Protein AF-0000000084927341 (afdb_homodimer)

Radius of gyration: 32.65 Å; Cα contacts (8 Å, |Δi|>4): 822; chains: 2; bounding box: 86×112×67 Å

Solvent-accessible surface area (backbone atoms only — not comparable to full-atom values): 26152 Å² total; per-residue (Å²): 131,85,78,76,76,72,79,75,52,75,64,54,52,52,50,52,52,49,52,50,51,50,50,52,53,51,53,53,48,53,53,51,49,53,56,51,51,54,54,48,53,53,50,50,52,49,51,52,51,49,52,48,50,41,52,44,43,50,52,49,42,52,42,43,51,50,51,41,51,52,49,51,51,53,41,50,52,46,61,68,16,70,82,32,70,68,50,39,46,51,52,51,50,52,51,36,54,54,38,30,49,62,36,28,62,38,41,28,28,20,26,8,36,41,36,39,39,33,50,29,83,67,74,67,50,93,90,45,66,61,71,61,35,46,82,48,31,68,56,54,52,49,52,53,32,49,35,23,65,49,54,32,70,46,43,20,54,72,66,4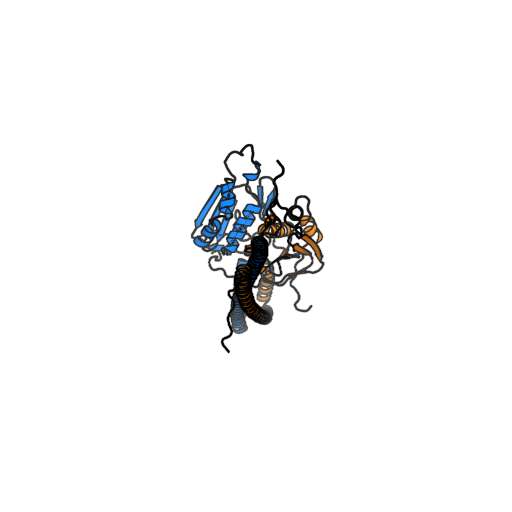0,36,49,33,56,54,48,25,59,37,65,56,85,93,26,37,24,47,73,88,42,78,41,58,76,63,44,40,36,40,33,24,24,58,33,69,53,40,52,49,56,44,63,32,86,84,26,68,49,49,56,41,44,73,43,46,33,40,77,46,78,42,76,38,76,67,43,78,40,49,32,46,80,70,87,89,75,67,89,43,54,37,74,51,69,83,82,118,131,83,77,78,78,74,80,75,53,76,64,54,52,53,51,52,52,48,51,50,51,50,50,51,52,51,52,52,48,52,53,52,50,52,53,51,49,51,52,48,50,53,51,49,52,52,50,50,51,49,50,50,50,41,50,51,42,49,51,48,43,52,51,46,51,50,50,41,51,53,49,51,52,52,41,48,50,52,51,50,56,49,18,70,70,37,73,66,34,37,53,53,50,53,50,37,56,54,38,28,49,62,36,27,61,39,42,27,27,20,25,7,36,40,36,40,38,32,50,29,83,67,75,66,50,94,89,42,67,62,70,61,34,46,82,49,30,70,55,53,53,50,51,53,32,49,35,23,66,48,52,33,69,47,43,19,54,70,69,39,37,50,34,55,52,50,24,60,37,64,55,82,92,25,37,24,47,72,82,41,77,42,57,76,62,43,40,37,39,33,22,23,59,35,66,52,39,52,50,55,45,63,32,87,84,27,68,50,49,57,40,45,75,43,45,31,40,76,47,80,42,76,37,76,68,42,80,39,50,32,47,74,70,81,88,75,69,89,42,54,37,75,52,71,82,81,121

pLDDT: mean 85.3, std 12.09, range [35.81, 98.88]

InterPro domains:
  IPR010273 Protein of unknown function DUF881 [PF05949] (95-241)
  IPR010273 Protein of unknown function DUF881 [PTHR37313] (12-241)

Sequence (494 aa):
MRVKIKKPTGGQISIALLLLVLGILMSMQIKSVRQSNELKNLEKARAIELAEQINQLRKENVSLRQQIYDLEIKLKEYQDSAASISKTTELLKEELDKVKILAGLTDVEGPGIIVTLNDSKIPSQSNVDPNSFLLHDSDILQVINELRAAGAEAIAINDQRVVSTTEVRCAGPTISINNTRYSAPYIIKAIGDPKILKNSLEMRGGIIDLLKEFSIEVKIEEASKIVIPRYTGVLKFNYAKIKSEGSMRVKIKKPTGGQISIALLLLVLGILMSMQIKSVRQSNELKNLEKARAIELAEQINQLRKENVSLRQQIYDLEIKLKEYQDSAASISKTTELLKEELDKVKILAGLTDVEGPGIIVTLNDSKIPSQSNVDPNSFLLHDSDILQVINELRAAGAEAIAINDQRVVSTTEVRCAGPTISINNTRYSAPYIIKAIGDPKILKNSLEMRGGIIDLLKEFSIEVKIEEASKIVIPRYTGVLKFNYAKIKSEGS

Structure (mmCIF, N/CA/C/O backbone):
data_AF-0000000084927341-model_v1
#
loop_
_entity.id
_entity.type
_entity.pdbx_description
1 polymer 'DUF881 domain-containing protein'
#
loop_
_atom_site.group_PDB
_atom_site.id
_atom_site.type_symbol
_atom_site.label_atom_id
_atom_site.label_alt_id
_atom_site.label_comp_id
_atom_site.label_asym_id
_atom_site.label_entity_id
_atom_site.label_seq_id
_atom_site.pdbx_PDB_ins_code
_atom_site.Cartn_x
_atom_site.Cartn_y
_atom_site.Cartn_z
_atom_site.occupancy
_atom_site.B_iso_or_equiv
_atom_site.auth_seq_id
_atom_site.auth_comp_id
_atom_site.auth_asym_id
_atom_site.auth_atom_id
_atom_site.pdbx_PDB_model_num
ATOM 1 N N . MET A 1 1 ? 1.006 70.312 41.125 1 41.56 1 MET A N 1
ATOM 2 C CA . MET A 1 1 ? 0.145 71.062 40.219 1 41.56 1 MET A CA 1
ATOM 3 C C . MET A 1 1 ? -1.219 70.438 40.094 1 41.56 1 MET A C 1
ATOM 5 O O . MET A 1 1 ? -1.312 69.25 39.625 1 41.56 1 MET A O 1
ATOM 9 N N . ARG A 1 2 ? -2.062 70.812 40.875 1 52.62 2 ARG A N 1
ATOM 10 C CA . ARG A 1 2 ? -3.41 70.25 41 1 52.62 2 ARG A CA 1
ATOM 11 C C . ARG A 1 2 ? -4.215 70.562 39.719 1 52.62 2 ARG A C 1
ATOM 13 O O . ARG A 1 2 ? -4.395 71.688 39.312 1 52.62 2 ARG A O 1
ATOM 20 N N . VAL A 1 3 ? -4.023 69.625 38.688 1 57.03 3 VAL A N 1
ATOM 21 C CA . VAL A 1 3 ? -4.816 69.688 37.469 1 57.03 3 VAL A CA 1
ATOM 22 C C . VAL A 1 3 ? -6.297 69.812 37.844 1 57.03 3 VAL A C 1
ATOM 24 O O . VAL A 1 3 ? -6.875 69 38.5 1 57.03 3 VAL A O 1
ATOM 27 N N . LYS A 1 4 ? -6.77 71 37.875 1 55.75 4 LYS A N 1
ATOM 28 C CA . LYS A 1 4 ? -8.18 71.375 38.031 1 55.75 4 LYS A CA 1
ATOM 29 C C . LYS A 1 4 ? -9.023 70.688 36.938 1 55.75 4 LYS A C 1
ATOM 31 O O . LYS A 1 4 ? -8.875 71.062 35.75 1 55.75 4 LYS A O 1
ATOM 36 N N . ILE A 1 5 ? -9.477 69.5 37.062 1 64.44 5 ILE A N 1
ATOM 37 C CA . ILE A 1 5 ? -10.359 68.812 36.156 1 64.44 5 ILE A CA 1
ATOM 38 C C . ILE A 1 5 ? -11.672 69.562 36 1 64.44 5 ILE A C 1
ATOM 40 O O . ILE A 1 5 ? -12.391 69.812 36.969 1 64.44 5 ILE A O 1
ATOM 44 N N . LYS A 1 6 ? -11.625 70.5 35.031 1 68.69 6 LYS A N 1
ATOM 45 C CA . LYS A 1 6 ? -12.836 71.25 34.71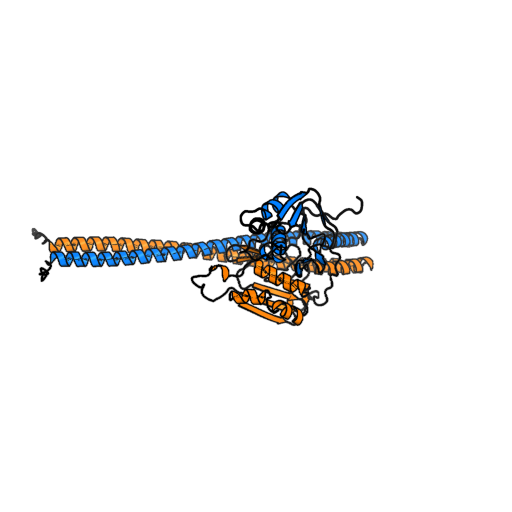9 1 68.69 6 LYS A CA 1
ATOM 46 C C . LYS A 1 6 ? -14.023 70.312 34.531 1 68.69 6 LYS A C 1
ATOM 48 O O . LYS A 1 6 ? -13.883 69.188 34.031 1 68.69 6 LYS A O 1
ATOM 53 N N . LYS A 1 7 ? -15.164 70.562 35.031 1 75.06 7 LYS A N 1
ATOM 54 C CA . LYS A 1 7 ? -16.406 69.812 35 1 75.06 7 LYS A CA 1
ATOM 55 C C . LYS A 1 7 ? -16.906 69.688 33.562 1 75.06 7 LYS A C 1
ATOM 57 O O . LYS A 1 7 ? -16.984 70.625 32.812 1 75.06 7 LYS A O 1
ATOM 62 N N . PRO A 1 8 ? -17.047 68.5 32.969 1 73.56 8 PRO A N 1
ATOM 63 C CA . PRO A 1 8 ? -17.5 68.312 31.578 1 73.56 8 PRO A CA 1
ATOM 64 C C . PRO A 1 8 ? -18.891 68.875 31.328 1 73.56 8 PRO A C 1
ATOM 66 O O . PRO A 1 8 ? -19.734 68.875 32.219 1 73.56 8 PRO A O 1
ATOM 69 N N . THR A 1 9 ? -19 69.75 30.344 1 74.88 9 THR A N 1
ATOM 70 C CA . THR A 1 9 ? -20.297 70.25 29.953 1 74.88 9 THR A CA 1
ATOM 71 C C . THR A 1 9 ? -21.234 69.125 29.531 1 74.88 9 THR A C 1
ATOM 73 O O . THR A 1 9 ? -20.797 68.062 29.234 1 74.88 9 THR A O 1
ATOM 76 N N . GLY A 1 10 ? -22.516 69.25 29.703 1 72.25 10 GLY A N 1
ATOM 77 C CA . GLY A 1 10 ? -23.531 68.25 29.297 1 72.25 10 GLY A CA 1
ATOM 78 C C . GLY A 1 10 ? -23.312 67.75 27.891 1 72.25 10 GLY A C 1
ATOM 79 O O . GLY A 1 10 ? -23.516 66.562 27.641 1 72.25 10 GLY A O 1
ATOM 80 N N . GLY A 1 11 ? -22.781 68.625 27.016 1 74.75 11 GLY A N 1
ATOM 81 C CA . GLY A 1 11 ? -22.469 68.25 25.656 1 74.75 11 GLY A CA 1
ATOM 82 C C . GLY A 1 11 ? -21.281 67.312 25.562 1 74.75 11 GLY A C 1
ATOM 83 O O . GLY A 1 11 ? -21.297 66.375 24.766 1 74.75 11 GLY A O 1
ATOM 84 N N . GLN A 1 12 ? -20.234 67.438 26.312 1 76 12 GLN A N 1
ATOM 85 C CA . GLN A 1 12 ? -19.047 66.625 26.312 1 76 12 GLN A CA 1
ATOM 86 C C . GLN A 1 12 ? -19.344 65.25 26.859 1 76 12 GLN A C 1
ATOM 88 O O . GLN A 1 12 ? -18.844 64.25 26.344 1 76 12 GLN A O 1
ATOM 93 N N . ILE A 1 13 ? -20.25 65.125 27.828 1 78.38 13 ILE A N 1
ATOM 94 C CA . ILE A 1 13 ? -20.641 63.875 28.422 1 78.38 13 ILE A CA 1
ATOM 95 C C . ILE A 1 13 ? -21.453 63.062 27.406 1 78.38 13 ILE A C 1
ATOM 97 O O . ILE A 1 13 ? -21.25 61.844 27.266 1 78.38 13 ILE A O 1
ATOM 101 N N . SER A 1 14 ? -22.203 63.75 26.672 1 76.75 14 SER A N 1
ATOM 102 C CA . SER A 1 14 ? -23.016 63.094 25.656 1 76.75 14 SER A CA 1
ATOM 103 C C . SER A 1 14 ? -22.156 62.531 24.531 1 76.75 14 SER A C 1
ATOM 105 O O . SER A 1 14 ? -22.391 61.406 24.062 1 76.75 14 SER A O 1
ATOM 107 N N . ILE A 1 15 ? -21.109 63.25 24.156 1 76.06 15 ILE A N 1
ATOM 108 C CA . ILE A 1 15 ? -20.219 62.812 23.094 1 76.06 15 ILE A CA 1
ATOM 109 C C . ILE A 1 15 ? -19.391 61.625 23.594 1 76.06 15 ILE A C 1
ATOM 111 O O . ILE A 1 15 ? -19.203 60.656 22.859 1 76.06 15 ILE A O 1
ATOM 115 N N . ALA A 1 16 ? -18.969 61.688 24.844 1 78.12 16 ALA A N 1
ATOM 116 C CA . ALA A 1 16 ? -18.188 60.594 25.438 1 78.12 16 ALA A CA 1
ATOM 117 C C . ALA A 1 16 ? -19 59.312 25.484 1 78.12 16 ALA A C 1
ATOM 119 O O . ALA A 1 16 ? -18.484 58.25 25.172 1 78.12 16 ALA A O 1
ATOM 120 N N . LEU A 1 17 ? -20.234 59.406 25.766 1 79.31 17 LEU A N 1
ATOM 121 C CA . LEU A 1 17 ? -21.125 58.281 25.844 1 79.31 17 LEU A CA 1
ATOM 122 C C . LEU A 1 17 ? -21.375 57.688 24.453 1 79.31 17 LEU A C 1
ATOM 124 O O . LEU A 1 17 ? -21.406 56.469 24.297 1 79.31 17 LEU A O 1
ATOM 128 N N . LEU A 1 18 ? -21.438 58.594 23.547 1 77.62 18 LEU A N 1
ATOM 129 C CA . LEU A 1 18 ? -21.641 58.156 22.172 1 77.62 18 LEU A CA 1
ATOM 130 C C . LEU A 1 18 ? -20.422 57.406 21.641 1 77.62 18 LEU A C 1
ATOM 132 O O . LEU A 1 18 ? -20.562 56.406 20.953 1 77.62 18 LEU A O 1
ATOM 136 N N . LEU A 1 19 ? -19.297 57.938 21.969 1 78.94 19 LEU A N 1
ATOM 137 C CA . LEU A 1 19 ? -18.078 57.312 21.5 1 78.94 19 LEU A CA 1
ATOM 138 C C . LEU A 1 19 ? -17.875 55.938 22.172 1 78.94 19 LEU A C 1
ATOM 140 O O . LEU A 1 19 ? -17.391 55 21.531 1 78.94 19 LEU A O 1
ATOM 144 N N . LEU A 1 20 ? -18.359 55.812 23.359 1 80.62 20 LEU A N 1
ATOM 145 C CA . LEU A 1 20 ? -18.281 54.562 24.094 1 80.62 20 LEU A CA 1
ATOM 146 C C . LEU A 1 20 ? -19.188 53.5 23.469 1 80.62 20 LEU A C 1
ATOM 148 O O . LEU A 1 20 ? -18.781 52.344 23.266 1 80.62 20 LEU A O 1
ATOM 152 N N . VAL A 1 21 ? -20.359 53.969 23.125 1 78.81 21 VAL A N 1
ATOM 153 C CA . VAL A 1 21 ? -21.344 53.094 22.516 1 78.81 21 VAL A CA 1
ATOM 154 C C . VAL A 1 21 ? -20.859 52.656 21.125 1 78.81 21 VAL A C 1
ATOM 156 O O . VAL A 1 21 ? -20.938 51.469 20.766 1 78.81 21 VAL A O 1
ATOM 159 N N . LEU A 1 22 ? -20.281 53.531 20.375 1 77.56 22 LEU A N 1
ATOM 160 C CA . LEU A 1 22 ? -19.75 53.219 19.062 1 77.56 22 LEU A CA 1
ATOM 161 C C . LEU A 1 22 ? -18.578 52.25 19.141 1 77.56 22 LEU A C 1
ATOM 163 O O . LEU A 1 22 ? -18.469 51.344 18.312 1 77.56 22 LEU A O 1
ATOM 167 N N . GLY A 1 23 ? -17.812 52.531 20.188 1 76.88 23 GLY A N 1
ATOM 168 C CA . GLY A 1 23 ? -16.688 51.625 20.391 1 76.88 23 GLY A CA 1
ATOM 169 C C . GLY A 1 23 ? -17.125 50.219 20.719 1 76.88 23 GLY A C 1
ATOM 170 O O . GLY A 1 23 ? -16.562 49.25 20.188 1 76.88 23 GLY A O 1
ATOM 171 N N . ILE A 1 24 ? -18.188 50.094 21.438 1 77.69 24 ILE A N 1
ATOM 172 C CA . ILE A 1 24 ? -18.703 48.781 21.844 1 77.69 24 ILE A CA 1
ATOM 173 C C . ILE A 1 24 ? -19.344 48.094 20.641 1 77.69 24 ILE A C 1
ATOM 175 O O . ILE A 1 24 ? -19.109 46.906 20.422 1 77.69 24 ILE A O 1
ATOM 179 N N . LEU A 1 25 ? -20 48.844 19.891 1 73.5 25 LEU A N 1
ATOM 180 C CA . LEU A 1 25 ? -20.672 48.281 18.703 1 73.5 25 LEU A CA 1
ATOM 181 C C . LEU A 1 25 ? -19.641 47.844 17.672 1 73.5 25 LEU A C 1
ATOM 183 O O . LEU A 1 25 ? -19.797 46.75 17.078 1 73.5 25 LEU A O 1
ATOM 187 N N . MET A 1 26 ? -18.609 48.594 17.531 1 75.81 26 MET A N 1
ATOM 188 C CA . MET A 1 26 ? -17.562 48.219 16.578 1 75.81 26 MET A CA 1
ATOM 189 C C . MET A 1 26 ? -16.828 46.969 17.031 1 75.81 26 MET A C 1
ATOM 191 O O . MET A 1 26 ? -16.484 46.125 16.219 1 75.81 26 MET A O 1
ATOM 195 N N . SER A 1 27 ? -16.641 46.875 18.328 1 74.62 27 SER A N 1
ATOM 196 C CA . SER A 1 27 ? -15.969 45.688 18.891 1 74.62 27 SER A CA 1
ATOM 197 C C . SER A 1 27 ? -16.797 44.438 18.703 1 74.62 27 SER A C 1
ATOM 199 O O . SER A 1 27 ? -16.266 43.375 18.359 1 74.62 27 SER A O 1
ATOM 201 N N . MET A 1 28 ? -18.078 44.594 18.812 1 71.19 28 MET A N 1
ATOM 202 C CA . MET A 1 28 ? -18.984 43.469 18.641 1 71.19 28 MET A CA 1
ATOM 203 C C . MET A 1 28 ? -19.047 43.031 17.172 1 71.19 28 MET A C 1
ATOM 205 O O . MET A 1 28 ? -19.125 41.844 16.875 1 71.19 28 MET A O 1
ATOM 209 N N . GLN A 1 29 ? -18.891 43.969 16.328 1 70.75 29 GLN A N 1
ATOM 210 C CA . GLN A 1 29 ? -18.938 43.688 14.898 1 70.75 29 GLN A CA 1
ATOM 211 C C . GLN A 1 29 ? -17.688 42.906 14.445 1 70.75 29 GLN A C 1
ATOM 213 O O . GLN A 1 29 ? -17.781 41.969 13.656 1 70.75 29 GLN A O 1
ATOM 218 N N . ILE A 1 30 ? -16.625 43.406 14.977 1 70.06 30 ILE A N 1
ATOM 219 C CA . ILE A 1 30 ? -15.367 42.781 14.586 1 70.06 30 ILE A CA 1
ATOM 220 C C . ILE A 1 30 ? -15.352 41.312 15.07 1 70.06 30 ILE A C 1
ATOM 222 O O . ILE A 1 30 ? -14.938 40.438 14.328 1 70.06 30 ILE A O 1
ATOM 226 N N . LYS A 1 31 ? -15.891 41.094 16.234 1 69 31 LYS A N 1
ATOM 227 C CA . LYS A 1 31 ? -15.938 39.75 16.781 1 69 31 LYS A CA 1
ATOM 228 C C . LYS A 1 31 ? -16.859 38.844 15.945 1 69 31 LYS A C 1
ATOM 230 O O . LYS A 1 31 ? -16.547 37.688 15.68 1 69 31 LYS A O 1
ATOM 235 N N . SER A 1 32 ? -17.938 39.406 15.492 1 67.12 32 SER A N 1
ATOM 236 C CA . SER A 1 32 ? -18.922 38.656 14.711 1 67.12 32 SER A CA 1
ATOM 237 C C . SER A 1 32 ? -18.375 38.25 13.344 1 67.12 32 SER A C 1
ATOM 239 O O . SER A 1 32 ? -18.594 37.156 12.883 1 67.12 32 SER A O 1
ATOM 241 N N . VAL A 1 33 ? -17.562 39.156 12.797 1 66.69 33 VAL A N 1
ATOM 242 C CA . VAL A 1 33 ? -17 38.906 11.477 1 66.69 33 VAL A CA 1
ATOM 243 C C . VAL A 1 33 ? -15.914 37.844 11.562 1 66.69 33 VAL A C 1
ATOM 245 O O . VAL A 1 33 ? -15.836 36.938 10.703 1 66.69 33 VAL A O 1
ATOM 248 N N . ARG A 1 34 ? -15.148 37.875 12.555 1 67.69 34 ARG A N 1
ATOM 249 C CA . ARG A 1 34 ? -14.086 36.875 12.75 1 67.69 34 ARG A CA 1
ATOM 250 C C . ARG A 1 34 ? -14.672 35.469 12.961 1 67.69 34 ARG A C 1
ATOM 252 O O . ARG A 1 34 ? -14.172 34.5 12.398 1 67.69 34 ARG A O 1
ATOM 259 N N . GLN A 1 35 ? -15.711 35.344 13.703 1 67.44 35 GLN A N 1
ATOM 260 C CA . GLN A 1 35 ? -16.359 34.062 13.969 1 67.44 35 GLN A CA 1
ATOM 261 C C . GLN A 1 35 ? -17.016 33.531 12.703 1 67.44 35 GLN A C 1
ATOM 263 O O . GLN A 1 35 ? -16.953 32.312 12.445 1 67.44 35 GLN A O 1
ATOM 268 N N . SER A 1 36 ? -17.422 34.438 11.93 1 69.69 36 SER A N 1
ATOM 269 C CA . SER A 1 36 ? -18.078 34.031 10.68 1 69.69 36 SER A CA 1
ATOM 270 C C . SER A 1 36 ? -17.062 33.5 9.68 1 69.69 36 SER A C 1
ATOM 272 O O . SER A 1 36 ? -17.312 32.531 8.984 1 69.69 36 SER A O 1
ATOM 274 N N . ASN A 1 37 ? -15.844 34.094 9.688 1 69.88 37 ASN A N 1
ATOM 275 C CA . ASN A 1 37 ? -14.805 33.656 8.758 1 69.88 37 ASN A CA 1
ATOM 276 C C . ASN A 1 37 ? -14.234 32.281 9.141 1 69.88 37 ASN A C 1
ATOM 278 O O . ASN A 1 37 ? -13.945 31.469 8.273 1 69.88 37 ASN A O 1
ATOM 282 N N . GLU A 1 38 ? -14.109 32.062 10.352 1 69.5 38 GLU A N 1
ATOM 283 C CA . GLU A 1 38 ? -13.625 30.766 10.836 1 69.5 38 GLU A CA 1
ATOM 284 C C . GLU A 1 38 ? -14.602 29.641 10.508 1 69.5 38 GLU A C 1
ATOM 286 O O . GLU A 1 38 ? -14.195 28.562 10.086 1 69.5 38 GLU A O 1
ATOM 291 N N . LEU A 1 39 ? -15.82 29.891 10.711 1 66.12 39 LEU A N 1
ATOM 292 C CA . LEU A 1 39 ? -16.859 28.922 10.422 1 66.12 39 LEU A CA 1
ATOM 293 C C . LEU A 1 39 ? -16.938 28.641 8.922 1 66.12 39 LEU A C 1
ATOM 295 O O . LEU A 1 39 ? -17.109 27.484 8.508 1 66.12 39 LEU A O 1
ATOM 299 N N . LYS A 1 40 ? -16.656 29.625 8.117 1 71.88 40 LYS A N 1
ATOM 300 C CA . LYS A 1 40 ? -16.641 29.484 6.664 1 71.88 40 LYS A CA 1
ATOM 301 C C . LYS A 1 40 ? -15.469 28.625 6.207 1 71.88 40 LYS A C 1
ATOM 303 O O . LYS A 1 40 ? -15.609 27.797 5.312 1 71.88 40 LYS A O 1
ATOM 308 N N . ASN A 1 41 ? -14.32 28.781 6.828 1 70.06 41 ASN A N 1
ATOM 309 C CA . ASN A 1 41 ? -13.125 28.016 6.492 1 70.06 41 ASN A CA 1
ATOM 310 C C . ASN A 1 41 ? -13.289 26.547 6.848 1 70.06 41 ASN A C 1
ATOM 312 O O . ASN A 1 41 ? -12.852 25.672 6.098 1 70.06 41 ASN A O 1
ATOM 316 N N . LEU A 1 42 ? -13.938 26.281 7.867 1 68.88 42 LEU A N 1
ATOM 317 C CA . LEU A 1 42 ? -14.195 24.922 8.297 1 68.88 42 LEU A CA 1
ATOM 318 C C . LEU A 1 42 ? -15.188 24.234 7.363 1 68.88 42 LEU A C 1
ATOM 320 O O . LEU A 1 42 ? -15 23.062 7.008 1 68.88 42 LEU A O 1
ATOM 324 N N . GLU A 1 43 ? -16.141 25.016 6.98 1 71.38 43 GLU A N 1
ATOM 325 C CA . GLU A 1 43 ? -17.156 24.484 6.078 1 71.38 43 GLU A CA 1
ATOM 326 C C . GLU A 1 43 ? -16.562 24.188 4.699 1 71.38 43 GLU A C 1
ATOM 328 O O . GLU A 1 43 ? -16.906 23.188 4.078 1 71.38 43 GLU A O 1
ATOM 333 N N . LYS A 1 44 ? -15.742 25.031 4.258 1 71.75 44 LYS A N 1
ATOM 334 C CA . LYS A 1 44 ? -15.062 24.812 2.988 1 71.75 44 LYS A CA 1
ATOM 335 C C . LYS A 1 44 ? -14.172 23.578 3.049 1 71.75 44 LYS A C 1
ATOM 337 O O . LYS A 1 44 ? -14.148 22.766 2.113 1 71.75 44 LYS A O 1
ATOM 342 N N . ALA A 1 45 ? -13.5 23.391 4.051 1 71.19 45 ALA A N 1
ATOM 343 C CA . ALA A 1 45 ? -12.641 22.234 4.262 1 71.19 45 ALA A CA 1
ATOM 344 C C . ALA A 1 45 ? -13.461 20.938 4.246 1 71.19 45 ALA A C 1
ATOM 346 O O . ALA A 1 45 ? -13.047 19.938 3.65 1 71.19 45 ALA A O 1
ATOM 347 N N . ARG A 1 46 ? -14.617 21.031 4.812 1 74.69 46 ARG A N 1
ATOM 348 C CA . ARG A 1 46 ? -15.492 19.859 4.859 1 74.69 46 ARG A CA 1
ATOM 349 C C . ARG A 1 46 ? -16.031 19.531 3.471 1 74.69 46 ARG A C 1
ATOM 351 O O . ARG A 1 46 ? -16.109 18.359 3.096 1 74.69 46 ARG A O 1
ATOM 358 N N . ALA A 1 47 ? -16.344 20.531 2.729 1 74.44 47 ALA A N 1
ATOM 359 C CA . ALA A 1 47 ? -16.844 20.312 1.369 1 74.44 47 ALA A CA 1
ATOM 360 C C . ALA A 1 47 ? -15.766 19.672 0.491 1 74.44 47 ALA A C 1
ATOM 362 O O . ALA A 1 47 ? -16.062 18.797 -0.316 1 74.44 47 ALA A O 1
ATOM 363 N N . ILE A 1 48 ? -14.602 20.094 0.695 1 72 48 ILE A N 1
ATOM 364 C CA . ILE A 1 48 ? -13.477 19.562 -0.067 1 72 48 ILE A CA 1
ATOM 365 C C . ILE A 1 48 ? -13.258 18.094 0.304 1 72 48 ILE A C 1
ATOM 367 O O . ILE A 1 48 ? -13.039 17.25 -0.571 1 72 48 ILE A O 1
ATOM 371 N N . GLU A 1 49 ? -13.398 17.812 1.436 1 75.06 49 GLU A N 1
ATOM 372 C CA . GLU A 1 49 ? -13.227 16.438 1.914 1 75.06 49 GLU A CA 1
ATOM 373 C C . GLU A 1 49 ? -14.305 15.523 1.35 1 75.06 49 GLU A C 1
ATOM 375 O O . GLU A 1 49 ? -14.016 14.406 0.912 1 75.06 49 GLU A O 1
ATOM 380 N N . LEU A 1 50 ? -15.508 16.047 1.365 1 77.44 50 LEU A N 1
ATOM 381 C CA . LEU A 1 50 ? -16.625 15.25 0.864 1 77.44 50 LEU A CA 1
ATOM 382 C C . LEU A 1 50 ? -16.5 15.031 -0.64 1 77.44 50 LEU A C 1
ATOM 384 O O . LEU A 1 50 ? -16.734 13.922 -1.131 1 77.44 50 LEU A O 1
ATOM 388 N N . ALA A 1 51 ? -16.062 16.031 -1.302 1 78.25 51 ALA A N 1
ATOM 389 C CA . ALA A 1 51 ? -15.844 15.914 -2.74 1 78.25 51 ALA A CA 1
ATOM 390 C C . ALA A 1 51 ? -14.758 14.891 -3.043 1 78.25 51 ALA A C 1
ATOM 392 O O . ALA A 1 51 ? -14.875 14.102 -3.988 1 78.25 51 ALA A O 1
ATOM 393 N N . GLU A 1 52 ? -13.82 14.859 -2.279 1 78.38 52 GLU A N 1
ATOM 394 C CA . GLU A 1 52 ? -12.734 13.891 -2.441 1 78.38 52 GLU A CA 1
ATOM 395 C C . GLU A 1 52 ? -13.219 12.469 -2.176 1 78.38 52 GLU A C 1
ATOM 397 O O . GLU A 1 52 ? -12.828 11.539 -2.879 1 78.38 52 GLU A O 1
ATOM 402 N N . GLN A 1 53 ? -14.008 12.367 -1.215 1 79.75 53 GLN A N 1
ATOM 403 C CA . GLN A 1 53 ? -14.578 11.055 -0.918 1 79.75 53 GLN A CA 1
ATOM 404 C C . GLN A 1 53 ? -15.438 10.547 -2.078 1 79.75 53 GLN A C 1
ATOM 406 O O . GLN A 1 53 ? -15.375 9.367 -2.432 1 79.75 53 GLN A O 1
ATOM 411 N N . ILE A 1 54 ? -16.141 11.43 -2.643 1 82.44 54 ILE A N 1
ATOM 412 C CA . ILE A 1 54 ? -16.984 11.086 -3.783 1 82.44 54 ILE A CA 1
ATOM 413 C C . ILE A 1 54 ? -16.109 10.609 -4.941 1 82.44 54 ILE A C 1
ATOM 415 O O . ILE A 1 54 ? -16.375 9.578 -5.555 1 82.44 54 ILE A O 1
ATOM 419 N N . ASN A 1 55 ? -15.07 11.312 -5.148 1 81.69 55 ASN A N 1
ATOM 420 C CA . ASN A 1 55 ? -14.172 10.953 -6.242 1 81.69 55 ASN A CA 1
ATOM 421 C C . ASN A 1 55 ? -13.508 9.602 -6 1 81.69 55 ASN A C 1
ATOM 423 O O . ASN A 1 55 ? -13.375 8.789 -6.922 1 81.69 55 ASN A O 1
ATOM 427 N N . GLN A 1 56 ? -13.227 9.359 -4.852 1 79.88 56 GLN A N 1
ATOM 428 C CA . GLN A 1 56 ? -12.625 8.078 -4.484 1 79.88 56 GLN A CA 1
ATOM 429 C C . GLN A 1 56 ? -13.609 6.93 -4.699 1 79.88 56 GLN A C 1
ATOM 431 O O . GLN A 1 56 ? -13.242 5.883 -5.242 1 79.88 56 GLN A O 1
ATOM 436 N N . LEU A 1 57 ? -14.781 7.199 -4.309 1 80.62 57 LEU A N 1
ATOM 437 C CA . LEU A 1 57 ? -15.805 6.164 -4.445 1 80.62 57 LEU A CA 1
ATOM 438 C C . LEU A 1 57 ? -16.125 5.914 -5.914 1 80.62 57 LEU A C 1
ATOM 440 O O . LEU A 1 57 ? -16.391 4.777 -6.312 1 80.62 57 LEU A O 1
ATOM 444 N N . ARG A 1 58 ? -16.047 6.871 -6.664 1 81.81 58 ARG A N 1
ATOM 445 C CA . ARG A 1 58 ? -16.266 6.719 -8.102 1 81.81 58 ARG A CA 1
ATOM 446 C C . ARG A 1 58 ? -15.148 5.898 -8.742 1 81.81 58 ARG A C 1
ATOM 448 O O . ARG A 1 58 ? -15.414 5.012 -9.555 1 81.81 58 ARG A O 1
ATOM 455 N N . LYS A 1 59 ? -13.984 6.191 -8.383 1 80.12 59 LYS A N 1
ATOM 456 C CA . LYS A 1 59 ? -12.844 5.422 -8.883 1 80.12 59 LYS A CA 1
ATOM 457 C C . LYS A 1 59 ? -12.953 3.955 -8.477 1 80.12 59 LYS A C 1
ATOM 459 O O . LYS A 1 59 ? -12.68 3.062 -9.281 1 80.12 59 LYS A O 1
ATOM 464 N N . GLU A 1 60 ? -13.375 3.793 -7.297 1 81.19 60 GLU A N 1
ATOM 465 C CA . GLU A 1 60 ? -13.586 2.432 -6.816 1 81.19 60 GLU A CA 1
ATOM 466 C C . GLU A 1 60 ? -14.664 1.721 -7.621 1 81.19 60 GLU A C 1
ATOM 468 O O . GLU A 1 60 ? -14.5 0.564 -8.016 1 81.19 60 GLU A O 1
ATOM 473 N N . ASN A 1 61 ? -15.641 2.48 -7.867 1 81.38 61 ASN A N 1
ATOM 474 C CA . ASN A 1 61 ? -16.75 1.925 -8.648 1 81.38 61 ASN A CA 1
ATOM 475 C C . ASN A 1 61 ? -16.281 1.517 -10.047 1 81.38 61 ASN A C 1
ATOM 477 O O . ASN A 1 61 ? -16.656 0.45 -10.539 1 81.38 61 ASN A O 1
ATOM 481 N N . VAL A 1 62 ? -15.562 2.27 -10.609 1 81.62 62 VAL A N 1
ATOM 482 C CA . VAL A 1 62 ? -15.047 1.982 -11.945 1 81.62 62 VAL A CA 1
ATOM 483 C C . VAL A 1 62 ? -14.172 0.73 -11.906 1 81.62 62 VAL A C 1
ATOM 485 O O . VAL A 1 62 ? -14.289 -0.142 -12.766 1 81.62 62 VAL A O 1
ATOM 488 N N . SER A 1 63 ? -13.352 0.642 -10.93 1 81.75 63 SER A N 1
ATOM 489 C CA . SER A 1 63 ? -12.477 -0.513 -10.766 1 81.75 63 SER A CA 1
ATOM 490 C C . SER A 1 63 ? -13.281 -1.793 -10.562 1 81.75 63 SER A C 1
ATOM 492 O O . SER A 1 63 ? -12.969 -2.826 -11.156 1 81.75 63 SER A O 1
ATOM 494 N N . LEU A 1 64 ? -14.281 -1.646 -9.773 1 79.88 64 LEU A N 1
ATOM 495 C CA . LEU A 1 64 ? -15.109 -2.811 -9.484 1 79.88 64 LEU A CA 1
ATOM 496 C C . LEU A 1 64 ? -15.867 -3.262 -10.727 1 79.88 64 LEU A C 1
ATOM 498 O O . LEU A 1 64 ? -15.992 -4.461 -10.984 1 79.88 64 LEU A O 1
ATOM 502 N N . ARG A 1 65 ? -16.297 -2.336 -11.508 1 81.25 65 ARG A N 1
ATOM 503 C CA . ARG A 1 65 ? -16.984 -2.666 -12.75 1 81.25 65 ARG A CA 1
ATOM 504 C C . ARG A 1 65 ? -16.031 -3.35 -13.734 1 81.25 65 ARG A C 1
ATOM 506 O O . ARG A 1 65 ? -16.422 -4.293 -14.422 1 81.25 65 ARG A O 1
ATOM 513 N N . GLN A 1 66 ? -14.867 -2.912 -13.75 1 80.75 66 GLN A N 1
ATOM 514 C CA . GLN A 1 66 ? -13.859 -3.557 -14.594 1 80.75 66 GLN A CA 1
ATOM 515 C C . GLN A 1 66 ? -13.602 -4.988 -14.133 1 80.75 66 GLN A C 1
ATOM 517 O O . GLN A 1 66 ? -13.453 -5.891 -14.961 1 80.75 66 GLN A O 1
ATOM 522 N N . GLN A 1 67 ? -13.523 -5.16 -12.906 1 82.44 67 GLN A N 1
ATOM 523 C CA . GLN A 1 67 ? -13.344 -6.504 -12.367 1 82.44 67 GLN A CA 1
ATOM 524 C C . GLN A 1 67 ? -14.5 -7.414 -12.758 1 82.44 67 GLN A C 1
ATOM 526 O O . GLN A 1 67 ? -14.297 -8.578 -13.117 1 82.44 67 GLN A O 1
ATOM 531 N N . ILE A 1 68 ? -15.688 -6.832 -12.672 1 77.25 68 ILE A N 1
ATOM 532 C CA . ILE A 1 68 ? -16.875 -7.59 -13.055 1 77.25 68 ILE A CA 1
ATOM 533 C C . ILE A 1 68 ? -16.781 -7.98 -14.523 1 77.25 68 ILE A C 1
ATOM 535 O O . ILE A 1 68 ? -17 -9.141 -14.883 1 77.25 68 ILE A O 1
ATOM 539 N N . TYR A 1 69 ? -16.406 -7.102 -15.289 1 80.44 69 TYR A N 1
ATOM 540 C CA . TYR A 1 69 ? -16.266 -7.352 -16.719 1 80.44 69 TYR A CA 1
ATOM 541 C C . TYR A 1 69 ? -15.234 -8.438 -16.984 1 80.44 69 TYR A C 1
ATOM 543 O O . TYR A 1 69 ? -15.484 -9.367 -17.75 1 80.44 69 TYR A O 1
ATOM 551 N N . ASP A 1 70 ? -14.156 -8.406 -16.359 1 82.06 70 ASP A N 1
ATOM 552 C CA . ASP A 1 70 ? -13.078 -9.383 -16.531 1 82.06 70 ASP A CA 1
ATOM 553 C C . ASP A 1 70 ? -13.523 -10.773 -16.078 1 82.06 70 ASP A C 1
ATOM 555 O O . ASP A 1 70 ? -13.203 -11.773 -16.719 1 82.06 70 ASP A O 1
ATOM 559 N N . LEU A 1 71 ? -14.227 -10.75 -14.977 1 80.31 71 LEU A N 1
ATOM 560 C CA . LEU A 1 71 ? -14.711 -12.016 -14.445 1 80.31 71 LEU A CA 1
ATOM 561 C C . LEU A 1 71 ? -15.75 -12.633 -15.383 1 80.31 71 LEU A C 1
ATOM 563 O O . LEU A 1 71 ? -15.773 -13.852 -15.57 1 80.31 71 LEU A O 1
ATOM 567 N N . GLU A 1 72 ? -16.609 -11.789 -15.992 1 77.75 72 GLU A N 1
ATOM 568 C CA . GLU A 1 72 ? -17.594 -12.273 -16.938 1 77.75 72 GLU A CA 1
ATOM 569 C C . GLU A 1 72 ? -16.938 -12.875 -18.172 1 77.75 72 GLU A C 1
ATOM 571 O O . GLU A 1 72 ? -17.375 -13.914 -18.688 1 77.75 72 GLU A O 1
ATOM 576 N N . ILE A 1 73 ? -15.914 -12.32 -18.609 1 79 73 ILE A N 1
ATOM 577 C CA . ILE A 1 73 ? -15.172 -12.828 -19.766 1 79 73 ILE A CA 1
ATOM 578 C C . ILE A 1 73 ? -14.555 -14.18 -19.406 1 79 73 ILE A C 1
ATOM 580 O O . ILE A 1 73 ? -14.633 -15.133 -20.188 1 79 73 ILE A O 1
ATOM 584 N N . LYS A 1 74 ? -13.922 -14.203 -18.266 1 81.44 74 LYS A N 1
ATOM 585 C CA . LYS A 1 74 ? -13.305 -15.445 -17.812 1 81.44 74 LYS A CA 1
ATOM 586 C C . LYS A 1 74 ? -14.344 -16.562 -17.688 1 81.44 74 LYS A C 1
ATOM 588 O O . LYS A 1 74 ? -14.102 -17.688 -18.094 1 81.44 74 LYS A O 1
ATOM 593 N N . LEU A 1 75 ? -15.547 -16.203 -17.156 1 75.88 75 LEU A N 1
ATOM 594 C CA . LEU A 1 75 ? -16.625 -17.172 -17 1 75.88 75 LEU A CA 1
ATOM 595 C C . LEU A 1 75 ? -17.078 -17.688 -18.359 1 75.88 75 LEU A C 1
ATOM 597 O O . LEU A 1 75 ? -17.281 -18.891 -18.531 1 75.88 75 LEU A O 1
ATOM 601 N N . LYS A 1 76 ? -17.219 -16.844 -19.281 1 74.69 76 LYS A N 1
ATOM 602 C CA . LYS A 1 76 ? -17.625 -17.234 -20.625 1 74.69 76 LYS A CA 1
ATOM 603 C C . LYS A 1 76 ? -16.578 -18.156 -21.266 1 74.69 76 LYS A C 1
ATOM 605 O O . LYS A 1 76 ? -16.938 -19.125 -21.922 1 74.69 76 LYS A O 1
ATOM 610 N N . GLU A 1 77 ? -15.305 -17.891 -21.047 1 79.19 77 GLU A N 1
ATOM 611 C CA . GLU A 1 77 ? -14.234 -18.734 -21.578 1 79.19 77 GLU A CA 1
ATOM 612 C C . GLU A 1 77 ? -14.289 -20.141 -20.984 1 79.19 77 GLU A C 1
ATOM 614 O O . GLU A 1 77 ? -14.117 -21.125 -21.703 1 79.19 77 GLU A O 1
ATOM 619 N N . TYR A 1 78 ? -14.57 -20.203 -19.719 1 75.5 78 TYR A N 1
ATOM 620 C CA . TYR A 1 78 ? -14.68 -21.5 -19.078 1 75.5 78 TYR A CA 1
ATOM 621 C C . TYR A 1 78 ? -15.93 -22.25 -19.547 1 75.5 78 TYR A C 1
ATOM 623 O O . TYR A 1 78 ? -15.898 -23.469 -19.734 1 75.5 78 TYR A O 1
ATOM 631 N N . GLN A 1 79 ? -17.016 -21.562 -19.766 1 70.19 79 GLN A N 1
ATOM 632 C CA . GLN A 1 79 ? -18.25 -22.141 -20.281 1 70.19 79 GLN A CA 1
ATOM 633 C C . GLN A 1 79 ? -18.047 -22.719 -21.688 1 70.19 79 GLN A C 1
ATOM 635 O O . GLN A 1 79 ? -18.5 -23.828 -21.984 1 70.19 79 GLN A O 1
ATOM 640 N N . ASP A 1 80 ? -17.328 -21.953 -22.391 1 71.94 80 ASP A N 1
ATOM 641 C CA . ASP A 1 80 ? -17.078 -22.375 -23.766 1 71.94 80 ASP A CA 1
ATOM 642 C C . ASP A 1 80 ? -16.109 -23.562 -23.812 1 71.94 80 ASP A C 1
ATOM 644 O O . ASP A 1 80 ? -16.172 -24.375 -24.734 1 71.94 80 ASP A O 1
ATOM 648 N N . SER A 1 81 ? -15.188 -23.625 -22.844 1 69.38 81 SER A N 1
ATOM 649 C CA . SER A 1 81 ? -14.156 -24.656 -22.828 1 69.38 81 SER A CA 1
ATOM 650 C C . SER A 1 81 ? -14.656 -25.922 -22.109 1 69.38 81 SER A C 1
ATOM 652 O O . SER A 1 81 ? -13.992 -26.953 -22.141 1 69.38 81 SER A O 1
ATOM 654 N N . ALA A 1 82 ? -15.711 -25.781 -21.344 1 61.56 82 ALA A N 1
ATOM 655 C CA . ALA A 1 82 ? -16.219 -26.906 -20.562 1 61.56 82 ALA A CA 1
ATOM 656 C C . ALA A 1 82 ? -16.391 -28.141 -21.438 1 61.56 82 ALA A C 1
ATOM 658 O O . ALA A 1 82 ? -16.312 -29.281 -20.938 1 61.56 82 ALA A O 1
ATOM 659 N N . ALA A 1 83 ? -16.453 -27.906 -22.672 1 60.16 83 ALA A N 1
ATOM 660 C CA . ALA A 1 83 ? -16.641 -29.062 -23.547 1 60.16 83 ALA A CA 1
ATOM 661 C C . ALA A 1 83 ? -15.297 -29.625 -24.016 1 60.16 83 ALA A C 1
ATOM 663 O O . ALA A 1 83 ? -15.234 -30.719 -24.578 1 60.16 83 ALA A O 1
ATOM 664 N N . SER A 1 84 ? -14.219 -28.953 -23.75 1 69.5 84 SER A N 1
ATOM 665 C CA . SER A 1 84 ? -12.891 -29.359 -24.203 1 69.5 84 SER A CA 1
ATOM 666 C C . SER A 1 84 ? -11.867 -29.281 -23.062 1 69.5 84 SER A C 1
ATOM 668 O O . SER A 1 84 ? -11.547 -28.203 -22.594 1 69.5 84 SER A O 1
ATOM 670 N N . ILE A 1 85 ? -11.5 -30.453 -22.625 1 66.31 85 ILE A N 1
ATOM 671 C CA . ILE A 1 85 ? -10.508 -30.578 -21.562 1 66.31 85 ILE A CA 1
ATOM 672 C C . ILE A 1 85 ? -9.273 -29.75 -21.906 1 66.31 85 ILE A C 1
ATOM 674 O O . ILE A 1 85 ? -8.719 -29.062 -21.047 1 66.31 85 ILE A O 1
ATOM 678 N N . SER A 1 86 ? -8.914 -29.828 -23.125 1 75.94 86 SER A N 1
ATOM 679 C CA . SER A 1 86 ? -7.707 -29.125 -23.562 1 75.94 86 SER A CA 1
ATOM 680 C C . SER A 1 86 ? -7.859 -27.609 -23.422 1 75.94 86 SER A C 1
ATOM 682 O O . SER A 1 86 ? -6.945 -26.938 -22.953 1 75.94 86 SER A O 1
ATOM 684 N N . LYS A 1 87 ? -8.984 -27.109 -23.703 1 78.56 87 LYS A N 1
ATOM 685 C CA . LYS A 1 87 ? -9.203 -25.672 -23.641 1 78.56 87 LYS A CA 1
ATOM 686 C C . LYS A 1 87 ? -9.281 -25.172 -22.203 1 78.56 87 LYS A C 1
ATOM 688 O O . LYS A 1 87 ? -8.766 -24.109 -21.875 1 78.56 87 LYS A O 1
ATOM 693 N N . THR A 1 88 ? -9.852 -26.047 -21.375 1 78.69 88 THR A N 1
ATOM 694 C CA . THR A 1 88 ? -9.945 -25.688 -19.969 1 78.69 88 THR A CA 1
ATOM 695 C C . THR A 1 88 ? -8.562 -25.656 -19.328 1 78.69 88 THR A C 1
ATOM 697 O O . THR A 1 88 ? -8.266 -24.75 -18.547 1 78.69 88 THR A O 1
ATOM 700 N N . THR A 1 89 ? -7.758 -26.594 -19.672 1 82 89 THR A N 1
ATOM 701 C CA . THR A 1 89 ? -6.391 -26.656 -19.156 1 82 89 THR A CA 1
ATOM 702 C C . THR A 1 89 ? -5.598 -25.438 -19.609 1 82 89 THR A C 1
ATOM 704 O O . THR A 1 89 ? -4.848 -24.844 -18.828 1 82 89 THR A O 1
ATOM 707 N N . GLU A 1 90 ? -5.797 -25.078 -20.781 1 83.56 90 GLU A N 1
ATOM 708 C CA . GLU A 1 90 ? -5.109 -23.906 -21.328 1 83.56 90 GLU A CA 1
ATOM 709 C C . GLU A 1 90 ? -5.523 -22.641 -20.594 1 83.56 90 GLU A C 1
ATOM 711 O O . GLU A 1 90 ? -4.684 -21.797 -20.297 1 83.56 90 GLU A O 1
ATOM 716 N N . LEU A 1 91 ? -6.797 -22.5 -20.328 1 84.5 91 LEU A N 1
ATOM 717 C CA . LEU A 1 91 ? -7.305 -21.328 -19.641 1 84.5 91 LEU A CA 1
ATOM 718 C C . LEU A 1 91 ? -6.746 -21.25 -18.219 1 84.5 91 LEU A C 1
ATOM 720 O O . LEU A 1 91 ? -6.352 -20.188 -17.766 1 84.5 91 LEU A O 1
ATOM 724 N N . LEU A 1 92 ? -6.668 -22.406 -17.578 1 84 92 LEU A N 1
ATOM 725 C CA . LEU A 1 92 ? -6.125 -22.453 -16.219 1 84 92 LEU A CA 1
ATOM 726 C C . LEU A 1 92 ? -4.645 -22.078 -16.219 1 84 92 LEU A C 1
ATOM 728 O O . LEU A 1 92 ? -4.176 -21.391 -15.32 1 84 92 LEU A O 1
ATOM 732 N N . LYS A 1 93 ? -3.914 -22.547 -17.172 1 83.38 93 LYS A N 1
ATOM 733 C CA . LYS A 1 93 ? -2.488 -22.25 -17.297 1 83.38 93 LYS A CA 1
ATOM 734 C C . LYS A 1 93 ? -2.254 -20.75 -17.516 1 83.38 93 LYS A C 1
ATOM 736 O O . LYS A 1 93 ? -1.355 -20.156 -16.906 1 83.38 93 LYS A O 1
ATOM 741 N N . GLU A 1 94 ? -3.043 -20.156 -18.344 1 85.88 94 GLU A N 1
ATOM 742 C CA . GLU A 1 94 ? -2.934 -18.734 -18.609 1 85.88 94 GLU A CA 1
ATOM 743 C C . GLU A 1 94 ? -3.213 -17.906 -17.359 1 85.88 94 GLU A C 1
ATOM 745 O O . GLU A 1 94 ? -2.518 -16.938 -17.078 1 85.88 94 GLU A O 1
ATOM 750 N N . GLU A 1 95 ? -4.215 -18.297 -16.672 1 86.62 95 GLU A N 1
ATOM 751 C CA . GLU A 1 95 ? -4.539 -17.609 -15.422 1 86.62 95 GLU A CA 1
ATOM 752 C C . GLU A 1 95 ? -3.414 -17.766 -14.406 1 86.62 95 GLU A C 1
ATOM 754 O O . GLU A 1 95 ? -3.043 -16.797 -13.734 1 86.62 95 GLU A O 1
ATOM 759 N N . LEU A 1 96 ? -2.896 -18.969 -14.312 1 85.62 96 LEU A N 1
ATOM 760 C CA . LEU A 1 96 ? -1.793 -19.234 -13.398 1 85.62 96 LEU A CA 1
ATOM 761 C C . LEU A 1 96 ? -0.586 -18.359 -13.734 1 85.62 96 LEU A C 1
ATOM 763 O O . LEU A 1 96 ? 0.031 -17.781 -12.844 1 85.62 96 LEU A O 1
ATOM 767 N N . ASP A 1 97 ? -0.286 -18.234 -14.992 1 84.38 97 ASP A N 1
ATOM 768 C CA . ASP A 1 97 ? 0.849 -17.422 -15.422 1 84.38 97 ASP A CA 1
ATOM 769 C C . ASP A 1 97 ? 0.659 -15.953 -15.031 1 84.38 97 ASP A C 1
ATOM 771 O O . ASP A 1 97 ? 1.598 -15.305 -14.57 1 84.38 97 ASP A O 1
ATOM 775 N N . LYS A 1 98 ? -0.542 -15.484 -15.156 1 87.31 98 LYS A N 1
ATOM 776 C CA . LYS A 1 98 ? -0.838 -14.102 -14.805 1 87.31 98 LYS A CA 1
ATOM 777 C C . LYS A 1 98 ? -0.694 -13.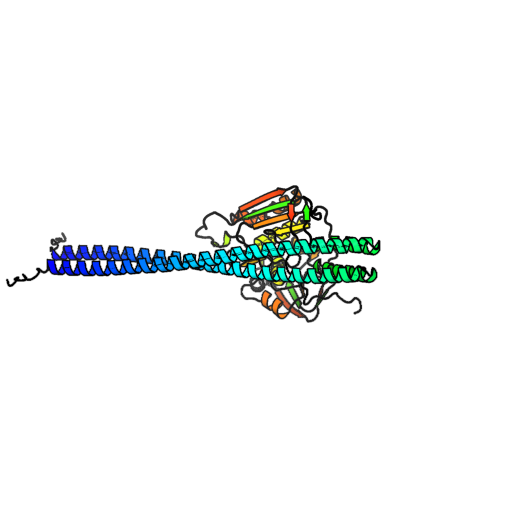867 -13.305 1 87.31 98 LYS A C 1
ATOM 779 O O . LYS A 1 98 ? -0.101 -12.875 -12.875 1 87.31 98 LYS A O 1
ATOM 784 N N . VAL A 1 99 ? -1.213 -14.82 -12.555 1 89.44 99 VAL A N 1
ATOM 785 C CA . VAL A 1 99 ? -1.185 -14.664 -11.102 1 89.44 99 VAL A CA 1
ATOM 786 C C . VAL A 1 99 ? 0.248 -14.812 -10.594 1 89.44 99 VAL A C 1
ATOM 788 O O . VAL A 1 99 ? 0.648 -14.148 -9.641 1 89.44 99 VAL A O 1
ATOM 791 N N . LYS A 1 100 ? 1.104 -15.602 -11.242 1 88.44 100 LYS A N 1
ATOM 792 C CA . LYS A 1 100 ? 2.508 -15.766 -10.875 1 88.44 100 LYS A CA 1
ATOM 793 C C . LYS A 1 100 ? 3.277 -14.461 -11.055 1 88.44 100 LYS A C 1
ATOM 795 O O . LYS A 1 100 ? 4.168 -14.141 -10.266 1 88.44 100 LYS A O 1
ATOM 800 N N . ILE A 1 101 ? 2.924 -13.719 -12.047 1 90 101 ILE A N 1
ATOM 801 C CA . ILE A 1 101 ? 3.545 -12.414 -12.25 1 90 101 ILE A CA 1
ATOM 802 C C . ILE A 1 101 ? 3.188 -11.492 -11.086 1 90 101 ILE A C 1
ATOM 804 O O . ILE A 1 101 ? 4.062 -10.82 -10.523 1 90 101 ILE A O 1
ATOM 808 N N . LEU A 1 102 ? 1.906 -11.578 -10.703 1 91.75 102 LEU A N 1
ATOM 809 C CA . LEU A 1 102 ? 1.424 -10.719 -9.625 1 91.75 102 LEU A CA 1
ATOM 810 C C . LEU A 1 102 ? 2.102 -11.07 -8.305 1 91.75 102 LEU A C 1
ATOM 812 O O . LEU A 1 102 ? 2.393 -10.188 -7.492 1 91.75 102 LEU A O 1
ATOM 816 N N . ALA A 1 103 ? 2.375 -12.344 -8.125 1 91.81 103 ALA A N 1
ATOM 817 C CA . ALA A 1 103 ? 2.982 -12.828 -6.887 1 91.81 103 ALA A CA 1
ATOM 818 C C . ALA A 1 103 ? 4.5 -12.648 -6.914 1 91.81 103 ALA A C 1
ATOM 820 O O . ALA A 1 103 ? 5.18 -12.898 -5.918 1 91.81 103 ALA A O 1
ATOM 821 N N . GLY A 1 104 ? 5.031 -12.188 -8.062 1 93.94 104 GLY A N 1
ATOM 822 C CA . GLY A 1 104 ? 6.469 -11.992 -8.203 1 93.94 104 GLY A CA 1
ATOM 823 C C . GLY A 1 104 ? 7.227 -13.297 -8.406 1 93.94 104 GLY A C 1
ATOM 824 O O . GLY A 1 104 ? 8.406 -13.391 -8.062 1 93.94 104 GLY A O 1
ATOM 825 N N . LEU A 1 105 ? 6.586 -14.336 -8.992 1 91.62 105 LEU A N 1
ATOM 826 C CA . LEU A 1 105 ? 7.184 -15.664 -9.102 1 91.62 105 LEU A CA 1
ATOM 827 C C . LEU A 1 105 ? 7.652 -15.93 -10.523 1 91.62 105 LEU A C 1
ATOM 829 O O . LEU A 1 105 ? 7.934 -17.078 -10.883 1 91.62 105 LEU A O 1
ATOM 833 N N . THR A 1 106 ? 7.68 -14.906 -11.344 1 91.44 106 THR A N 1
ATOM 834 C CA . THR A 1 106 ? 8.109 -15.008 -12.727 1 91.44 106 THR A CA 1
ATOM 835 C C . THR A 1 106 ? 9.109 -13.914 -13.07 1 91.44 106 THR A C 1
ATOM 837 O O . THR A 1 106 ? 8.945 -12.758 -12.648 1 91.44 106 THR A O 1
ATOM 840 N N . ASP A 1 107 ? 10.156 -14.297 -13.773 1 93.56 107 ASP A N 1
ATOM 841 C CA . ASP A 1 107 ? 11.031 -13.273 -14.336 1 93.56 107 ASP A CA 1
ATOM 842 C C . ASP A 1 107 ? 10.266 -12.367 -15.297 1 93.56 107 ASP A C 1
ATOM 844 O O . ASP A 1 107 ? 9.516 -12.852 -16.156 1 93.56 107 ASP A O 1
ATOM 848 N N . VAL A 1 108 ? 10.422 -11.086 -15.102 1 96.06 108 VAL A N 1
ATOM 849 C CA . VAL A 1 108 ? 9.68 -10.172 -15.969 1 96.06 108 VAL A CA 1
ATOM 850 C C . VAL A 1 108 ? 10.641 -9.156 -16.594 1 96.06 108 VAL A C 1
ATOM 852 O O . VAL A 1 108 ? 11.75 -8.961 -16.094 1 96.06 108 VAL A O 1
ATOM 855 N N . GLU A 1 109 ? 10.242 -8.641 -17.656 1 97.56 109 GLU A N 1
ATOM 856 C CA . GLU A 1 109 ? 11.008 -7.594 -18.344 1 97.56 109 GLU A CA 1
ATOM 857 C C . GLU A 1 109 ? 10.086 -6.512 -18.891 1 97.56 109 GLU A C 1
ATOM 859 O O . GLU A 1 109 ? 8.891 -6.742 -19.078 1 97.56 109 GLU A O 1
ATOM 864 N N . GLY A 1 110 ? 10.625 -5.332 -19.062 1 98 110 GLY A N 1
ATOM 865 C CA . GLY A 1 110 ? 9.875 -4.199 -19.594 1 98 110 GLY A CA 1
ATOM 866 C C . GLY A 1 110 ? 10.602 -2.877 -19.422 1 98 110 GLY A C 1
ATOM 867 O O . GLY A 1 110 ? 11.719 -2.838 -18.906 1 98 110 GLY A O 1
ATOM 868 N N . PRO A 1 111 ? 10.039 -1.853 -19.953 1 98.62 111 PRO A N 1
ATOM 869 C CA . PRO A 1 111 ? 10.625 -0.528 -19.734 1 98.62 111 PRO A CA 1
ATOM 870 C C . PRO A 1 111 ? 10.547 -0.073 -18.281 1 98.62 111 PRO A C 1
ATOM 872 O O . PRO A 1 111 ? 9.695 -0.549 -17.531 1 98.62 111 PRO A O 1
ATOM 875 N N . GLY A 1 112 ? 11.406 0.752 -17.906 1 98.75 112 GLY A N 1
ATOM 876 C CA . GLY A 1 112 ? 11.383 1.263 -16.547 1 98.75 112 GLY A CA 1
ATOM 877 C C . GLY A 1 112 ? 12.594 2.113 -16.203 1 98.75 112 GLY A C 1
ATOM 878 O O . GLY A 1 112 ? 13.086 2.857 -17.047 1 98.75 112 GLY A O 1
ATOM 879 N N . ILE A 1 113 ? 12.922 2.062 -14.922 1 98.88 113 ILE A N 1
ATOM 880 C CA . ILE A 1 113 ? 14.062 2.865 -14.5 1 98.88 113 ILE A CA 1
ATOM 881 C C . ILE A 1 113 ? 14.961 2.047 -13.57 1 98.88 113 ILE A C 1
ATOM 883 O O . ILE A 1 113 ? 14.523 1.039 -13.016 1 98.88 113 ILE A O 1
ATOM 887 N N . ILE A 1 114 ? 16.156 2.449 -13.523 1 98.88 114 ILE A N 1
ATOM 888 C CA . ILE A 1 114 ? 17.156 1.941 -12.586 1 98.88 114 ILE A CA 1
ATOM 889 C C . ILE A 1 114 ? 17.625 3.072 -11.672 1 98.88 114 ILE A C 1
ATOM 891 O O . ILE A 1 114 ? 18.109 4.105 -12.156 1 98.88 114 ILE A O 1
ATOM 895 N N . VAL A 1 115 ? 17.453 2.916 -10.422 1 98.88 115 VAL A N 1
ATOM 896 C CA . VAL A 1 115 ? 17.875 3.883 -9.414 1 98.88 115 VAL A CA 1
ATOM 897 C C . VAL A 1 115 ? 19.062 3.332 -8.641 1 98.88 115 VAL A C 1
ATOM 899 O O . VAL A 1 115 ? 18.984 2.256 -8.047 1 98.88 115 VAL A O 1
ATOM 902 N N . THR A 1 116 ? 20.125 4.008 -8.688 1 98.81 116 THR A N 1
ATOM 903 C CA . THR A 1 116 ? 21.312 3.646 -7.91 1 98.81 116 THR A CA 1
ATOM 904 C C . THR A 1 116 ? 21.484 4.594 -6.727 1 98.81 116 THR A C 1
ATOM 906 O O . THR A 1 116 ? 21.578 5.809 -6.91 1 98.81 116 THR A O 1
ATOM 909 N N . LEU A 1 117 ? 21.484 4.051 -5.559 1 98.12 117 LEU A N 1
ATOM 910 C CA . LEU A 1 117 ? 21.656 4.812 -4.332 1 98.12 117 LEU A CA 1
ATOM 911 C C . LEU A 1 117 ? 22.969 4.441 -3.646 1 98.12 117 LEU A C 1
ATOM 913 O O . LEU A 1 117 ? 23.25 3.258 -3.445 1 98.12 117 LEU A O 1
ATOM 917 N N . ASN A 1 118 ? 23.719 5.414 -3.277 1 96.56 118 ASN A N 1
ATOM 918 C CA . ASN A 1 118 ? 24.984 5.195 -2.568 1 96.56 118 ASN A CA 1
ATOM 919 C C . ASN A 1 118 ? 25.141 6.164 -1.401 1 96.56 118 ASN A C 1
ATOM 921 O O . ASN A 1 118 ? 24.578 7.258 -1.413 1 96.56 118 ASN A O 1
ATOM 925 N N . ASP A 1 119 ? 25.938 5.691 -0.416 1 93.88 119 ASP A N 1
ATOM 926 C CA . ASP A 1 119 ? 26.219 6.551 0.728 1 93.88 119 ASP A CA 1
ATOM 927 C C . ASP A 1 119 ? 26.938 7.828 0.292 1 93.88 119 ASP A C 1
ATOM 929 O O . ASP A 1 119 ? 27.531 7.875 -0.791 1 93.88 119 ASP A O 1
ATOM 933 N N . SER A 1 120 ? 26.781 8.766 1.205 1 92.38 120 SER A N 1
ATOM 934 C CA . SER A 1 120 ? 27.5 10.016 0.952 1 92.38 120 SER A CA 1
ATOM 935 C C . SER A 1 120 ? 29.016 9.797 0.98 1 92.38 120 SER A C 1
ATOM 937 O O . SER A 1 120 ? 29.516 9.055 1.822 1 92.38 120 SER A O 1
ATOM 939 N N . LYS A 1 121 ? 29.641 10.453 0.072 1 87.38 121 LYS A N 1
ATOM 940 C CA . LYS A 1 121 ? 31.109 10.406 0.053 1 87.38 121 LYS A CA 1
ATOM 941 C C . LYS A 1 121 ? 31.703 11.602 0.785 1 87.38 121 LYS A C 1
ATOM 943 O O . LYS A 1 121 ? 32.938 11.688 0.949 1 87.38 121 LYS A O 1
ATOM 948 N N . ILE A 1 122 ? 30.828 12.469 1.155 1 81.62 122 ILE A N 1
ATOM 949 C CA . ILE A 1 122 ? 31.312 13.672 1.838 1 81.62 122 ILE A CA 1
ATOM 950 C C . ILE A 1 122 ? 31.625 13.344 3.295 1 81.62 122 ILE A C 1
ATOM 952 O O . ILE A 1 122 ? 30.844 12.664 3.971 1 81.62 122 ILE A O 1
ATOM 956 N N . PRO A 1 123 ? 32.812 13.734 3.627 1 72.25 123 PRO A N 1
ATOM 957 C CA . PRO A 1 123 ? 33.188 13.477 5.02 1 72.25 123 PRO A CA 1
ATOM 958 C C . PRO A 1 123 ? 32.219 14.062 6.02 1 72.25 123 PRO A C 1
ATOM 960 O O . PRO A 1 123 ? 31.625 15.125 5.766 1 72.25 123 PRO A O 1
ATOM 963 N N . SER A 1 124 ? 31.859 13.188 6.953 1 69.19 124 SER A N 1
ATOM 964 C CA . SER A 1 124 ? 30.938 13.594 8.008 1 69.19 124 SER A CA 1
ATOM 965 C C . SER A 1 124 ? 31.344 14.93 8.609 1 69.19 124 SER A C 1
ATOM 967 O O . SER A 1 124 ? 32.531 15.211 8.773 1 69.19 124 SER A O 1
ATOM 969 N N . GLN A 1 125 ? 30.406 15.82 8.547 1 71.19 125 GLN A N 1
ATOM 970 C CA . GLN A 1 125 ? 30.641 17.094 9.227 1 71.19 125 GLN A CA 1
ATOM 971 C C . GLN A 1 125 ? 30.594 16.922 10.742 1 71.19 125 GLN A C 1
ATOM 973 O O . GLN A 1 125 ? 29.844 16.094 11.258 1 71.19 125 GLN A O 1
ATOM 978 N N . SER A 1 126 ? 31.5 17.547 11.398 1 69.5 126 SER A N 1
ATOM 979 C CA . SER A 1 126 ? 31.719 17.391 12.836 1 69.5 126 SER A CA 1
ATOM 980 C C . SER A 1 126 ? 30.406 17.516 13.602 1 69.5 126 SER A C 1
ATOM 982 O O . SER A 1 126 ? 30.234 16.891 14.648 1 69.5 126 SER A O 1
ATOM 984 N N . ASN A 1 127 ? 29.406 18.266 13.094 1 78.06 127 ASN A N 1
ATOM 985 C CA . ASN A 1 127 ? 28.25 18.547 13.922 1 78.06 127 ASN A CA 1
ATOM 986 C C . ASN A 1 127 ? 27.031 17.734 13.469 1 78.06 127 ASN A C 1
ATOM 988 O O . ASN A 1 127 ? 25.906 17.984 13.898 1 78.06 127 ASN A O 1
ATOM 992 N N . VAL A 1 128 ? 27.375 16.797 12.625 1 74.94 128 VAL A N 1
ATOM 993 C CA . VAL A 1 128 ? 26.234 16 12.156 1 74.94 128 VAL A CA 1
ATOM 994 C C . VAL A 1 128 ? 26.5 14.516 12.438 1 74.94 128 VAL A C 1
ATOM 996 O O . VAL A 1 128 ? 27.641 14.055 12.359 1 74.94 128 VAL A O 1
ATOM 999 N N . ASP A 1 129 ? 25.516 13.875 12.945 1 80.19 129 ASP A N 1
ATOM 1000 C CA . ASP A 1 129 ? 25.609 12.438 13.172 1 80.19 129 ASP A CA 1
ATOM 1001 C C . ASP A 1 129 ? 26.094 11.711 11.914 1 80.19 129 ASP A C 1
ATOM 1003 O O . ASP A 1 129 ? 25.453 11.797 10.867 1 80.19 129 ASP A O 1
ATOM 1007 N N . PRO A 1 130 ? 27.312 11.109 12.055 1 79.25 130 PRO A N 1
ATOM 1008 C CA . PRO A 1 130 ? 27.859 10.422 10.883 1 79.25 130 PRO A CA 1
ATOM 1009 C C . PRO A 1 130 ? 26.859 9.445 10.258 1 79.25 130 PRO A C 1
ATOM 1011 O O . PRO A 1 130 ? 26.938 9.156 9.062 1 79.25 130 PRO A O 1
ATOM 1014 N N . ASN A 1 131 ? 25.922 8.953 11.016 1 81.56 131 ASN A N 1
ATOM 1015 C CA . ASN A 1 131 ? 24.922 7.996 10.539 1 81.56 131 ASN A CA 1
ATOM 1016 C C . ASN A 1 131 ? 23.922 8.648 9.586 1 81.56 131 ASN A C 1
ATOM 1018 O O . ASN A 1 131 ? 23.219 7.953 8.859 1 81.56 131 ASN A O 1
ATOM 1022 N N . SER A 1 132 ? 23.969 9.945 9.547 1 79.88 132 SER A N 1
ATOM 1023 C CA . SER A 1 132 ? 23.031 10.672 8.688 1 79.88 132 SER A CA 1
ATOM 1024 C C . SER A 1 132 ? 23.469 10.617 7.227 1 79.88 132 SER A C 1
ATOM 1026 O O . SER A 1 132 ? 22.672 10.898 6.324 1 79.88 132 SER A O 1
ATOM 1028 N N . PHE A 1 133 ? 24.703 10.203 7.016 1 82.56 133 PHE A N 1
ATOM 1029 C CA . PHE A 1 133 ? 25.25 10.211 5.668 1 82.56 133 PHE A CA 1
ATOM 1030 C C . PHE A 1 133 ? 25.203 8.812 5.059 1 82.56 133 PHE A C 1
ATOM 1032 O O . PHE A 1 133 ? 25.766 8.586 3.982 1 82.56 133 PHE A O 1
ATOM 1039 N N . LEU A 1 134 ? 24.531 7.914 5.777 1 90.06 134 LEU A N 1
ATOM 1040 C CA . LEU A 1 134 ? 24.359 6.539 5.328 1 90.06 134 LEU A CA 1
ATOM 1041 C C . LEU A 1 134 ? 22.906 6.289 4.914 1 90.06 134 LEU A C 1
ATOM 1043 O O . LEU A 1 134 ? 21.984 6.887 5.473 1 90.06 134 LEU A O 1
ATOM 1047 N N . LEU A 1 135 ? 22.75 5.484 3.91 1 94 135 LEU A N 1
ATOM 1048 C CA . LEU A 1 135 ? 21.422 5.012 3.533 1 94 135 LEU A CA 1
ATOM 1049 C C . LEU A 1 135 ? 20.828 4.133 4.629 1 94 135 LEU A C 1
ATOM 1051 O O . LEU A 1 135 ? 21.531 3.307 5.219 1 94 135 LEU A O 1
ATOM 1055 N N . HIS A 1 136 ? 19.609 4.316 4.887 1 94.06 136 HIS A N 1
ATOM 1056 C CA . HIS A 1 136 ? 18.891 3.502 5.859 1 94.06 136 HIS A CA 1
ATOM 1057 C C . HIS A 1 136 ? 17.734 2.762 5.207 1 94.06 136 HIS A C 1
ATOM 1059 O O . HIS A 1 136 ? 17.312 3.109 4.102 1 94.06 136 HIS A O 1
ATOM 1065 N N . ASP A 1 137 ? 17.188 1.758 5.938 1 96.25 137 ASP A N 1
ATOM 1066 C CA . ASP A 1 137 ? 16.062 0.966 5.457 1 96.25 137 ASP A CA 1
ATOM 1067 C C . ASP A 1 137 ? 14.867 1.858 5.121 1 96.25 137 ASP A C 1
ATOM 1069 O O . ASP A 1 137 ? 14.242 1.691 4.074 1 96.25 137 ASP A O 1
ATOM 1073 N N . SER A 1 138 ? 14.617 2.855 5.953 1 94.81 138 SER A N 1
ATOM 1074 C CA . SER A 1 138 ? 13.477 3.74 5.75 1 94.81 138 SER A CA 1
ATOM 1075 C C . SER A 1 138 ? 13.578 4.484 4.426 1 94.81 138 SER A C 1
ATOM 1077 O O . SER A 1 138 ? 12.562 4.77 3.787 1 94.81 138 SER A O 1
ATOM 1079 N N . ASP A 1 139 ? 14.805 4.828 4.016 1 96.19 139 ASP A N 1
ATOM 1080 C CA . ASP A 1 139 ? 15.016 5.504 2.74 1 96.19 139 ASP A CA 1
ATOM 1081 C C . ASP A 1 139 ? 14.602 4.613 1.57 1 96.19 139 ASP A C 1
ATOM 1083 O O . ASP A 1 139 ? 13.875 5.055 0.676 1 96.19 139 ASP A O 1
ATOM 1087 N N . ILE A 1 140 ? 15.039 3.395 1.651 1 97.75 140 ILE A N 1
ATOM 1088 C CA . ILE A 1 140 ? 14.742 2.434 0.594 1 97.75 140 ILE A CA 1
ATOM 1089 C C . ILE A 1 140 ? 13.242 2.166 0.55 1 97.75 140 ILE A C 1
ATOM 1091 O O . ILE A 1 140 ? 12.641 2.129 -0.528 1 97.75 140 ILE A O 1
ATOM 1095 N N . LEU A 1 141 ? 12.633 2.025 1.752 1 98 141 LEU A N 1
ATOM 1096 C CA . LEU A 1 141 ? 11.195 1.789 1.834 1 98 141 LEU A CA 1
ATOM 1097 C C . LEU A 1 141 ? 10.422 2.934 1.191 1 98 141 LEU A C 1
ATOM 1099 O O . LEU A 1 141 ? 9.438 2.703 0.481 1 98 141 LEU A O 1
ATOM 1103 N N . GLN A 1 142 ? 10.883 4.129 1.401 1 97.31 142 GLN A N 1
ATOM 1104 C CA . GLN A 1 142 ? 10.188 5.289 0.848 1 97.31 142 GLN A CA 1
ATOM 1105 C C . GLN A 1 142 ? 10.352 5.355 -0.668 1 97.31 142 GLN A C 1
ATOM 1107 O O . GLN A 1 142 ? 9.43 5.742 -1.382 1 97.31 142 GLN A O 1
ATOM 1112 N N . VAL A 1 143 ? 11.531 5.023 -1.149 1 98.5 143 VAL A N 1
ATOM 1113 C CA . VAL A 1 143 ? 11.766 5.012 -2.59 1 98.5 143 VAL A CA 1
ATOM 1114 C C . VAL A 1 143 ? 10.844 3.988 -3.252 1 98.5 143 VAL A C 1
ATOM 1116 O O . VAL A 1 143 ? 10.18 4.293 -4.246 1 98.5 143 VAL A O 1
ATOM 1119 N N . ILE A 1 144 ? 10.766 2.771 -2.676 1 98.56 144 ILE A N 1
ATOM 1120 C CA . ILE A 1 144 ? 9.906 1.712 -3.199 1 98.56 144 ILE A CA 1
ATOM 1121 C C . ILE A 1 144 ? 8.453 2.164 -3.172 1 98.56 144 ILE A C 1
ATOM 1123 O O . ILE A 1 144 ? 7.707 1.941 -4.129 1 98.56 144 ILE A O 1
ATOM 1127 N N . ASN A 1 145 ? 8.07 2.777 -2.082 1 98.31 145 ASN A N 1
ATOM 1128 C CA . ASN A 1 145 ? 6.703 3.264 -1.938 1 98.31 145 ASN A CA 1
ATOM 1129 C C . ASN A 1 145 ? 6.359 4.293 -3.008 1 98.31 145 ASN A C 1
ATOM 1131 O O . ASN A 1 145 ? 5.266 4.262 -3.578 1 98.31 145 ASN A O 1
ATOM 1135 N N . GLU A 1 146 ? 7.277 5.223 -3.275 1 97.75 146 GLU A N 1
ATOM 1136 C CA . GLU A 1 146 ? 7.066 6.23 -4.309 1 97.75 146 GLU A CA 1
ATOM 1137 C C . GLU A 1 146 ? 6.934 5.59 -5.688 1 97.75 146 GLU A C 1
ATOM 1139 O O . GLU A 1 146 ? 6.094 6 -6.492 1 97.75 146 GLU A O 1
ATOM 1144 N N . LEU A 1 147 ? 7.738 4.594 -5.945 1 98.56 147 LEU A N 1
ATOM 1145 C CA . LEU A 1 147 ? 7.676 3.887 -7.223 1 98.56 147 LEU A CA 1
ATOM 1146 C C . LEU A 1 147 ? 6.34 3.168 -7.383 1 98.56 147 LEU A C 1
ATOM 1148 O O . LEU A 1 147 ? 5.738 3.207 -8.461 1 98.56 147 LEU A O 1
ATOM 1152 N N . ARG A 1 148 ? 5.891 2.568 -6.32 1 97.25 148 ARG A N 1
ATOM 1153 C CA . ARG A 1 148 ? 4.578 1.931 -6.352 1 97.25 148 ARG A CA 1
ATOM 1154 C C . ARG A 1 148 ? 3.482 2.947 -6.645 1 97.25 148 ARG A C 1
ATOM 1156 O O . ARG A 1 148 ? 2.619 2.711 -7.492 1 97.25 148 ARG A O 1
ATOM 1163 N N . ALA A 1 149 ? 3.566 4.031 -5.949 1 94.75 149 ALA A N 1
ATOM 1164 C CA . ALA A 1 149 ? 2.578 5.09 -6.133 1 94.75 149 ALA A CA 1
ATOM 1165 C C . ALA A 1 149 ? 2.58 5.598 -7.574 1 94.75 149 ALA A C 1
ATOM 1167 O O . ALA A 1 149 ? 1.537 5.992 -8.102 1 94.75 149 ALA A O 1
ATOM 1168 N N . ALA A 1 150 ? 3.734 5.527 -8.188 1 96.06 150 ALA A N 1
ATOM 1169 C CA . ALA A 1 150 ? 3.891 6.035 -9.547 1 96.06 150 ALA A CA 1
ATOM 1170 C C . ALA A 1 150 ? 3.484 4.98 -10.578 1 96.06 150 ALA A C 1
ATOM 1172 O O . ALA A 1 150 ? 3.494 5.246 -11.781 1 96.06 150 ALA A O 1
ATOM 1173 N N . GLY A 1 151 ? 3.168 3.807 -10.141 1 94.94 151 GLY A N 1
ATOM 1174 C CA . GLY A 1 151 ? 2.625 2.816 -11.055 1 94.94 151 GLY A CA 1
ATOM 1175 C C . GLY A 1 151 ? 3.607 1.712 -11.391 1 94.94 151 GLY A C 1
ATOM 1176 O O . GLY A 1 151 ? 3.43 0.994 -12.375 1 94.94 151 GLY A O 1
ATOM 1177 N N . ALA A 1 152 ? 4.703 1.597 -10.602 1 97.62 152 ALA A N 1
ATOM 1178 C CA . ALA A 1 152 ? 5.617 0.484 -10.844 1 97.62 152 ALA A CA 1
ATOM 1179 C C . ALA A 1 152 ? 4.902 -0.856 -10.703 1 97.62 152 ALA A C 1
ATOM 1181 O O . ALA A 1 152 ? 4.148 -1.07 -9.758 1 97.62 152 ALA A O 1
ATOM 1182 N N . GLU A 1 153 ? 5.184 -1.726 -11.648 1 96.62 153 GLU A N 1
ATOM 1183 C CA . GLU A 1 153 ? 4.488 -3.008 -11.703 1 96.62 153 GLU A CA 1
ATOM 1184 C C . GLU A 1 153 ? 5.332 -4.121 -11.094 1 96.62 153 GLU A C 1
ATOM 1186 O O . GLU A 1 153 ? 4.797 -5.141 -10.648 1 96.62 153 GLU A O 1
ATOM 1191 N N . ALA A 1 154 ? 6.574 -3.971 -11.164 1 97.5 154 ALA A N 1
ATOM 1192 C CA . ALA A 1 154 ? 7.551 -4.887 -10.578 1 97.5 154 ALA A CA 1
ATOM 1193 C C . ALA A 1 154 ? 8.797 -4.141 -10.117 1 97.5 154 ALA A C 1
ATOM 1195 O O . ALA A 1 154 ? 9.266 -3.227 -10.789 1 97.5 154 ALA A O 1
ATOM 1196 N N . ILE A 1 155 ? 9.289 -4.496 -8.992 1 98.62 155 ILE A N 1
ATOM 1197 C CA . ILE A 1 155 ? 10.453 -3.836 -8.414 1 98.62 155 ILE A CA 1
ATOM 1198 C C . ILE A 1 155 ? 11.422 -4.883 -7.871 1 98.62 155 ILE A C 1
ATOM 1200 O O . ILE A 1 155 ? 11 -5.922 -7.359 1 98.62 155 ILE A O 1
ATOM 1204 N N . ALA A 1 156 ? 12.672 -4.605 -8.016 1 98.62 156 ALA A N 1
ATOM 1205 C CA . ALA A 1 156 ? 13.727 -5.387 -7.367 1 98.62 156 ALA A CA 1
ATOM 1206 C C . ALA A 1 156 ? 14.766 -4.473 -6.727 1 98.62 156 ALA A C 1
ATOM 1208 O O . ALA A 1 156 ? 15.047 -3.385 -7.234 1 98.62 156 ALA A O 1
ATOM 1209 N N . ILE A 1 157 ? 15.219 -4.848 -5.609 1 98.69 157 ILE A N 1
ATOM 1210 C CA . ILE A 1 157 ? 16.344 -4.195 -4.945 1 98.69 157 ILE A CA 1
ATOM 1211 C C . ILE A 1 157 ? 17.547 -5.133 -4.934 1 98.69 157 ILE A C 1
ATOM 1213 O O . ILE A 1 157 ? 17.516 -6.195 -4.301 1 98.69 157 ILE A O 1
ATOM 1217 N N . ASN A 1 158 ? 18.656 -4.773 -5.672 1 97.56 158 ASN A N 1
ATOM 1218 C CA . ASN A 1 158 ? 19.812 -5.641 -5.832 1 97.56 158 ASN A CA 1
ATOM 1219 C C . ASN A 1 158 ? 19.406 -7.047 -6.27 1 97.56 158 ASN A C 1
ATOM 1221 O O . ASN A 1 158 ? 19.828 -8.039 -5.672 1 97.56 158 ASN A O 1
ATOM 1225 N N . ASP A 1 159 ? 18.438 -7.133 -7.172 1 94.31 159 ASP A N 1
ATOM 1226 C CA . ASP A 1 159 ? 17.969 -8.32 -7.871 1 94.31 159 ASP A CA 1
ATOM 1227 C C . ASP A 1 159 ? 17.094 -9.188 -6.961 1 94.31 159 ASP A C 1
ATOM 1229 O O . ASP A 1 159 ? 16.75 -10.312 -7.312 1 94.31 159 ASP A O 1
ATOM 1233 N N . GLN A 1 160 ? 16.875 -8.633 -5.75 1 96.44 160 GLN A N 1
ATOM 1234 C CA . GLN A 1 160 ? 15.844 -9.242 -4.922 1 96.44 160 GLN A CA 1
ATOM 1235 C C . GLN A 1 160 ? 14.461 -8.734 -5.309 1 96.44 160 GLN A C 1
ATOM 1237 O O . GLN A 1 160 ? 14.172 -7.543 -5.188 1 96.44 160 GLN A O 1
ATOM 1242 N N . ARG A 1 161 ? 13.656 -9.656 -5.762 1 98 161 ARG A N 1
ATOM 1243 C CA . ARG A 1 161 ? 12.297 -9.273 -6.137 1 98 161 ARG A CA 1
ATOM 1244 C C . ARG A 1 161 ? 11.508 -8.781 -4.926 1 98 161 ARG A C 1
ATOM 1246 O O . ARG A 1 161 ? 11.578 -9.375 -3.85 1 98 161 ARG A O 1
ATOM 1253 N N . VAL A 1 162 ? 10.875 -7.613 -5.043 1 97.75 162 VAL A N 1
ATOM 1254 C CA . VAL A 1 162 ? 10 -7.109 -3.99 1 97.75 162 VAL A CA 1
ATOM 1255 C C . VAL A 1 162 ? 8.617 -7.734 -4.125 1 97.75 162 VAL A C 1
ATOM 1257 O O . VAL A 1 162 ? 7.938 -7.543 -5.141 1 97.75 162 VAL A O 1
ATOM 1260 N N . VAL A 1 163 ? 8.211 -8.5 -3.18 1 95.81 163 VAL A N 1
ATOM 1261 C CA . VAL A 1 163 ? 6.887 -9.117 -3.133 1 95.81 163 VAL A CA 1
ATOM 1262 C C . VAL A 1 163 ? 6.137 -8.625 -1.895 1 95.81 163 VAL A C 1
ATOM 1264 O O . VAL A 1 163 ? 6.613 -7.742 -1.182 1 95.81 163 VAL A O 1
ATOM 1267 N N . SER A 1 164 ? 4.977 -9.117 -1.637 1 94.81 164 SER A N 1
ATOM 1268 C CA . SER A 1 164 ? 4.105 -8.602 -0.584 1 94.81 164 SER A CA 1
ATOM 1269 C C . SER A 1 164 ? 4.738 -8.781 0.792 1 94.81 164 SER A C 1
ATOM 1271 O O . SER A 1 164 ? 4.434 -8.031 1.723 1 94.81 164 SER A O 1
ATOM 1273 N N . THR A 1 165 ? 5.711 -9.734 0.943 1 94.56 165 THR A N 1
ATOM 1274 C CA . THR A 1 165 ? 6.277 -10.047 2.252 1 94.56 165 THR A CA 1
ATOM 1275 C C . THR A 1 165 ? 7.715 -9.547 2.35 1 94.56 165 THR A C 1
ATOM 1277 O O . THR A 1 165 ? 8.414 -9.82 3.328 1 94.56 165 THR A O 1
ATOM 1280 N N . THR A 1 166 ? 8.148 -8.812 1.337 1 96.56 166 THR A N 1
ATOM 1281 C CA . THR A 1 166 ? 9.516 -8.305 1.35 1 96.56 166 THR A CA 1
ATOM 1282 C C . THR A 1 166 ? 9.719 -7.312 2.492 1 96.56 166 THR A C 1
ATOM 1284 O O . THR A 1 166 ? 8.875 -6.441 2.717 1 96.56 166 THR A O 1
ATOM 1287 N N . GLU A 1 167 ? 10.75 -7.516 3.221 1 96.88 167 GLU A N 1
ATOM 1288 C CA . GLU A 1 167 ? 11.172 -6.598 4.273 1 96.88 167 GLU A CA 1
ATOM 1289 C C . GLU A 1 167 ? 12.539 -5.988 3.965 1 96.88 167 GLU A C 1
ATOM 1291 O O . GLU A 1 167 ? 13.367 -6.617 3.307 1 96.88 167 GLU A O 1
ATOM 1296 N N . VAL A 1 168 ? 12.727 -4.785 4.363 1 97.69 168 VAL A N 1
ATOM 1297 C CA . VAL A 1 168 ? 13.977 -4.039 4.273 1 97.69 168 VAL A CA 1
ATOM 1298 C C . VAL A 1 168 ? 14.383 -3.541 5.66 1 97.69 168 VAL A C 1
ATOM 1300 O O . VAL A 1 168 ? 13.656 -2.76 6.281 1 97.69 168 VAL A O 1
ATOM 1303 N N . ARG A 1 169 ? 15.562 -3.975 6.137 1 95.88 169 ARG A N 1
ATOM 1304 C CA . ARG A 1 169 ? 15.922 -3.633 7.508 1 95.88 169 ARG A CA 1
ATOM 1305 C C . ARG A 1 169 ? 17.406 -3.291 7.609 1 95.88 169 ARG A C 1
ATOM 1307 O O . ARG A 1 169 ? 18.25 -3.93 6.965 1 95.88 169 ARG A O 1
ATOM 1314 N N . CYS A 1 170 ? 17.672 -2.367 8.438 1 93.25 170 CYS A N 1
ATOM 1315 C CA . CYS A 1 170 ? 19.078 -2.084 8.719 1 93.25 170 CYS A CA 1
ATOM 1316 C C . CYS A 1 170 ? 19.703 -3.205 9.539 1 93.25 170 CYS A C 1
ATOM 1318 O O . CYS A 1 170 ? 19.062 -3.758 10.438 1 93.25 170 CYS A O 1
ATOM 1320 N N . ALA A 1 171 ? 20.844 -3.625 9.188 1 88.81 171 ALA A N 1
ATOM 1321 C CA . ALA A 1 171 ? 21.703 -4.559 9.914 1 88.81 171 ALA A CA 1
ATOM 1322 C C . ALA A 1 171 ? 23.109 -4.012 10.047 1 88.81 171 ALA A C 1
ATOM 1324 O O . ALA A 1 171 ? 24.016 -4.402 9.289 1 88.81 171 ALA A O 1
ATOM 1325 N N . GLY A 1 172 ? 23.312 -3.156 11.078 1 84.38 172 GLY A N 1
ATOM 1326 C CA . GLY A 1 172 ? 24.562 -2.42 11.141 1 84.38 172 GLY A CA 1
ATOM 1327 C C . GLY A 1 172 ? 24.75 -1.45 9.992 1 84.38 172 GLY A C 1
ATOM 1328 O O . GLY A 1 172 ? 23.875 -0.634 9.719 1 84.38 172 GLY A O 1
ATOM 1329 N N . PRO A 1 173 ? 25.906 -1.571 9.344 1 84.19 173 PRO A N 1
ATOM 1330 C CA . PRO A 1 173 ? 26.156 -0.67 8.219 1 84.19 173 PRO A CA 1
ATOM 1331 C C . PRO A 1 173 ? 25.531 -1.17 6.914 1 84.19 173 PRO A C 1
ATOM 1333 O O . PRO A 1 173 ? 25.672 -0.529 5.871 1 84.19 173 PRO A O 1
ATOM 1336 N N . THR A 1 174 ? 24.844 -2.314 6.992 1 93.38 174 THR A N 1
ATOM 1337 C CA . THR A 1 174 ? 24.25 -2.92 5.805 1 93.38 174 THR A CA 1
ATOM 1338 C C . THR A 1 174 ? 22.734 -2.93 5.902 1 93.38 174 THR A C 1
ATOM 1340 O O . THR A 1 174 ? 22.172 -2.602 6.953 1 93.38 174 THR A O 1
ATOM 1343 N N . ILE A 1 175 ? 22.156 -3.113 4.816 1 96.44 175 ILE A N 1
ATOM 1344 C CA . ILE A 1 175 ? 20.703 -3.266 4.77 1 96.44 175 ILE A CA 1
ATOM 1345 C C . ILE A 1 175 ? 20.344 -4.664 4.273 1 96.44 175 ILE A C 1
ATOM 1347 O O . ILE A 1 175 ? 20.906 -5.145 3.287 1 96.44 175 ILE A O 1
ATOM 1351 N N . SER A 1 176 ? 19.5 -5.297 5.012 1 96.69 176 SER A N 1
ATOM 1352 C CA . SER A 1 176 ? 19 -6.609 4.633 1 96.69 176 SER A CA 1
ATOM 1353 C C . SER A 1 176 ? 17.719 -6.492 3.799 1 96.69 176 SER A C 1
ATOM 1355 O O . SER A 1 176 ? 16.828 -5.711 4.125 1 96.69 176 SER A O 1
ATOM 1357 N N . ILE A 1 177 ? 17.672 -7.203 2.666 1 96.62 177 ILE A N 1
ATOM 1358 C CA . ILE A 1 177 ? 16.5 -7.316 1.789 1 96.62 177 ILE A CA 1
ATOM 1359 C C . ILE A 1 177 ? 16.125 -8.781 1.626 1 96.62 177 ILE A C 1
ATOM 1361 O O . ILE A 1 177 ? 16.906 -9.578 1.091 1 96.62 177 ILE A O 1
ATOM 1365 N N . ASN A 1 178 ? 14.914 -9.156 1.996 1 94.25 178 ASN A N 1
ATOM 1366 C CA . ASN A 1 178 ? 14.516 -10.555 1.973 1 94.25 178 ASN A CA 1
ATOM 1367 C C . ASN A 1 178 ? 15.531 -11.445 2.676 1 94.25 178 ASN A C 1
ATOM 1369 O O . ASN A 1 178 ? 15.945 -12.477 2.139 1 94.25 178 ASN A O 1
ATOM 1373 N N . ASN A 1 179 ? 16.062 -10.922 3.754 1 89.38 179 ASN A N 1
ATOM 1374 C CA . ASN A 1 179 ? 16.969 -11.648 4.633 1 89.38 179 ASN A CA 1
ATOM 1375 C C . ASN A 1 179 ? 18.344 -11.828 3.996 1 89.38 179 ASN A C 1
ATOM 1377 O O . ASN A 1 179 ? 19.109 -12.703 4.398 1 89.38 179 ASN A O 1
ATOM 1381 N N . THR A 1 180 ? 18.656 -11.062 2.947 1 93 180 THR A N 1
ATOM 1382 C CA . THR A 1 180 ? 19.984 -11.016 2.338 1 93 180 THR A CA 1
ATOM 1383 C C . THR A 1 180 ? 20.625 -9.656 2.561 1 93 180 THR A C 1
ATOM 1385 O O . THR A 1 180 ? 20.047 -8.625 2.232 1 93 180 THR A O 1
ATOM 1388 N N . ARG A 1 181 ? 21.828 -9.641 3.039 1 94.88 181 ARG A N 1
ATOM 1389 C CA . ARG A 1 181 ? 22.5 -8.406 3.428 1 94.88 181 ARG A CA 1
ATOM 1390 C C . ARG A 1 181 ? 23.266 -7.805 2.256 1 94.88 181 ARG A C 1
ATOM 1392 O O . ARG A 1 181 ? 23.938 -8.531 1.513 1 94.88 181 ARG A O 1
ATOM 1399 N N . TYR A 1 182 ? 23.125 -6.574 2.033 1 95.75 182 TYR A N 1
ATOM 1400 C CA . TYR A 1 182 ? 23.844 -5.836 0.996 1 95.75 182 TYR A CA 1
ATOM 1401 C C . TYR A 1 182 ? 24.516 -4.594 1.574 1 95.75 182 TYR A C 1
ATOM 1403 O O . TYR A 1 182 ? 24.047 -4.039 2.572 1 95.75 182 TYR A O 1
ATOM 1411 N N . SER A 1 183 ? 25.578 -4.234 1.027 1 95.56 183 SER A N 1
ATOM 1412 C CA . SER A 1 183 ? 26.172 -2.918 1.247 1 95.56 183 SER A CA 1
ATOM 1413 C C . SER A 1 183 ? 25.938 -1.999 0.053 1 95.56 183 SER A C 1
ATOM 1415 O O . SER A 1 183 ? 25.641 -2.467 -1.049 1 95.56 183 SER A O 1
ATOM 1417 N N . ALA A 1 184 ? 25.969 -0.704 0.323 1 94.44 184 ALA A N 1
ATOM 1418 C CA . ALA A 1 184 ? 25.812 0.248 -0.772 1 94.44 184 ALA A CA 1
ATOM 1419 C C . ALA A 1 184 ? 26.844 0.009 -1.867 1 94.44 184 ALA A C 1
ATOM 1421 O O . ALA A 1 184 ? 27.969 -0.409 -1.586 1 94.44 184 ALA A O 1
ATOM 1422 N N . PRO A 1 185 ? 26.547 0.151 -3.121 1 97.56 185 PRO A N 1
ATOM 1423 C CA . PRO A 1 185 ? 25.344 0.826 -3.609 1 97.56 185 PRO A CA 1
ATOM 1424 C C . PRO A 1 185 ? 24.141 -0.107 -3.693 1 97.56 185 PRO A C 1
ATOM 1426 O O . PRO A 1 185 ? 24.297 -1.318 -3.859 1 97.56 185 PRO A O 1
ATOM 1429 N N . TYR A 1 186 ? 23.016 0.43 -3.539 1 98.25 186 TYR A N 1
ATOM 1430 C CA . TYR A 1 186 ? 21.75 -0.279 -3.738 1 98.25 186 TYR A CA 1
ATOM 1431 C C . TYR A 1 186 ? 21.141 0.056 -5.094 1 98.25 186 TYR A C 1
ATOM 1433 O O . TYR A 1 186 ? 20.984 1.229 -5.438 1 98.25 186 TYR A O 1
ATOM 1441 N N . ILE A 1 187 ? 20.859 -0.979 -5.82 1 98.75 187 ILE A N 1
ATOM 1442 C CA . ILE A 1 187 ? 20.297 -0.819 -7.16 1 98.75 187 ILE A CA 1
ATOM 1443 C C . ILE A 1 187 ? 18.828 -1.225 -7.16 1 98.75 187 ILE A C 1
ATOM 1445 O O . ILE A 1 187 ? 18.5 -2.389 -6.914 1 98.75 187 ILE A O 1
ATOM 1449 N N . ILE A 1 188 ? 17.969 -0.276 -7.441 1 98.88 188 ILE A N 1
ATOM 1450 C CA . ILE A 1 188 ? 16.531 -0.506 -7.5 1 98.88 188 ILE A CA 1
ATOM 1451 C C . ILE A 1 188 ? 16.047 -0.455 -8.953 1 98.88 188 ILE A C 1
ATOM 1453 O O . ILE A 1 188 ? 16.219 0.559 -9.633 1 98.88 188 ILE A O 1
ATOM 1457 N N . LYS A 1 189 ? 15.555 -1.565 -9.406 1 98.88 189 LYS A N 1
ATOM 1458 C CA . LYS A 1 189 ? 14.945 -1.645 -10.727 1 98.88 189 LYS A CA 1
ATOM 1459 C C . LYS A 1 189 ? 13.422 -1.636 -10.633 1 98.88 189 LYS A C 1
ATOM 1461 O O . LYS A 1 189 ? 12.844 -2.316 -9.781 1 98.88 189 LYS A O 1
ATOM 1466 N N . ALA A 1 190 ? 12.797 -0.851 -11.445 1 98.88 190 ALA A N 1
ATOM 1467 C CA . ALA A 1 190 ? 11.336 -0.768 -11.453 1 98.88 190 ALA A CA 1
ATOM 1468 C C . ALA A 1 190 ? 10.797 -0.75 -12.883 1 98.88 190 ALA A C 1
ATOM 1470 O O . ALA A 1 190 ? 11.242 0.051 -13.711 1 98.88 190 ALA A O 1
ATOM 1471 N N . ILE A 1 191 ? 9.898 -1.638 -13.141 1 98.62 191 ILE A N 1
ATOM 1472 C CA . ILE A 1 191 ? 9.25 -1.683 -14.445 1 98.62 191 ILE A CA 1
ATOM 1473 C C . ILE A 1 191 ? 7.977 -0.837 -14.414 1 98.62 191 ILE A C 1
ATOM 1475 O O . ILE A 1 191 ? 7.184 -0.933 -13.477 1 98.62 191 ILE A O 1
ATOM 1479 N N . GLY A 1 192 ? 7.754 0.004 -15.359 1 98.19 192 GLY A N 1
ATOM 1480 C CA . GLY A 1 192 ? 6.652 0.934 -15.555 1 98.19 192 GLY A CA 1
ATOM 1481 C C . GLY A 1 192 ? 6.941 1.994 -16.594 1 98.19 192 GLY A C 1
ATOM 1482 O O . GLY A 1 192 ? 7.855 1.837 -17.406 1 98.19 192 GLY A O 1
ATOM 1483 N N . ASP A 1 193 ? 6.164 2.992 -16.656 1 97.81 193 ASP A N 1
ATOM 1484 C CA . ASP A 1 193 ? 6.465 4.125 -17.516 1 97.81 193 ASP A CA 1
ATOM 1485 C C . ASP A 1 193 ? 7.699 4.879 -17.031 1 97.81 193 ASP A C 1
ATOM 1487 O O . ASP A 1 193 ? 7.66 5.52 -15.969 1 97.81 193 ASP A O 1
ATOM 1491 N N . PRO A 1 194 ? 8.734 4.809 -17.828 1 98.56 194 PRO A N 1
ATOM 1492 C CA . PRO A 1 194 ? 9.992 5.359 -17.328 1 98.56 194 PRO A CA 1
ATOM 1493 C C . PRO A 1 194 ? 9.891 6.836 -16.953 1 98.56 194 PRO A C 1
ATOM 1495 O O . PRO A 1 194 ? 10.414 7.258 -15.922 1 98.56 194 PRO A O 1
ATOM 1498 N N . LYS A 1 195 ? 9.234 7.578 -17.734 1 98.31 195 LYS A N 1
ATOM 1499 C CA . LYS A 1 195 ? 9.125 9.016 -17.5 1 98.31 195 LYS A CA 1
ATOM 1500 C C . LYS A 1 195 ? 8.32 9.297 -16.234 1 98.31 195 LYS A C 1
ATOM 1502 O O . LYS A 1 195 ? 8.695 10.156 -15.43 1 98.31 195 LYS A O 1
ATOM 1507 N N . ILE A 1 196 ? 7.242 8.586 -16.047 1 97.94 196 ILE A N 1
ATOM 1508 C CA . ILE A 1 196 ? 6.383 8.773 -14.875 1 97.94 196 ILE A CA 1
ATOM 1509 C C . ILE A 1 196 ? 7.137 8.375 -13.609 1 97.94 196 ILE A C 1
ATOM 1511 O O . ILE A 1 196 ? 7.117 9.102 -12.617 1 97.94 196 ILE A O 1
ATOM 1515 N N . LEU A 1 197 ? 7.816 7.262 -13.648 1 98.56 197 LEU A N 1
ATOM 1516 C CA . LEU A 1 197 ? 8.578 6.773 -12.5 1 98.56 197 LEU A CA 1
ATOM 1517 C C . LEU A 1 197 ? 9.68 7.758 -12.125 1 98.56 197 LEU A C 1
ATOM 1519 O O . LEU A 1 197 ? 9.82 8.109 -10.953 1 98.56 197 LEU A O 1
ATOM 1523 N N . LYS A 1 198 ? 10.398 8.211 -13.117 1 98.56 198 LYS A N 1
ATOM 1524 C CA . LYS A 1 198 ? 11.5 9.133 -12.875 1 98.56 198 LYS A CA 1
ATOM 1525 C C . LYS A 1 198 ? 10.992 10.461 -12.32 1 98.56 198 LYS A C 1
ATOM 1527 O O . LYS A 1 198 ? 11.523 10.977 -11.336 1 98.56 198 LYS A O 1
ATOM 1532 N N . ASN A 1 199 ? 9.977 11.016 -12.922 1 97.69 199 ASN A N 1
ATOM 1533 C CA . ASN A 1 199 ? 9.422 12.289 -12.477 1 97.69 199 ASN A CA 1
ATOM 1534 C C . ASN A 1 199 ? 8.891 12.203 -11.047 1 97.69 199 ASN A C 1
ATOM 1536 O O . ASN A 1 199 ? 9.016 13.148 -10.273 1 97.69 199 ASN A O 1
ATOM 1540 N N . SER A 1 200 ? 8.258 11.062 -10.75 1 97.19 200 SER A N 1
ATOM 1541 C CA . SER A 1 200 ? 7.723 10.875 -9.406 1 97.19 200 SER A CA 1
ATOM 1542 C C . SER A 1 200 ? 8.828 10.922 -8.359 1 97.19 200 SER A C 1
ATOM 1544 O O . SER A 1 200 ? 8.656 11.531 -7.297 1 97.19 200 SER A O 1
ATOM 1546 N N . LEU A 1 201 ? 9.938 10.344 -8.648 1 98 201 LEU A N 1
ATOM 1547 C CA . LEU A 1 201 ? 11.055 10.32 -7.719 1 98 201 LEU A CA 1
ATOM 1548 C C . LEU A 1 201 ? 11.703 11.703 -7.617 1 98 201 LEU A C 1
ATOM 1550 O O . LEU A 1 201 ? 12.211 12.078 -6.559 1 98 201 LEU A O 1
ATOM 1554 N N . GLU A 1 202 ? 11.602 12.438 -8.688 1 96.94 202 GLU A N 1
ATOM 1555 C CA . GLU A 1 202 ? 12.328 13.703 -8.75 1 96.94 202 GLU A CA 1
ATOM 1556 C C . GLU A 1 202 ? 11.414 14.883 -8.43 1 96.94 202 GLU A C 1
ATOM 1558 O O . GLU A 1 202 ? 11.789 16.031 -8.625 1 96.94 202 GLU A O 1
ATOM 1563 N N . MET A 1 203 ? 10.305 14.562 -7.992 1 94.94 203 MET A N 1
ATOM 1564 C CA . MET A 1 203 ? 9.398 15.648 -7.613 1 94.94 203 MET A CA 1
ATOM 1565 C C . MET A 1 203 ? 10.023 16.531 -6.535 1 94.94 203 MET A C 1
ATOM 1567 O O . MET A 1 203 ? 10.711 16.031 -5.641 1 94.94 203 MET A O 1
ATOM 1571 N N . ARG A 1 204 ? 9.68 17.766 -6.551 1 93.62 204 ARG A N 1
ATOM 1572 C CA . ARG A 1 204 ? 10.195 18.703 -5.559 1 93.62 204 ARG A CA 1
ATOM 1573 C C . ARG A 1 204 ? 9.703 18.344 -4.16 1 93.62 204 ARG A C 1
ATOM 1575 O O . ARG A 1 204 ? 8.523 18.062 -3.967 1 93.62 204 ARG A O 1
ATOM 1582 N N . GLY A 1 205 ? 10.602 18.281 -3.264 1 92.12 205 GLY A N 1
ATOM 1583 C CA . GLY A 1 205 ? 10.273 17.984 -1.884 1 92.12 205 GLY A CA 1
ATOM 1584 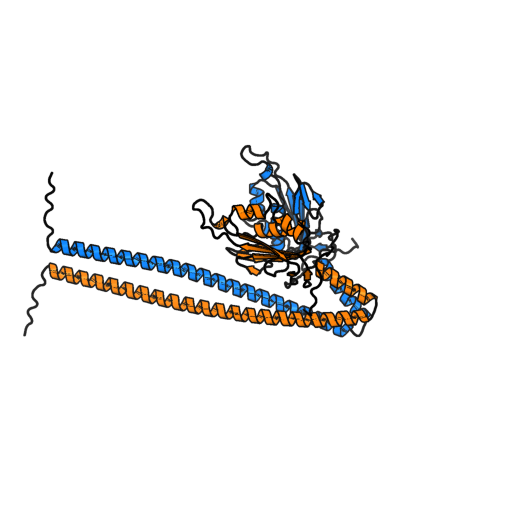C C . GLY A 1 205 ? 10.062 16.5 -1.639 1 92.12 205 GLY A C 1
ATOM 1585 O O . GLY A 1 205 ? 9.688 16.094 -0.536 1 92.12 205 GLY A O 1
ATOM 1586 N N . GLY A 1 206 ? 10.297 15.734 -2.666 1 93.75 206 GLY A N 1
ATOM 1587 C CA . GLY A 1 206 ? 10.117 14.297 -2.545 1 93.75 206 GLY A CA 1
ATOM 1588 C C . GLY A 1 206 ? 11.32 13.586 -1.963 1 93.75 206 GLY A C 1
ATOM 1589 O O . GLY A 1 206 ? 12.234 14.234 -1.435 1 93.75 206 GLY A O 1
ATOM 1590 N N . ILE A 1 207 ? 11.312 12.328 -1.986 1 95.25 207 ILE A N 1
ATOM 1591 C CA . ILE A 1 207 ? 12.273 11.469 -1.296 1 95.25 207 ILE A CA 1
ATOM 1592 C C . ILE A 1 207 ? 13.672 11.727 -1.842 1 95.25 207 ILE A C 1
ATOM 1594 O O . ILE A 1 207 ? 14.648 11.742 -1.084 1 95.25 207 ILE A O 1
ATOM 1598 N N . ILE A 1 208 ? 13.828 11.953 -3.15 1 97.19 208 ILE A N 1
ATOM 1599 C CA . ILE A 1 208 ? 15.156 12.148 -3.725 1 97.19 208 ILE A CA 1
ATOM 1600 C C . ILE A 1 208 ? 15.742 13.469 -3.23 1 97.19 208 ILE A C 1
ATOM 1602 O O . ILE A 1 208 ? 16.938 13.547 -2.924 1 97.19 208 ILE A O 1
ATOM 1606 N N . ASP A 1 209 ? 14.938 14.5 -3.164 1 96.06 209 ASP A N 1
ATOM 1607 C CA . ASP A 1 209 ? 15.383 15.773 -2.598 1 96.06 209 ASP A CA 1
ATOM 1608 C C . ASP A 1 209 ? 15.875 15.586 -1.164 1 96.06 209 ASP A C 1
ATOM 1610 O O . ASP A 1 209 ? 16.906 16.156 -0.778 1 96.06 209 ASP A O 1
ATOM 1614 N N . LEU A 1 210 ? 15.133 14.836 -0.413 1 92.94 210 LEU A N 1
ATOM 1615 C CA . LEU A 1 210 ? 15.5 14.578 0.973 1 92.94 210 LEU A CA 1
ATOM 1616 C C . LEU A 1 210 ? 16.844 13.852 1.051 1 92.94 210 LEU A C 1
ATOM 1618 O O . LEU A 1 210 ? 17.688 14.195 1.873 1 92.94 210 LEU A O 1
ATOM 1622 N N . LEU A 1 211 ? 17.031 12.859 0.226 1 95.5 211 LEU A N 1
ATOM 1623 C CA . LEU A 1 211 ? 18.281 12.102 0.205 1 95.5 211 LEU A CA 1
ATOM 1624 C C . LEU A 1 211 ? 19.453 13 -0.183 1 95.5 211 LEU A C 1
ATOM 1626 O O . LEU A 1 211 ? 20.531 12.891 0.391 1 95.5 211 LEU A O 1
ATOM 1630 N N . LYS A 1 212 ? 19.219 13.867 -1.096 1 94.12 212 LYS A N 1
ATOM 1631 C CA . LYS A 1 212 ? 20.266 14.75 -1.581 1 94.12 212 LYS A CA 1
ATOM 1632 C C . LYS A 1 212 ? 20.672 15.766 -0.515 1 94.12 212 LYS A C 1
ATOM 1634 O O . LYS A 1 212 ? 21.812 16.234 -0.492 1 94.12 212 LYS A O 1
ATOM 1639 N N . GLU A 1 213 ? 19.75 16.125 0.32 1 90 213 GLU A N 1
ATOM 1640 C CA . GLU A 1 213 ? 20.062 17.016 1.433 1 90 213 GLU A CA 1
ATOM 1641 C C . GLU A 1 213 ? 21.141 16.422 2.328 1 90 213 GLU A C 1
ATOM 1643 O O . GLU A 1 213 ? 21.922 17.156 2.939 1 90 213 GLU A O 1
ATOM 1648 N N . PHE A 1 214 ? 21.234 15.164 2.373 1 89.44 214 PHE A N 1
ATOM 1649 C CA . PHE A 1 214 ? 22.219 14.492 3.201 1 89.44 214 PHE A CA 1
ATOM 1650 C C . PHE A 1 214 ? 23.391 14 2.352 1 89.44 214 PHE A C 1
ATOM 1652 O O . PHE A 1 214 ? 24.156 13.141 2.787 1 89.44 214 PHE A O 1
ATOM 1659 N N . SER A 1 215 ? 23.422 14.414 1.129 1 92.06 215 SER A N 1
ATOM 1660 C CA . SER A 1 215 ? 24.5 14.141 0.18 1 92.06 215 SER A CA 1
ATOM 1661 C C . SER A 1 215 ? 24.562 12.664 -0.183 1 92.06 215 SER A C 1
ATOM 1663 O O . SER A 1 215 ? 25.625 12.133 -0.485 1 92.06 215 SER A O 1
ATOM 1665 N N . ILE A 1 216 ? 23.422 12.023 -0.003 1 94.62 216 ILE A N 1
ATOM 1666 C CA . ILE A 1 216 ? 23.312 10.672 -0.537 1 94.62 216 ILE A CA 1
ATOM 1667 C C . ILE A 1 216 ? 23.391 10.711 -2.061 1 94.62 216 ILE A C 1
ATOM 1669 O O . ILE A 1 216 ? 22.781 11.578 -2.695 1 94.62 216 ILE A O 1
ATOM 1673 N N . GLU A 1 217 ? 24.188 9.812 -2.641 1 96.38 217 GLU A N 1
ATOM 1674 C CA . GLU A 1 217 ? 24.328 9.781 -4.094 1 96.38 217 GLU A CA 1
ATOM 1675 C C . GLU A 1 217 ? 23.156 9.062 -4.746 1 96.38 217 GLU A C 1
ATOM 1677 O O . GLU A 1 217 ? 22.828 7.938 -4.371 1 96.38 217 GLU A O 1
ATOM 1682 N N . VAL A 1 218 ? 22.547 9.727 -5.727 1 98 218 VAL A N 1
ATOM 1683 C CA . VAL A 1 218 ? 21.391 9.172 -6.434 1 98 218 VAL A CA 1
ATOM 1684 C C . VAL A 1 218 ? 21.625 9.266 -7.941 1 98 218 VAL A C 1
ATOM 1686 O O . VAL A 1 218 ? 21.953 10.336 -8.453 1 98 218 VAL A O 1
ATOM 1689 N N . LYS A 1 219 ? 21.547 8.156 -8.586 1 98.5 219 LYS A N 1
ATOM 1690 C CA . LYS A 1 219 ? 21.547 8.094 -10.047 1 98.5 219 LYS A CA 1
ATOM 1691 C C . LYS A 1 219 ? 20.281 7.41 -10.562 1 98.5 219 LYS A C 1
ATOM 1693 O O . LYS A 1 219 ? 19.953 6.309 -10.133 1 98.5 219 LYS A O 1
ATOM 1698 N N . ILE A 1 220 ? 19.547 8.062 -11.453 1 98.75 220 ILE A N 1
ATOM 1699 C CA . ILE A 1 220 ? 18.328 7.5 -12.039 1 98.75 220 ILE A CA 1
ATOM 1700 C C . ILE A 1 220 ? 18.469 7.422 -13.555 1 98.75 220 ILE A C 1
ATOM 1702 O O . ILE A 1 220 ? 18.734 8.438 -14.219 1 98.75 220 ILE A O 1
ATOM 1706 N N . GLU A 1 221 ? 18.297 6.262 -14.07 1 98.69 221 GLU A N 1
ATOM 1707 C CA . GLU A 1 221 ? 18.406 6.039 -15.516 1 98.69 221 GLU A CA 1
ATOM 1708 C C . GLU A 1 221 ? 17.141 5.387 -16.062 1 98.69 221 GLU A C 1
ATOM 1710 O O . GLU A 1 221 ? 16.594 4.465 -15.453 1 98.69 221 GLU A O 1
ATOM 1715 N N . GLU A 1 222 ? 16.703 5.949 -17.172 1 98.69 222 GLU A N 1
ATOM 1716 C CA . GLU A 1 222 ? 15.617 5.293 -17.891 1 98.69 222 GLU A CA 1
ATOM 1717 C C . GLU A 1 222 ? 16.141 4.16 -18.766 1 98.69 222 GLU A C 1
ATOM 1719 O O . GLU A 1 222 ? 17.25 4.246 -19.312 1 98.69 222 GLU A O 1
ATOM 1724 N N . ALA A 1 223 ? 15.406 3.113 -18.828 1 98.25 223 ALA A N 1
ATOM 1725 C CA . ALA A 1 223 ? 15.781 1.978 -19.672 1 98.25 223 ALA A CA 1
ATOM 1726 C C . ALA A 1 223 ? 14.562 1.434 -20.422 1 98.25 223 ALA A C 1
ATOM 1728 O O . ALA A 1 223 ? 13.469 1.356 -19.859 1 98.25 223 ALA A O 1
ATOM 1729 N N . SER A 1 224 ? 14.734 1.076 -21.656 1 97.69 224 SER A N 1
ATOM 1730 C CA . SER A 1 224 ? 13.648 0.527 -22.469 1 97.69 224 SER A CA 1
ATOM 1731 C C . SER A 1 224 ? 13.359 -0.922 -22.094 1 97.69 224 SER A C 1
ATOM 1733 O O . SER A 1 224 ? 12.273 -1.432 -22.359 1 97.69 224 SER A O 1
ATOM 1735 N N . LYS A 1 225 ? 14.406 -1.513 -21.562 1 97.69 225 LYS A N 1
ATOM 1736 C CA . LYS A 1 225 ? 14.227 -2.9 -21.141 1 97.69 225 LYS A CA 1
ATOM 1737 C C . LYS A 1 225 ? 15.023 -3.197 -19.875 1 97.69 225 LYS A C 1
ATOM 1739 O O . LYS A 1 225 ? 16.25 -3.078 -19.859 1 97.69 225 LYS A O 1
ATOM 1744 N N . ILE A 1 226 ? 14.289 -3.564 -18.859 1 97.69 226 ILE A N 1
ATOM 1745 C CA . ILE A 1 226 ? 14.852 -4.023 -17.594 1 97.69 226 ILE A CA 1
ATOM 1746 C C . ILE A 1 226 ? 14.352 -5.434 -17.297 1 97.69 226 ILE A C 1
ATOM 1748 O O . ILE A 1 226 ? 13.211 -5.773 -17.594 1 97.69 226 ILE A O 1
ATOM 1752 N N . VAL A 1 227 ? 15.273 -6.211 -16.766 1 97.25 227 VAL A N 1
ATOM 1753 C CA . VAL A 1 227 ? 14.906 -7.555 -16.344 1 97.25 227 VAL A CA 1
ATOM 1754 C C . VAL A 1 227 ? 14.852 -7.613 -14.812 1 97.25 227 VAL A C 1
ATOM 1756 O O . VAL A 1 227 ? 15.781 -7.176 -14.133 1 97.25 227 VAL A O 1
ATOM 1759 N N . ILE A 1 228 ? 13.75 -8.055 -14.297 1 97.62 228 ILE A N 1
ATOM 1760 C CA . ILE A 1 228 ? 13.578 -8.258 -12.859 1 97.62 228 ILE A CA 1
ATOM 1761 C C . ILE A 1 228 ? 13.336 -9.734 -12.57 1 97.62 228 ILE A C 1
ATOM 1763 O O . ILE A 1 228 ? 12.352 -10.312 -13.039 1 97.62 228 ILE A O 1
ATOM 1767 N N . PRO A 1 229 ? 14.258 -10.305 -11.852 1 94.62 229 PRO A N 1
ATOM 1768 C CA . PRO A 1 229 ? 14.109 -11.727 -11.547 1 94.62 229 PRO A CA 1
ATOM 1769 C C . PRO A 1 229 ? 12.914 -12.023 -10.648 1 94.62 229 PRO A C 1
ATOM 1771 O O . PRO A 1 229 ? 12.453 -11.133 -9.93 1 94.62 229 PRO A O 1
ATOM 1774 N N . ARG A 1 230 ? 12.453 -13.258 -10.703 1 93.38 230 ARG A N 1
ATOM 1775 C CA . ARG A 1 230 ? 11.383 -13.719 -9.82 1 93.38 230 ARG A CA 1
ATOM 1776 C C . ARG A 1 230 ? 11.867 -13.82 -8.375 1 93.38 230 ARG A C 1
ATOM 1778 O O . ARG A 1 230 ? 13.07 -13.828 -8.117 1 93.38 230 ARG A O 1
ATOM 1785 N N . TYR A 1 231 ? 10.969 -13.805 -7.488 1 95.44 231 TYR A N 1
ATOM 1786 C CA . TYR A 1 231 ? 11.281 -14.078 -6.09 1 95.44 231 TYR A CA 1
ATOM 1787 C C . TYR A 1 231 ? 11.719 -15.531 -5.906 1 95.44 231 TYR A C 1
ATOM 1789 O O . TYR A 1 231 ? 11.062 -16.453 -6.402 1 95.44 231 TYR A O 1
ATOM 1797 N N . THR A 1 232 ? 12.766 -15.695 -5.246 1 85.25 232 THR A N 1
ATOM 1798 C CA . THR A 1 232 ? 13.297 -17.047 -5.125 1 85.25 232 THR A CA 1
ATOM 1799 C C . THR A 1 232 ? 13.25 -17.516 -3.676 1 85.25 232 THR A C 1
ATOM 1801 O O . THR A 1 232 ? 13.664 -18.641 -3.369 1 85.25 232 THR A O 1
ATOM 1804 N N . GLY A 1 233 ? 12.797 -16.688 -2.787 1 81.31 233 GLY A N 1
ATOM 1805 C CA . GLY A 1 233 ? 12.695 -17.094 -1.397 1 81.31 233 GLY A CA 1
ATOM 1806 C C . GLY A 1 233 ? 11.547 -18.062 -1.146 1 81.31 233 GLY A C 1
ATOM 1807 O O . GLY A 1 233 ? 10.836 -18.438 -2.076 1 81.31 233 GLY A O 1
ATOM 1808 N N . VAL A 1 234 ? 11.461 -18.516 0.066 1 73.19 234 VAL A N 1
ATOM 1809 C CA . VAL A 1 234 ? 10.406 -19.453 0.455 1 73.19 234 VAL A CA 1
ATOM 1810 C C . VAL A 1 234 ? 9.141 -18.672 0.808 1 73.19 234 VAL A C 1
ATOM 1812 O O . VAL A 1 234 ? 9.172 -17.766 1.632 1 73.19 234 VAL A O 1
ATOM 1815 N N . LEU A 1 235 ? 8.125 -18.812 -0.06 1 74.56 235 LEU A N 1
ATOM 1816 C CA . LEU A 1 235 ? 6.816 -18.266 0.271 1 74.56 235 LEU A CA 1
ATOM 1817 C C . LEU A 1 235 ? 5.922 -19.312 0.916 1 74.56 235 LEU A C 1
ATOM 1819 O O . LEU A 1 235 ? 5.305 -20.125 0.218 1 74.56 235 LEU A O 1
ATOM 1823 N N . LYS A 1 236 ? 6.051 -19.469 2.268 1 71.62 236 LYS A N 1
ATOM 1824 C CA . LYS A 1 236 ? 5.25 -20.438 2.998 1 71.62 236 LYS A CA 1
ATOM 1825 C C . LYS A 1 236 ? 4.215 -19.75 3.881 1 71.62 236 LYS A C 1
ATOM 1827 O O . LYS A 1 236 ? 4.52 -18.766 4.543 1 71.62 236 LYS A O 1
ATOM 1832 N N . PHE A 1 237 ? 3.037 -20.219 3.752 1 82.44 237 PHE A N 1
ATOM 1833 C CA . PHE A 1 237 ? 1.95 -19.781 4.621 1 82.44 237 PHE A CA 1
ATOM 1834 C C . PHE A 1 237 ? 1.685 -20.797 5.715 1 82.44 237 PHE A C 1
ATOM 1836 O O . PHE A 1 237 ? 1.039 -21.828 5.469 1 82.44 237 PHE A O 1
ATOM 1843 N N . ASN A 1 238 ? 2.211 -20.562 6.852 1 86.69 238 ASN A N 1
ATOM 1844 C CA . ASN A 1 238 ? 2.021 -21.469 7.98 1 86.69 238 ASN A CA 1
ATOM 1845 C C . ASN A 1 238 ? 0.764 -21.125 8.773 1 86.69 238 ASN A C 1
ATOM 1847 O O . ASN A 1 238 ? 0.168 -21.984 9.414 1 86.69 238 ASN A O 1
ATOM 1851 N N . TYR A 1 239 ? 0.329 -19.938 8.633 1 92.94 239 TYR A N 1
ATOM 1852 C CA . TYR A 1 239 ? -0.735 -19.453 9.5 1 92.94 239 TYR A CA 1
ATOM 1853 C C . TYR A 1 239 ? -1.961 -19.047 8.688 1 92.94 239 TYR A C 1
ATOM 1855 O O . TYR A 1 239 ? -3.096 -19.312 9.094 1 92.94 239 TYR A O 1
ATOM 1863 N N . ALA A 1 240 ? -1.761 -18.438 7.582 1 92.62 240 ALA A N 1
ATOM 1864 C CA . ALA A 1 240 ? -2.865 -17.984 6.742 1 92.62 240 ALA A CA 1
ATOM 1865 C C . ALA A 1 240 ? -3.516 -19.156 6.008 1 92.62 240 ALA A C 1
ATOM 1867 O O . ALA A 1 240 ? -2.824 -19.969 5.398 1 92.62 240 ALA A O 1
ATOM 1868 N N . LYS A 1 241 ? -4.773 -19.25 6.055 1 90.44 241 LYS A N 1
ATOM 1869 C CA . LYS A 1 241 ? -5.578 -20.234 5.324 1 90.44 241 LYS A CA 1
ATOM 1870 C C . LYS A 1 241 ? -6.684 -19.547 4.527 1 90.44 241 LYS A C 1
ATOM 1872 O O . LYS A 1 241 ? -7.133 -18.453 4.891 1 90.44 241 LYS A O 1
ATOM 1877 N N . ILE A 1 242 ? -7.051 -20.203 3.453 1 88.31 242 ILE A N 1
ATOM 1878 C CA . ILE A 1 242 ? -8.164 -19.672 2.674 1 88.31 242 ILE A CA 1
ATOM 1879 C C . ILE A 1 242 ? -9.414 -19.594 3.551 1 88.31 242 ILE A C 1
ATOM 1881 O O . ILE A 1 242 ? -9.727 -20.547 4.277 1 88.31 242 ILE A O 1
ATOM 1885 N N . LYS A 1 243 ? -9.945 -18.375 3.58 1 87.25 243 LYS A N 1
ATOM 1886 C CA . LYS A 1 243 ? -11.18 -18.234 4.348 1 87.25 243 LYS A CA 1
ATOM 1887 C C . LYS A 1 243 ? -12.289 -19.094 3.766 1 87.25 243 LYS A C 1
ATOM 1889 O O . LYS A 1 243 ? -12.57 -19.031 2.566 1 87.25 243 LYS A O 1
ATOM 1894 N N . SER A 1 244 ? -12.805 -20.047 4.605 1 72 244 SER A N 1
ATOM 1895 C CA . SER A 1 244 ? -13.906 -20.906 4.164 1 72 244 SER A CA 1
ATOM 1896 C C . SER A 1 244 ? -15.195 -20.109 4.02 1 72 244 SER A C 1
ATOM 1898 O O . SER A 1 244 ? -15.43 -19.141 4.758 1 72 244 SER A O 1
ATOM 1900 N N . GLU A 1 245 ? -15.836 -19.906 2.891 1 62.22 245 GLU A N 1
ATOM 1901 C CA . GLU A 1 245 ? -17.094 -19.234 2.631 1 62.22 245 GLU A CA 1
ATOM 1902 C C . GLU A 1 245 ? -18.125 -19.547 3.717 1 62.22 245 GLU A C 1
ATOM 1904 O O . GLU A 1 245 ? -19.031 -18.75 3.967 1 62.22 245 GLU A O 1
ATOM 1909 N N . GLY A 1 246 ? -18.234 -20.688 4.387 1 43.38 246 GLY A N 1
ATOM 1910 C CA . GLY A 1 246 ? -19.375 -21.078 5.191 1 43.38 246 GLY A CA 1
ATOM 1911 C C . GLY A 1 246 ? -19.484 -20.312 6.5 1 43.38 246 GLY A C 1
ATOM 1912 O O . GLY A 1 246 ? -20.484 -20.422 7.211 1 43.38 246 GLY A O 1
ATOM 1913 N N . SER A 1 247 ? -18.406 -19.844 7.18 1 35.94 247 SER A N 1
ATOM 1914 C CA . SER A 1 247 ? -18.812 -19.375 8.5 1 35.94 247 SER A CA 1
ATOM 1915 C C . SER A 1 247 ? -19.375 -17.953 8.422 1 35.94 247 SER A C 1
ATOM 1917 O O . SER A 1 247 ? -18.953 -17.156 7.598 1 35.94 247 SER A O 1
ATOM 1919 N N . MET B 1 1 ? -53.312 75.688 12.844 1 40.34 1 MET B N 1
ATOM 1920 C CA . MET B 1 1 ? -52.5 75.688 14.07 1 40.34 1 MET B CA 1
ATOM 1921 C C . MET B 1 1 ? -51.031 75.5 13.766 1 40.34 1 MET B C 1
ATOM 1923 O O . MET B 1 1 ? -50.656 74.438 13.242 1 40.34 1 MET B O 1
ATOM 1927 N N . ARG B 1 2 ? -50.438 76.562 13.5 1 50.34 2 ARG B N 1
ATOM 1928 C CA . ARG B 1 2 ? -49.031 76.625 13.141 1 50.34 2 ARG B CA 1
ATOM 1929 C C . ARG B 1 2 ? -48.156 76.062 14.266 1 50.34 2 ARG B C 1
ATOM 1931 O O . ARG B 1 2 ? -48.188 76.625 15.383 1 50.34 2 ARG B O 1
ATOM 1938 N N . VAL B 1 3 ? -47.969 74.75 14.281 1 54.78 3 VAL B N 1
ATOM 1939 C CA . VAL B 1 3 ? -47.062 74.125 15.227 1 54.78 3 VAL B CA 1
ATOM 1940 C C . VAL B 1 3 ? -45.719 74.875 15.203 1 54.78 3 VAL B C 1
ATOM 1942 O O . VAL B 1 3 ? -45.062 74.938 14.156 1 54.78 3 VAL B O 1
ATOM 1945 N N . LYS B 1 4 ? -45.469 75.75 15.992 1 55.53 4 LYS B N 1
ATOM 1946 C CA . LYS B 1 4 ? -44.219 76.438 16.234 1 55.53 4 LYS B CA 1
ATOM 1947 C C . LYS B 1 4 ? -43.125 75.438 16.594 1 55.53 4 LYS B C 1
ATOM 1949 O O . LYS B 1 4 ? -43.188 74.75 17.625 1 55.53 4 LYS B O 1
ATOM 1954 N N . ILE B 1 5 ? -42.375 74.875 15.68 1 62.03 5 ILE B N 1
ATOM 1955 C CA . ILE B 1 5 ? -41.219 74 15.867 1 62.03 5 ILE B CA 1
ATOM 1956 C C . ILE B 1 5 ? -40.125 74.688 16.609 1 62.03 5 ILE B C 1
ATOM 1958 O O . ILE B 1 5 ? -39.594 75.75 16.141 1 62.03 5 ILE B O 1
ATOM 1962 N N . LYS B 1 6 ? -40.188 74.688 17.922 1 67.06 6 LYS B N 1
ATOM 1963 C CA . LYS B 1 6 ? -39.094 75.25 18.75 1 67.06 6 LYS B CA 1
ATOM 1964 C C . LYS B 1 6 ? -37.75 74.75 18.25 1 67.06 6 LYS B C 1
ATOM 1966 O O . LYS B 1 6 ? -37.594 73.625 17.766 1 67.06 6 LYS B O 1
ATOM 1971 N N . LYS B 1 7 ? -36.719 75.562 18.156 1 73.81 7 LYS B N 1
ATOM 1972 C CA . LYS B 1 7 ? -35.375 75.312 17.688 1 73.81 7 LYS B CA 1
ATOM 1973 C C . LYS B 1 7 ? -34.656 74.25 18.562 1 73.81 7 LYS B C 1
ATOM 1975 O O . LYS B 1 7 ? -34.688 74.375 19.797 1 73.81 7 LYS B O 1
ATOM 1980 N N . PRO B 1 8 ? -34.281 73.125 18.094 1 70.44 8 PRO B N 1
ATOM 1981 C CA . PRO B 1 8 ? -33.656 72.062 18.922 1 70.44 8 PRO B CA 1
ATOM 1982 C C . PRO B 1 8 ? -32.375 72.562 19.625 1 70.44 8 PRO B C 1
ATOM 1984 O O . PRO B 1 8 ? -31.656 73.375 19.078 1 70.44 8 PRO B O 1
ATOM 1987 N N . THR B 1 9 ? -32.281 72.438 20.891 1 74 9 THR B N 1
ATOM 1988 C CA . THR B 1 9 ? -31.078 72.812 21.625 1 74 9 THR B CA 1
ATOM 1989 C C . THR B 1 9 ? -29.891 71.938 21.141 1 74 9 THR B C 1
ATOM 1991 O O . THR B 1 9 ? -30.062 70.938 20.484 1 74 9 THR B O 1
ATOM 1994 N N . GLY B 1 10 ? -28.672 72.375 21.156 1 70.12 10 GLY B N 1
ATOM 1995 C CA . GLY B 1 10 ? -27.453 71.688 20.797 1 70.12 10 GLY B CA 1
ATOM 1996 C C . GLY B 1 10 ? -27.391 70.25 21.281 1 70.12 10 GLY B C 1
ATOM 1997 O O . GLY B 1 1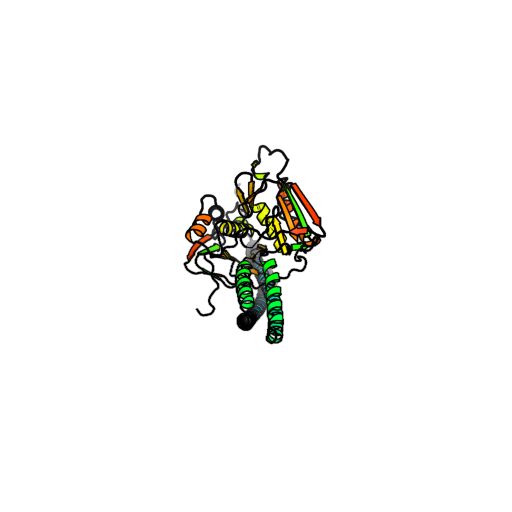0 ? -26.938 69.375 20.562 1 70.12 10 GLY B O 1
ATOM 1998 N N . GLY B 1 11 ? -28 70.062 22.484 1 74.19 11 GLY B N 1
ATOM 1999 C CA . GLY B 1 11 ? -28.062 68.75 23.078 1 74.19 11 GLY B CA 1
ATOM 2000 C C . GLY B 1 11 ? -29.016 67.812 22.359 1 74.19 11 GLY B C 1
ATOM 2001 O O . GLY B 1 11 ? -28.719 66.625 22.172 1 74.19 11 GLY B O 1
ATOM 2002 N N . GLN B 1 12 ? -30.141 68.312 21.891 1 77.38 12 GLN B N 1
ATOM 2003 C CA . GLN B 1 12 ? -31.156 67.5 21.172 1 77.38 12 GLN B CA 1
ATOM 2004 C C . GLN B 1 12 ? -30.656 67.125 19.797 1 77.38 12 GLN B C 1
ATOM 2006 O O . GLN B 1 12 ? -30.891 66 19.359 1 77.38 12 GLN B O 1
ATOM 2011 N N . ILE B 1 13 ? -29.859 67.875 19.156 1 78.06 13 ILE B N 1
ATOM 2012 C CA . ILE B 1 13 ? -29.297 67.625 17.844 1 78.06 13 ILE B CA 1
ATOM 2013 C C . ILE B 1 13 ? -28.234 66.5 17.969 1 78.06 13 ILE B C 1
ATOM 2015 O O . ILE B 1 13 ? -28.172 65.625 17.141 1 78.06 13 ILE B O 1
ATOM 2019 N N . SER B 1 14 ? -27.547 66.625 19.016 1 76.25 14 SER B N 1
ATOM 2020 C CA . SER B 1 14 ? -26.5 65.625 19.25 1 76.25 14 SER B CA 1
ATOM 2021 C C . SER B 1 14 ? -27.109 64.25 19.5 1 76.25 14 SER B C 1
ATOM 2023 O O . SER B 1 14 ? -26.609 63.219 18.984 1 76.25 14 SER B O 1
ATOM 2025 N N . ILE B 1 15 ? -28.25 64.188 20.234 1 76.12 15 ILE B N 1
ATOM 2026 C CA . ILE B 1 15 ? -28.906 62.938 20.531 1 76.12 15 ILE B CA 1
ATOM 2027 C C . ILE B 1 15 ? -29.531 62.375 19.266 1 76.12 15 ILE B C 1
ATOM 2029 O O . ILE B 1 15 ? -29.453 61.156 19.016 1 76.12 15 ILE B O 1
ATOM 2033 N N . ALA B 1 16 ? -30.078 63.25 18.453 1 79 16 ALA B N 1
ATOM 2034 C CA . ALA B 1 16 ? -30.688 62.812 17.203 1 79 16 ALA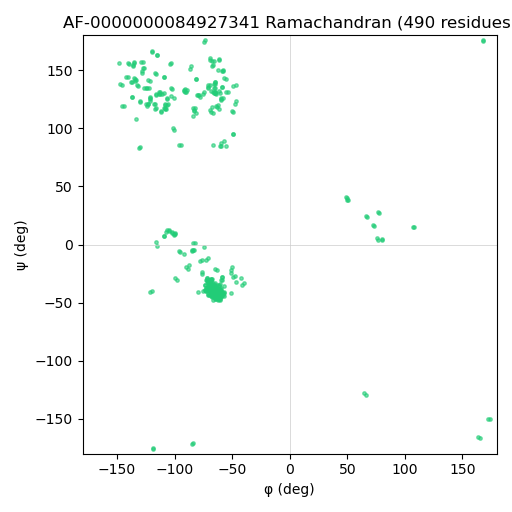 B CA 1
ATOM 2035 C C . ALA B 1 16 ? -29.656 62.219 16.266 1 79 16 ALA B C 1
ATOM 2037 O O . ALA B 1 16 ? -29.906 61.188 15.641 1 79 16 ALA B O 1
ATOM 2038 N N . LEU B 1 17 ? -28.516 62.719 16.219 1 78.5 17 LEU B N 1
ATOM 2039 C CA . LEU B 1 17 ? -27.438 62.219 15.367 1 78.5 17 LEU B CA 1
ATOM 2040 C C . LEU B 1 17 ? -26.922 60.875 15.875 1 78.5 17 LEU B C 1
ATOM 2042 O O . LEU B 1 17 ? -26.641 59.969 15.078 1 78.5 17 LEU B O 1
ATOM 2046 N N . LEU B 1 18 ? -26.922 60.812 17.172 1 77.06 18 LEU B N 1
ATOM 2047 C CA . LEU B 1 18 ? -26.469 59.562 17.781 1 77.06 18 LEU B CA 1
ATOM 2048 C C . LEU B 1 18 ? -27.453 58.438 17.5 1 77.06 18 LEU B C 1
ATOM 2050 O O . LEU B 1 18 ? -27.031 57.312 17.188 1 77.06 18 LEU B O 1
ATOM 2054 N N . LEU B 1 19 ? -28.703 58.781 17.562 1 80.19 19 LEU B N 1
ATOM 2055 C CA . LEU B 1 19 ? -29.719 57.781 17.328 1 80.19 19 LEU B CA 1
ATOM 2056 C C . LEU B 1 19 ? -29.719 57.344 15.859 1 80.19 19 LEU B C 1
ATOM 2058 O O . LEU B 1 19 ? -29.938 56.188 15.547 1 80.19 19 LEU B O 1
ATOM 2062 N N . LEU B 1 20 ? -29.359 58.219 15.008 1 80.75 20 LEU B N 1
ATOM 2063 C CA . LEU B 1 20 ? -29.281 57.938 13.578 1 80.75 20 LEU B CA 1
ATOM 2064 C C . LEU B 1 20 ? -28.109 57 13.281 1 80.75 20 LEU B C 1
ATOM 2066 O O . LEU B 1 20 ? -28.266 56.031 12.531 1 80.75 20 LEU B O 1
ATOM 2070 N N . VAL B 1 21 ? -27.016 57.312 13.922 1 78.5 21 VAL B N 1
ATOM 2071 C CA . VAL B 1 21 ? -25.828 56.5 13.734 1 78.5 21 VAL B CA 1
ATOM 2072 C C . VAL B 1 21 ? -26.062 55.094 14.305 1 78.5 21 VAL B C 1
ATOM 2074 O O . VAL B 1 21 ? -25.719 54.094 13.672 1 78.5 21 VAL B O 1
ATOM 2077 N N . LEU B 1 22 ? -26.719 55 15.445 1 78.56 22 LEU B N 1
ATOM 2078 C CA . LEU B 1 22 ? -27.016 53.719 16.062 1 78.56 22 LEU B CA 1
ATOM 2079 C C . LEU B 1 22 ? -27.984 52.906 15.195 1 78.56 22 LEU B C 1
ATOM 2081 O O . LEU B 1 22 ? -27.844 51.688 15.062 1 78.56 22 LEU B O 1
ATOM 2085 N N . GLY B 1 23 ? -28.906 53.719 14.664 1 78.12 23 GLY B N 1
ATOM 2086 C CA . GLY B 1 23 ? -29.844 53.062 13.781 1 78.12 23 GLY B CA 1
ATOM 2087 C C . GLY B 1 23 ? -29.203 52.5 12.531 1 78.12 23 GLY B C 1
ATOM 2088 O O . GLY B 1 23 ? -29.516 51.375 12.125 1 78.12 23 GLY B O 1
ATOM 2089 N N . ILE B 1 24 ? -28.234 53.125 12 1 77.19 24 ILE B N 1
ATOM 2090 C CA . ILE B 1 24 ? -27.531 52.719 10.797 1 77.19 24 ILE B CA 1
ATOM 2091 C C . ILE B 1 24 ? -26.641 51.5 11.117 1 77.19 24 ILE B C 1
ATOM 2093 O O . ILE B 1 24 ? -26.625 50.531 10.375 1 77.19 24 ILE B O 1
ATOM 2097 N N . LEU B 1 25 ? -26.047 51.562 12.258 1 73.19 25 LEU B N 1
ATOM 2098 C CA . LEU B 1 25 ? -25.172 50.469 12.68 1 73.19 25 LEU B CA 1
ATOM 2099 C C . LEU B 1 25 ? -25.953 49.219 12.953 1 73.19 25 LEU B C 1
ATOM 2101 O O . LEU B 1 25 ? -25.547 48.125 12.57 1 73.19 25 LEU B O 1
ATOM 2105 N N . MET B 1 26 ? -27.094 49.406 13.539 1 77.94 26 MET B N 1
ATOM 2106 C CA . MET B 1 26 ? -27.938 48.25 13.836 1 77.94 26 MET B CA 1
ATOM 2107 C C . MET B 1 26 ? -28.5 47.625 12.555 1 77.94 26 MET B C 1
ATOM 2109 O O . MET B 1 26 ? -28.578 46.406 12.438 1 77.94 26 MET B O 1
ATOM 2113 N N . SER B 1 27 ? -28.797 48.469 11.633 1 76.06 27 SER B N 1
ATOM 2114 C CA . SER B 1 27 ? -29.312 48 10.359 1 76.06 27 SER B CA 1
ATOM 2115 C C . SER B 1 27 ? -28.234 47.219 9.586 1 76.06 27 SER B C 1
ATOM 2117 O O . SER B 1 27 ? -28.531 46.188 8.992 1 76.06 27 SER B O 1
ATOM 2119 N N . MET B 1 28 ? -27.062 47.625 9.68 1 71.12 28 MET B N 1
ATOM 2120 C CA . MET B 1 28 ? -25.938 46.969 9.008 1 71.12 28 MET B CA 1
ATOM 2121 C C . MET B 1 28 ? -25.625 45.625 9.664 1 71.12 28 MET B C 1
ATOM 2123 O O . MET B 1 28 ? -25.297 44.656 8.984 1 71.12 28 MET B O 1
ATOM 2127 N N . GLN B 1 29 ? -25.828 45.594 10.914 1 72 29 GLN B N 1
ATOM 2128 C CA . GLN B 1 29 ? -25.562 44.344 11.656 1 72 29 GLN B CA 1
ATOM 2129 C C . GLN B 1 29 ? -26.594 43.281 11.312 1 72 29 GLN B C 1
ATOM 2131 O O . GLN B 1 29 ? -26.25 42.125 11.133 1 72 29 GLN B O 1
ATOM 2136 N N . ILE B 1 30 ? -27.828 43.812 11.258 1 73.12 30 ILE B N 1
ATOM 2137 C CA . ILE B 1 30 ? -28.906 42.875 10.961 1 73.12 30 ILE B CA 1
ATOM 2138 C C . ILE B 1 30 ? -28.719 42.281 9.555 1 73.12 30 ILE B C 1
ATOM 2140 O O . ILE B 1 30 ? -28.875 41.094 9.344 1 73.12 30 ILE B O 1
ATOM 2144 N N . LYS B 1 31 ? -28.281 43.125 8.617 1 69.94 31 LYS B N 1
ATOM 2145 C CA . LYS B 1 31 ? -28.047 42.656 7.25 1 69.94 31 LYS B CA 1
ATOM 2146 C C . LYS B 1 31 ? -26.875 41.688 7.188 1 69.94 31 LYS B C 1
ATOM 2148 O O . LYS B 1 31 ? -26.953 40.656 6.484 1 69.94 31 LYS B O 1
ATOM 2153 N N . SER B 1 32 ? -25.891 41.906 7.949 1 68.94 32 SER B N 1
ATOM 2154 C CA . SER B 1 32 ? -24.703 41.031 7.977 1 68.94 32 SER B CA 1
ATOM 2155 C C . SER B 1 32 ? -25.031 39.656 8.562 1 68.94 32 SER B C 1
ATOM 2157 O O . SER B 1 32 ? -24.578 38.656 8.039 1 68.94 32 SER B O 1
ATOM 2159 N N . VAL B 1 33 ? -25.938 39.688 9.516 1 69.31 33 VAL B N 1
ATOM 2160 C CA . VAL B 1 33 ? -26.312 38.438 10.172 1 69.31 33 VAL B CA 1
ATOM 2161 C C . VAL B 1 33 ? -27.203 37.625 9.242 1 69.31 33 VAL B C 1
ATOM 2163 O O . VAL B 1 33 ? -27.047 36.406 9.141 1 69.31 33 VAL B O 1
ATOM 2166 N N . ARG B 1 34 ? -28.094 38.281 8.562 1 70.06 34 ARG B N 1
ATOM 2167 C CA . ARG B 1 34 ? -28.984 37.594 7.633 1 70.06 34 ARG B CA 1
ATOM 2168 C C . ARG B 1 34 ? -28.203 36.969 6.48 1 70.06 34 ARG B C 1
ATOM 2170 O O . ARG B 1 34 ? -28.469 35.812 6.078 1 70.06 34 ARG B O 1
ATOM 2177 N N . GLN B 1 35 ? -27.219 37.625 5.938 1 68.31 35 GLN B N 1
ATOM 2178 C CA . GLN B 1 35 ? -26.375 37.125 4.848 1 68.31 35 GLN B CA 1
ATOM 2179 C C . GLN B 1 35 ? -25.531 35.938 5.309 1 68.31 35 GLN B C 1
ATOM 2181 O O . GLN B 1 35 ? -25.359 34.969 4.574 1 68.31 35 GLN B O 1
ATOM 2186 N N . SER B 1 36 ? -25.141 36.031 6.527 1 72.19 36 SER B N 1
ATOM 2187 C CA . SER B 1 36 ? -24.328 34.938 7.098 1 72.19 36 SER B CA 1
ATOM 2188 C C . SER B 1 36 ? -25.156 33.688 7.301 1 72.19 36 SER B C 1
ATOM 2190 O O . SER B 1 36 ? -24.672 32.594 7.039 1 72.19 36 SER B O 1
ATOM 2192 N N . ASN B 1 37 ? -26.438 33.969 7.66 1 73.62 37 ASN B N 1
ATOM 2193 C CA . ASN B 1 37 ? -27.312 32.812 7.887 1 73.62 37 ASN B CA 1
ATOM 2194 C C . ASN B 1 37 ? -27.688 32.125 6.574 1 73.62 37 ASN B C 1
ATOM 2196 O O . ASN B 1 37 ? -27.766 30.891 6.516 1 73.62 37 ASN B O 1
ATOM 2200 N N . GLU B 1 38 ? -27.906 32.906 5.543 1 72.19 38 GLU B N 1
ATOM 2201 C CA . GLU B 1 38 ? -28.219 32.344 4.23 1 72.19 38 GLU B CA 1
ATOM 2202 C C . GLU B 1 38 ? -27.047 31.531 3.686 1 72.19 38 GLU B C 1
ATOM 2204 O O . GLU B 1 38 ? -27.219 30.438 3.139 1 72.19 38 GLU B O 1
ATOM 2209 N N . LEU B 1 39 ? -25.938 32 3.748 1 69.94 39 LEU B N 1
ATOM 2210 C CA . LEU B 1 39 ? -24.734 31.312 3.301 1 69.94 39 LEU B CA 1
ATOM 2211 C C . LEU B 1 39 ? -24.516 30.031 4.09 1 69.94 39 LEU B C 1
ATOM 2213 O O . LEU B 1 39 ? -24.141 29 3.518 1 69.94 39 LEU B O 1
ATOM 2217 N N . LYS B 1 40 ? -24.844 30.062 5.316 1 75.62 40 LYS B N 1
ATOM 2218 C CA . LYS B 1 40 ? -24.75 28.875 6.164 1 75.62 40 LYS B CA 1
ATOM 2219 C C . LYS B 1 40 ? -25.75 27.812 5.742 1 75.62 40 LYS B C 1
ATOM 2221 O O . LYS B 1 40 ? -25.438 26.625 5.727 1 75.62 40 LYS B O 1
ATOM 2226 N N . ASN B 1 41 ? -26.906 28.312 5.41 1 74.12 41 ASN B N 1
ATOM 2227 C CA . ASN B 1 41 ? -27.938 27.375 4.977 1 74.12 41 ASN B CA 1
ATOM 2228 C C . ASN B 1 41 ? -27.578 26.719 3.652 1 74.12 41 ASN B C 1
ATOM 2230 O O . ASN B 1 41 ? -27.828 25.516 3.463 1 74.12 41 ASN B O 1
ATOM 2234 N N . LEU B 1 42 ? -27.047 27.391 2.719 1 72.88 42 LEU B N 1
ATOM 2235 C CA . LEU B 1 42 ? -26.609 26.859 1.433 1 72.88 42 LEU B CA 1
ATOM 2236 C C . LEU B 1 42 ? -25.469 25.875 1.615 1 72.88 42 LEU B C 1
ATOM 2238 O O . LEU B 1 42 ? -25.453 24.812 0.984 1 72.88 42 LEU B O 1
ATOM 2242 N N . GLU B 1 43 ? -24.641 26.172 2.449 1 75.38 43 GLU B N 1
ATOM 2243 C CA . GLU B 1 43 ? -23.5 25.297 2.742 1 75.38 43 GLU B CA 1
ATOM 2244 C C . GLU B 1 43 ? -23.969 24 3.396 1 75.38 43 GLU B C 1
ATOM 2246 O O . GLU B 1 43 ? -23.438 22.922 3.096 1 75.38 43 GLU B O 1
ATOM 2251 N N . LYS B 1 44 ? -24.969 24.172 4.219 1 77.06 44 LYS B N 1
ATOM 2252 C CA . LYS B 1 44 ? -25.547 23 4.84 1 77.06 44 LYS B CA 1
ATOM 2253 C C . LYS B 1 44 ? -26.25 22.125 3.807 1 77.06 44 LYS B C 1
ATOM 2255 O O . LYS B 1 44 ? -26.125 20.891 3.832 1 77.06 44 LYS B O 1
ATOM 2260 N N . ALA B 1 45 ? -26.938 22.75 2.98 1 77.06 45 ALA B N 1
ATOM 2261 C CA . ALA B 1 45 ? -27.625 22.016 1.919 1 77.06 45 ALA B CA 1
ATOM 2262 C C . ALA B 1 45 ? -26.641 21.281 1.027 1 77.06 45 ALA B C 1
ATOM 2264 O O . ALA B 1 45 ? -26.859 20.125 0.658 1 77.06 45 ALA B O 1
ATOM 2265 N N . ARG B 1 46 ? -25.578 21.859 0.667 1 79.31 46 ARG B N 1
ATOM 2266 C CA . ARG B 1 46 ? -24.547 21.25 -0.153 1 79.31 46 ARG B CA 1
ATOM 2267 C C . ARG B 1 46 ? -23.891 20.078 0.57 1 79.31 46 ARG B C 1
ATOM 2269 O O . ARG B 1 46 ? -23.641 19.031 -0.034 1 79.31 46 ARG B O 1
ATOM 2276 N N . ALA B 1 47 ? -23.719 20.219 1.779 1 79.06 47 ALA B N 1
ATOM 2277 C CA . ALA B 1 47 ? -23.141 19.141 2.576 1 79.06 47 ALA B CA 1
ATOM 2278 C C . ALA B 1 47 ? -24.062 17.938 2.623 1 79.06 47 ALA B C 1
ATOM 2280 O O . ALA B 1 47 ? -23.609 16.797 2.553 1 79.06 47 ALA B O 1
ATOM 2281 N N . ILE B 1 48 ? -25.328 18.266 2.697 1 78.62 48 ILE B N 1
ATOM 2282 C CA . ILE B 1 48 ? -26.312 17.188 2.732 1 78.62 48 ILE B CA 1
ATOM 2283 C C . ILE B 1 48 ? -26.344 16.469 1.385 1 78.62 48 ILE B C 1
ATOM 2285 O O . ILE B 1 48 ? -26.406 15.242 1.33 1 78.62 48 ILE B O 1
ATOM 2289 N N . GLU B 1 49 ? -26.297 17.141 0.361 1 82.75 49 GLU B N 1
ATOM 2290 C CA . GLU B 1 49 ? -26.297 16.562 -0.977 1 82.75 49 GLU B CA 1
ATOM 2291 C C . GLU B 1 49 ? -25.047 15.695 -1.193 1 82.75 49 GLU B C 1
ATOM 2293 O O . GLU B 1 49 ? -25.141 14.586 -1.736 1 82.75 49 GLU B O 1
ATOM 2298 N N . LEU B 1 50 ? -23.969 16.172 -0.79 1 83.56 50 LEU B N 1
ATOM 2299 C CA . LEU B 1 50 ? -22.719 15.422 -0.933 1 83.56 50 LEU B CA 1
ATOM 2300 C C . LEU B 1 50 ? -22.734 14.156 -0.089 1 83.56 50 LEU B C 1
ATOM 2302 O O . LEU B 1 50 ? -22.312 13.094 -0.545 1 83.56 50 LEU B O 1
ATOM 2306 N N . ALA B 1 51 ? -23.312 14.289 1.016 1 81.44 51 ALA B N 1
ATOM 2307 C CA . ALA B 1 51 ? -23.453 13.125 1.886 1 81.44 51 ALA B CA 1
ATOM 2308 C C . ALA B 1 51 ? -24.359 12.07 1.254 1 81.44 51 ALA B C 1
ATOM 2310 O O . ALA B 1 51 ? -24.094 10.875 1.357 1 81.44 51 ALA B O 1
ATOM 2311 N N . GLU B 1 52 ? -25.359 12.531 0.628 1 86.38 52 GLU B N 1
ATOM 2312 C CA . GLU B 1 52 ? -26.266 11.617 -0.065 1 86.38 52 GLU B CA 1
ATOM 2313 C C . GLU B 1 52 ? -25.562 10.922 -1.229 1 86.38 52 GLU B C 1
ATOM 2315 O O . GLU B 1 52 ? -25.75 9.727 -1.455 1 86.38 52 GLU B O 1
ATOM 2320 N N . GLN B 1 53 ? -24.859 11.625 -1.957 1 86.81 53 GLN B N 1
ATOM 2321 C CA . GLN B 1 53 ? -24.109 11.055 -3.061 1 86.81 53 GLN B CA 1
ATOM 2322 C C . GLN B 1 53 ? -23.109 10 -2.561 1 86.81 53 GLN B C 1
ATOM 2324 O O . GLN B 1 53 ? -22.969 8.938 -3.166 1 86.81 53 GLN B O 1
ATOM 2329 N N . ILE B 1 54 ? -22.453 10.266 -1.499 1 85.31 54 ILE B N 1
ATOM 2330 C CA . ILE B 1 54 ? -21.516 9.336 -0.88 1 85.31 54 ILE B CA 1
ATOM 2331 C C . ILE B 1 54 ? -22.25 8.047 -0.5 1 85.31 54 ILE B C 1
ATOM 2333 O O . ILE B 1 54 ? -21.766 6.945 -0.795 1 85.31 54 ILE B O 1
ATOM 2337 N N . ASN B 1 55 ? -23.391 8.281 0.053 1 85.81 55 ASN B N 1
ATOM 2338 C CA . ASN B 1 55 ? -24.156 7.121 0.471 1 85.81 55 ASN B CA 1
ATOM 2339 C C . ASN B 1 55 ? -24.609 6.285 -0.725 1 85.81 55 ASN B C 1
ATOM 2341 O O . ASN B 1 55 ? -24.547 5.055 -0.683 1 85.81 55 ASN B O 1
ATOM 2345 N N . GLN B 1 56 ? -24.953 6.906 -1.732 1 86.44 56 GLN B N 1
ATOM 2346 C CA . GLN B 1 56 ? -25.359 6.203 -2.947 1 86.44 56 GLN B CA 1
ATOM 2347 C C . GLN B 1 56 ? -24.203 5.438 -3.557 1 86.44 56 GLN B C 1
ATOM 2349 O O . GLN B 1 56 ? -24.344 4.289 -3.975 1 86.44 56 GLN B O 1
ATOM 2354 N N . LEU B 1 57 ? -23.078 6.066 -3.566 1 86.06 57 LEU B N 1
ATOM 2355 C CA . LEU B 1 57 ? -21.891 5.43 -4.125 1 86.06 57 LEU B CA 1
ATOM 2356 C C . LEU B 1 57 ? -21.453 4.254 -3.258 1 86.06 57 LEU B C 1
ATOM 2358 O O . LEU B 1 57 ? -21 3.23 -3.777 1 86.06 57 LEU B O 1
ATOM 2362 N N . ARG B 1 58 ? -21.625 4.375 -2.064 1 82.62 58 ARG B N 1
ATOM 2363 C CA . ARG B 1 58 ? -21.297 3.277 -1.154 1 82.62 58 ARG B CA 1
ATOM 2364 C C . ARG B 1 58 ? -22.234 2.088 -1.383 1 82.62 58 ARG B C 1
ATOM 2366 O O . ARG B 1 58 ? -21.781 0.94 -1.406 1 82.62 58 ARG B O 1
ATOM 2373 N N . LYS B 1 59 ? -23.438 2.389 -1.543 1 82.5 59 LYS B N 1
ATOM 2374 C CA . LYS B 1 59 ? -24.406 1.331 -1.837 1 82.5 59 LYS B CA 1
ATOM 2375 C C . LYS B 1 59 ? -24.062 0.636 -3.154 1 82.5 59 LYS B C 1
ATOM 2377 O O . LYS B 1 59 ? -24.141 -0.591 -3.25 1 82.5 59 LYS B O 1
ATOM 2382 N N . GLU B 1 60 ? -23.766 1.458 -4.051 1 86.12 60 GLU B N 1
ATOM 2383 C CA . GLU B 1 60 ? -23.359 0.909 -5.34 1 86.12 60 GLU B CA 1
ATOM 2384 C C . GLU B 1 60 ? -22.125 0.032 -5.203 1 86.12 60 GLU B C 1
ATOM 2386 O O . GLU B 1 60 ? -22.062 -1.06 -5.773 1 86.12 60 GLU B O 1
ATOM 2391 N N . ASN B 1 61 ? -21.172 0.49 -4.457 1 84.5 61 ASN B N 1
ATOM 2392 C CA . ASN B 1 61 ? -19.953 -0.274 -4.215 1 84.5 61 ASN B CA 1
ATOM 2393 C C . ASN B 1 61 ? -20.25 -1.615 -3.555 1 84.5 61 ASN B C 1
ATOM 2395 O O . ASN B 1 61 ? -19.688 -2.641 -3.93 1 84.5 61 ASN B O 1
ATOM 2399 N N . VAL B 1 62 ? -21.172 -1.591 -2.721 1 80.19 62 VAL B N 1
ATOM 2400 C CA . VAL B 1 62 ? -21.547 -2.818 -2.027 1 80.19 62 VAL B CA 1
ATOM 2401 C C . VAL B 1 62 ? -22.188 -3.795 -3.016 1 80.19 62 VAL B C 1
ATOM 2403 O O . VAL B 1 62 ? -21.875 -4.988 -3.008 1 80.19 62 VAL B O 1
ATOM 2406 N N . SER B 1 63 ? -22.984 -3.234 -3.816 1 83.38 63 SER B N 1
ATOM 2407 C CA . SER B 1 63 ? -23.656 -4.055 -4.824 1 83.38 63 SER B CA 1
ATOM 2408 C C . SER B 1 63 ? -22.641 -4.652 -5.801 1 83.38 63 SER B C 1
ATOM 2410 O O . SER B 1 63 ? -22.734 -5.832 -6.148 1 83.38 63 SER B O 1
ATOM 2412 N N . LEU B 1 64 ? -21.734 -3.832 -6.172 1 83.25 64 LEU B N 1
ATOM 2413 C CA . LEU B 1 64 ? -20.719 -4.293 -7.117 1 83.25 64 LEU B CA 1
ATOM 2414 C C . LEU B 1 64 ? -19.828 -5.359 -6.48 1 83.25 64 LEU B C 1
ATOM 2416 O O . LEU B 1 64 ? -19.484 -6.348 -7.129 1 83.25 64 LEU B O 1
ATOM 2420 N N . ARG B 1 65 ? -19.516 -5.23 -5.289 1 80.88 65 ARG B N 1
ATOM 2421 C CA . ARG B 1 65 ? -18.703 -6.215 -4.574 1 80.88 65 ARG B CA 1
ATOM 2422 C C . ARG B 1 65 ? -19.453 -7.539 -4.441 1 80.88 65 ARG B C 1
ATOM 2424 O O . ARG B 1 65 ? -18.844 -8.609 -4.559 1 80.88 65 ARG B O 1
ATOM 2431 N N . GLN B 1 66 ? -20.75 -7.426 -4.266 1 78.81 66 GLN B N 1
ATOM 2432 C CA . GLN B 1 66 ? -21.562 -8.633 -4.207 1 78.81 66 GLN B CA 1
ATOM 2433 C C . GLN B 1 66 ? -21.594 -9.352 -5.555 1 78.81 66 GLN B C 1
ATOM 2435 O O . GLN B 1 66 ? -21.516 -10.578 -5.609 1 78.81 66 GLN B O 1
ATOM 2440 N N . GLN B 1 67 ? -21.734 -8.578 -6.531 1 80.69 67 GLN B N 1
ATOM 2441 C CA . GLN B 1 67 ? -21.703 -9.156 -7.867 1 80.69 67 GLN B CA 1
ATOM 2442 C C . GLN B 1 67 ? -20.375 -9.844 -8.133 1 80.69 67 GLN B C 1
ATOM 2444 O O . GLN B 1 67 ? -20.328 -10.938 -8.695 1 80.69 67 GLN B O 1
ATOM 2449 N N . ILE B 1 68 ? -19.281 -9.211 -7.734 1 80.12 68 ILE B N 1
ATOM 2450 C CA . ILE B 1 68 ? -17.953 -9.789 -7.891 1 80.12 68 ILE B CA 1
ATOM 2451 C C . ILE B 1 68 ? -17.859 -11.102 -7.113 1 80.12 68 ILE B C 1
ATOM 2453 O O . ILE B 1 68 ? -17.391 -12.109 -7.641 1 80.12 68 ILE B O 1
ATOM 2457 N N . TYR B 1 69 ? -18.375 -11.109 -5.996 1 76.31 69 TYR B N 1
ATOM 2458 C CA . TYR B 1 69 ? -18.359 -12.305 -5.156 1 76.31 69 TYR B CA 1
ATOM 2459 C C . TYR B 1 69 ? -19.125 -13.445 -5.824 1 76.31 69 TYR B C 1
ATOM 2461 O O . TYR B 1 69 ? -18.641 -14.578 -5.883 1 76.31 69 TYR B O 1
ATOM 2469 N N . ASP B 1 70 ? -20.266 -13.117 -6.406 1 77.19 70 ASP B N 1
ATOM 2470 C CA . ASP B 1 70 ? -21.078 -14.109 -7.074 1 77.19 70 ASP B CA 1
ATOM 2471 C C . ASP B 1 70 ? -20.375 -14.672 -8.305 1 77.19 70 ASP B C 1
ATOM 2473 O O . ASP B 1 70 ? -20.422 -15.875 -8.562 1 77.19 70 ASP B O 1
ATOM 2477 N N . LEU B 1 71 ? -19.797 -13.789 -8.977 1 75.94 71 LEU B N 1
ATOM 2478 C CA . LEU B 1 71 ? -19.078 -14.211 -10.18 1 75.94 71 LEU B CA 1
ATOM 2479 C C . LEU B 1 71 ? -17.875 -15.078 -9.812 1 75.94 71 LEU B C 1
ATOM 2481 O O . LEU B 1 71 ? -17.578 -16.047 -10.516 1 75.94 71 LEU B O 1
ATOM 2485 N N . GLU B 1 72 ? -17.172 -14.758 -8.773 1 80.94 72 GLU B N 1
ATOM 2486 C CA . GLU B 1 72 ? -16.031 -15.531 -8.312 1 80.94 72 GLU B CA 1
ATOM 2487 C C . GLU B 1 72 ? -16.453 -16.938 -7.883 1 80.94 72 GLU B C 1
ATOM 2489 O O . GLU B 1 72 ? -15.734 -17.906 -8.141 1 80.94 72 GLU B O 1
ATOM 2494 N N . ILE B 1 73 ? -17.578 -17.047 -7.258 1 74.06 73 ILE B N 1
ATOM 2495 C CA . ILE B 1 73 ? -18.109 -18.344 -6.855 1 74.06 73 ILE B CA 1
ATOM 2496 C C . ILE B 1 73 ? -18.406 -19.188 -8.094 1 74.06 73 ILE B C 1
ATOM 2498 O O . ILE B 1 73 ? -18.031 -20.375 -8.156 1 74.06 73 ILE B O 1
ATOM 2502 N N . LYS B 1 74 ? -19.047 -18.578 -9.039 1 72.75 74 LYS B N 1
ATOM 2503 C CA . LYS B 1 74 ? -19.359 -19.281 -10.281 1 72.75 74 LYS B CA 1
ATOM 2504 C C . LYS B 1 74 ? -18.078 -19.734 -10.992 1 72.75 74 LYS B C 1
ATOM 2506 O O . LYS B 1 74 ? -18 -20.859 -11.469 1 72.75 74 LYS B O 1
ATOM 2511 N N . LEU B 1 75 ? -17.109 -18.844 -11.055 1 78.25 75 LEU B N 1
ATOM 2512 C CA . LEU B 1 75 ? -15.844 -19.172 -11.688 1 78.25 75 LEU B CA 1
ATOM 2513 C C . LEU B 1 75 ? -15.164 -20.344 -10.992 1 78.25 75 LEU B C 1
ATOM 2515 O O . LEU B 1 75 ? -14.633 -21.234 -11.656 1 78.25 75 LEU B O 1
ATOM 2519 N N . LYS B 1 76 ? -15.172 -20.312 -9.711 1 76.75 76 LYS B N 1
ATOM 2520 C CA . LYS B 1 76 ? -14.586 -21.391 -8.938 1 76.75 76 LYS B CA 1
ATOM 2521 C C . LYS B 1 76 ? -15.289 -22.719 -9.234 1 76.75 76 LYS B C 1
ATOM 2523 O O . LYS B 1 76 ? -14.633 -23.766 -9.367 1 76.75 76 LYS B O 1
ATOM 2528 N N . GLU B 1 77 ? -16.562 -22.734 -9.352 1 73.75 77 GLU B N 1
ATOM 2529 C CA . GLU B 1 77 ? -17.344 -23.922 -9.688 1 73.75 77 GLU B CA 1
ATOM 2530 C C . GLU B 1 77 ? -16.922 -24.484 -11.039 1 73.75 77 GLU B C 1
ATOM 2532 O O . GLU B 1 77 ? -16.766 -25.703 -11.195 1 73.75 77 GLU B O 1
ATOM 2537 N N . TYR B 1 78 ? -16.781 -23.609 -11.984 1 71.5 78 TYR B N 1
ATOM 2538 C CA . TYR B 1 78 ? -16.359 -24.047 -13.312 1 71.5 78 TYR B CA 1
ATOM 2539 C C . TYR B 1 78 ? -14.93 -24.594 -13.281 1 71.5 78 TYR B C 1
ATOM 2541 O O . TYR B 1 78 ? -14.625 -25.594 -13.93 1 71.5 78 TYR B O 1
ATOM 2549 N N . GLN B 1 79 ? -14.062 -23.875 -12.516 1 75.19 79 GLN B N 1
ATOM 2550 C CA . GLN B 1 79 ? -12.688 -24.312 -12.367 1 75.19 79 GLN B CA 1
ATOM 2551 C C . GLN B 1 79 ? -12.625 -25.688 -11.695 1 75.19 79 GLN B C 1
ATOM 2553 O O . GLN B 1 79 ? -11.867 -26.562 -12.117 1 75.19 79 GLN B O 1
ATOM 2558 N N . ASP B 1 80 ? -13.43 -25.875 -10.656 1 74.69 80 ASP B N 1
ATOM 2559 C CA . ASP B 1 80 ? -13.484 -27.141 -9.961 1 74.69 80 ASP B CA 1
ATOM 2560 C C . ASP B 1 80 ? -14.023 -28.25 -10.867 1 74.69 80 ASP B C 1
ATOM 2562 O O . ASP B 1 80 ? -13.516 -29.375 -10.859 1 74.69 80 ASP B O 1
ATOM 2566 N N . SER B 1 81 ? -15.055 -27.953 -11.578 1 71.69 81 SER B N 1
ATOM 2567 C CA . SER B 1 81 ? -15.617 -28.922 -12.523 1 71.69 81 SER B CA 1
ATOM 2568 C C . SER B 1 81 ? -14.602 -29.297 -13.594 1 71.69 81 SER B C 1
ATOM 2570 O O . SER B 1 81 ? -14.5 -30.469 -13.977 1 71.69 81 SER B O 1
ATOM 2572 N N . ALA B 1 82 ? -13.852 -28.281 -14.008 1 67.94 82 ALA B N 1
ATOM 2573 C CA . ALA B 1 82 ? -12.805 -28.516 -15 1 67.94 82 ALA B CA 1
ATOM 2574 C C . ALA B 1 82 ? -11.703 -29.406 -14.414 1 67.94 82 ALA B C 1
ATOM 2576 O O . ALA B 1 82 ? -11.148 -30.25 -15.117 1 67.94 82 ALA B O 1
ATOM 2577 N N . ALA B 1 83 ? -11.461 -29.156 -13.141 1 66.31 83 ALA B N 1
ATOM 2578 C CA . ALA B 1 83 ? -10.422 -29.922 -12.453 1 66.31 83 ALA B CA 1
ATOM 2579 C C . ALA B 1 83 ? -10.836 -31.391 -12.297 1 66.31 83 ALA B C 1
ATOM 2581 O O . ALA B 1 83 ? -9.977 -32.281 -12.242 1 66.31 83 ALA B O 1
ATOM 2582 N N . SER B 1 84 ? -12.109 -31.547 -12.203 1 66.81 84 SER B N 1
ATOM 2583 C CA . SER B 1 84 ? -12.594 -32.906 -12.031 1 66.81 84 SER B CA 1
ATOM 2584 C C . SER B 1 84 ? -12.508 -33.688 -13.336 1 66.81 84 SER B C 1
ATOM 2586 O O . SER B 1 84 ? -12.672 -34.938 -13.344 1 66.81 84 SER B O 1
ATOM 2588 N N . ILE B 1 85 ? -12.055 -32.938 -14.312 1 66.06 85 ILE B N 1
ATOM 2589 C CA . ILE B 1 85 ? -12.016 -33.594 -15.617 1 66.06 85 ILE B CA 1
ATOM 2590 C C . ILE B 1 85 ? -10.781 -34.5 -15.711 1 66.06 85 ILE B C 1
ATOM 2592 O O . ILE B 1 85 ? -10.836 -35.594 -16.281 1 66.06 85 ILE B O 1
ATOM 2596 N N . SER B 1 86 ? -9.664 -33.938 -15.164 1 72.88 86 SER B N 1
ATOM 2597 C CA . SER B 1 86 ? -8.422 -34.688 -15.188 1 72.88 86 SER B CA 1
ATOM 2598 C C . SER B 1 86 ? -7.547 -34.375 -13.984 1 72.88 86 SER B C 1
ATOM 2600 O O . SER B 1 86 ? -7.73 -33.312 -13.344 1 72.88 86 SER B O 1
ATOM 2602 N N . LYS B 1 87 ? -6.641 -35.312 -13.609 1 76.31 87 LYS B N 1
ATOM 2603 C CA . LYS B 1 87 ? -5.672 -35.094 -12.539 1 76.31 87 LYS B CA 1
ATOM 2604 C C . LYS B 1 87 ? -4.805 -33.875 -12.82 1 76.31 87 LYS B C 1
ATOM 2606 O O . LYS B 1 87 ? -4.457 -33.125 -11.898 1 76.31 87 LYS B O 1
ATOM 2611 N N . THR B 1 88 ? -4.473 -33.625 -14.039 1 76.38 88 THR B N 1
ATOM 2612 C CA . THR B 1 88 ? -3.664 -32.469 -14.438 1 76.38 88 THR B CA 1
ATOM 2613 C C . THR B 1 88 ? -4.398 -31.172 -14.141 1 76.38 88 THR B C 1
ATOM 2615 O O . THR B 1 88 ? -3.807 -30.219 -13.609 1 76.38 88 THR B O 1
ATOM 2618 N N . THR B 1 89 ? -5.656 -31.125 -14.438 1 81.94 89 THR B N 1
ATOM 2619 C CA . THR B 1 89 ? -6.441 -29.922 -14.203 1 81.94 89 THR B CA 1
ATOM 2620 C C . THR B 1 89 ? -6.617 -29.672 -12.711 1 81.94 89 THR B C 1
ATOM 2622 O O . THR B 1 89 ? -6.629 -28.531 -12.266 1 81.94 89 THR B O 1
ATOM 2625 N N . GLU B 1 90 ? -6.648 -30.75 -11.992 1 81.94 90 GLU B N 1
ATOM 2626 C CA . GLU B 1 90 ? -6.746 -30.625 -10.539 1 81.94 90 GLU B CA 1
ATOM 2627 C C . GLU B 1 90 ? -5.473 -30.031 -9.945 1 81.94 90 GLU B C 1
ATOM 2629 O O . GLU B 1 90 ? -5.539 -29.141 -9.102 1 81.94 90 GLU B O 1
ATOM 2634 N N . LEU B 1 91 ? -4.328 -30.484 -10.383 1 78.69 91 LEU B N 1
ATOM 2635 C CA . LEU B 1 91 ? -3.043 -30 -9.898 1 78.69 91 LEU B CA 1
ATOM 2636 C C . LEU B 1 91 ? -2.848 -28.531 -10.273 1 78.69 91 LEU B C 1
ATOM 2638 O O . LEU B 1 91 ? -2.328 -27.75 -9.477 1 78.69 91 LEU B O 1
ATOM 2642 N N . LEU B 1 92 ? -3.275 -28.203 -11.445 1 82.56 92 LEU B N 1
ATOM 2643 C CA . LEU B 1 92 ? -3.17 -26.812 -11.898 1 82.56 92 LEU B CA 1
ATOM 2644 C C . LEU B 1 92 ? -4.047 -25.891 -11.047 1 82.56 92 LEU B C 1
ATOM 2646 O O . LEU B 1 92 ? -3.637 -24.781 -10.695 1 82.56 92 LEU B O 1
ATOM 2650 N N . LYS B 1 93 ? -5.215 -26.344 -10.742 1 85.25 93 LYS B N 1
ATOM 2651 C CA . LYS B 1 93 ? -6.137 -25.578 -9.914 1 85.25 93 LYS B CA 1
ATOM 2652 C C . LYS B 1 93 ? -5.578 -25.375 -8.508 1 85.25 93 LYS B C 1
ATOM 2654 O O . LYS B 1 93 ? -5.68 -24.297 -7.938 1 85.25 93 LYS B O 1
ATOM 2659 N N . GLU B 1 94 ? -4.996 -26.422 -7.934 1 82.19 94 GLU B N 1
ATOM 2660 C CA . GLU B 1 94 ? -4.383 -26.328 -6.613 1 82.19 94 GLU B CA 1
ATOM 2661 C C . GLU B 1 94 ? -3.227 -25.328 -6.605 1 82.19 94 GLU B C 1
ATOM 2663 O O . GLU B 1 94 ? -3.09 -24.547 -5.672 1 82.19 94 GLU B O 1
ATOM 2668 N N . GLU B 1 95 ? -2.42 -25.391 -7.598 1 82.62 95 GLU B N 1
ATOM 2669 C CA . GLU B 1 95 ? -1.307 -24.453 -7.723 1 82.62 95 GLU B CA 1
ATOM 2670 C C . GLU B 1 95 ? -1.806 -23.016 -7.867 1 82.62 95 GLU B C 1
ATOM 2672 O O . GLU B 1 95 ? -1.267 -22.109 -7.242 1 82.62 95 GLU B O 1
ATOM 2677 N N . LEU B 1 96 ? -2.834 -22.875 -8.703 1 88.25 96 LEU B N 1
ATOM 2678 C CA . LEU B 1 96 ? -3.428 -21.562 -8.891 1 88.25 96 LEU B CA 1
ATOM 2679 C C . LEU B 1 96 ? -3.938 -21 -7.57 1 88.25 96 LEU B C 1
ATOM 2681 O O . LEU B 1 96 ? -3.693 -19.828 -7.25 1 88.25 96 LEU B O 1
ATOM 2685 N N . ASP B 1 97 ? -4.598 -21.828 -6.77 1 85.56 97 ASP B N 1
ATOM 2686 C CA . ASP B 1 97 ? -5.125 -21.391 -5.48 1 85.56 97 ASP B CA 1
ATOM 2687 C C . ASP B 1 97 ? -4 -20.953 -4.547 1 85.56 97 ASP B C 1
ATOM 2689 O O . ASP B 1 97 ? -4.113 -19.938 -3.855 1 85.56 97 ASP B O 1
ATOM 2693 N N . LYS B 1 98 ? -2.941 -21.625 -4.586 1 83.25 98 LYS B N 1
ATOM 2694 C CA . LYS B 1 98 ? -1.793 -21.297 -3.746 1 83.25 98 LYS B CA 1
ATOM 2695 C C . LYS B 1 98 ? -1.168 -19.969 -4.16 1 83.25 98 LYS B C 1
ATOM 2697 O O . LYS B 1 98 ? -0.865 -19.125 -3.312 1 83.25 98 LYS B O 1
ATOM 2702 N N . VAL B 1 99 ? -1.009 -19.812 -5.434 1 88.5 99 VAL B N 1
ATOM 2703 C CA . VAL B 1 99 ? -0.356 -18.609 -5.934 1 88.5 99 VAL B CA 1
ATOM 2704 C C . VAL B 1 99 ? -1.269 -17.406 -5.723 1 88.5 99 VAL B C 1
ATOM 2706 O O . VAL B 1 99 ? -0.793 -16.297 -5.449 1 88.5 99 VAL B O 1
ATOM 2709 N N . LYS B 1 100 ? -2.584 -17.594 -5.762 1 91.25 100 LYS B N 1
ATOM 2710 C CA . LYS B 1 100 ? -3.543 -16.516 -5.5 1 91.25 100 LYS B CA 1
ATOM 2711 C C . LYS B 1 100 ? -3.408 -16 -4.07 1 91.25 100 LYS B C 1
ATOM 2713 O O . LYS B 1 100 ? -3.553 -14.797 -3.826 1 91.25 100 LYS B O 1
ATOM 2718 N N . ILE B 1 101 ? -3.1 -16.859 -3.172 1 89.12 101 ILE B N 1
ATOM 2719 C CA . ILE B 1 101 ? -2.877 -16.453 -1.79 1 89.12 101 ILE B CA 1
ATOM 2720 C C . ILE B 1 101 ? -1.625 -15.578 -1.706 1 89.12 101 ILE B C 1
ATOM 2722 O O . ILE B 1 101 ? -1.64 -14.523 -1.072 1 89.12 101 ILE B O 1
ATOM 2726 N N . LEU B 1 102 ? -0.624 -16 -2.432 1 89.31 102 LEU B N 1
ATOM 2727 C CA . LEU B 1 102 ? 0.644 -15.281 -2.42 1 89.31 102 LEU B CA 1
ATOM 2728 C C . LEU B 1 102 ? 0.487 -13.898 -3.039 1 89.31 102 LEU B C 1
ATOM 2730 O O . LEU B 1 102 ? 1.127 -12.938 -2.6 1 89.31 102 LEU B O 1
ATOM 2734 N N . ALA B 1 103 ? -0.396 -13.836 -4.016 1 92.56 103 ALA B N 1
ATOM 2735 C CA . ALA B 1 103 ? -0.615 -12.578 -4.727 1 92.56 103 ALA B CA 1
ATOM 2736 C C . ALA B 1 103 ? -1.609 -11.688 -3.98 1 92.56 103 ALA B C 1
ATOM 2738 O O . ALA B 1 103 ? -1.857 -10.547 -4.383 1 92.56 103 ALA B O 1
ATOM 2739 N N . GLY B 1 104 ? -2.188 -12.211 -2.885 1 94.69 104 GLY B N 1
ATOM 2740 C CA . GLY B 1 104 ? -3.156 -11.461 -2.107 1 94.69 104 GLY B CA 1
ATOM 2741 C C . GLY B 1 104 ? -4.531 -11.414 -2.75 1 94.69 104 GLY B C 1
ATOM 2742 O O . GLY B 1 104 ? -5.301 -10.477 -2.516 1 94.69 104 GLY B O 1
ATOM 2743 N N . LEU B 1 105 ? -4.887 -12.438 -3.574 1 91.69 105 LEU B N 1
ATOM 2744 C CA . LEU B 1 105 ? -6.121 -12.414 -4.352 1 91.69 105 LEU B CA 1
ATOM 2745 C C . LEU B 1 105 ? -7.168 -13.336 -3.732 1 91.69 105 LEU B C 1
ATOM 2747 O O . LEU B 1 105 ? -8.156 -13.68 -4.383 1 91.69 105 LEU B O 1
ATOM 2751 N N . THR B 1 106 ? -6.891 -13.766 -2.514 1 91.12 106 THR B N 1
ATOM 2752 C CA . THR B 1 106 ? -7.805 -14.633 -1.789 1 91.12 106 THR B CA 1
ATOM 2753 C C . THR B 1 106 ? -8.023 -14.133 -0.366 1 91.12 106 THR B C 1
ATOM 2755 O O . THR B 1 106 ? -7.074 -13.695 0.296 1 91.12 106 THR B O 1
ATOM 2758 N N . ASP B 1 107 ? -9.312 -14.172 0.076 1 94.06 107 ASP B N 1
ATOM 2759 C CA . ASP B 1 107 ? -9.555 -13.93 1.494 1 94.06 107 ASP B CA 1
ATOM 2760 C C . ASP B 1 107 ? -8.859 -14.969 2.359 1 94.06 107 ASP B C 1
ATOM 2762 O O . ASP B 1 107 ? -8.938 -16.172 2.084 1 94.06 107 ASP B O 1
ATOM 2766 N N . VAL B 1 108 ? -8.18 -14.5 3.348 1 95.69 108 VAL B N 1
ATOM 2767 C CA . VAL B 1 108 ? -7.469 -15.453 4.188 1 95.69 108 VAL B CA 1
ATOM 2768 C C . VAL B 1 108 ? -7.805 -15.203 5.656 1 95.69 108 VAL B C 1
ATOM 2770 O O . VAL B 1 108 ? -8.289 -14.125 6.012 1 95.69 108 VAL B O 1
ATOM 2773 N N . GLU B 1 109 ? -7.625 -16.203 6.41 1 97.56 109 GLU B N 1
ATOM 2774 C CA . GLU B 1 109 ? -7.832 -16.109 7.855 1 97.56 109 GLU B CA 1
ATOM 2775 C C . GLU B 1 109 ? -6.754 -16.891 8.609 1 97.56 109 GLU B C 1
ATOM 2777 O O . GLU B 1 109 ? -6.102 -17.766 8.047 1 97.56 109 GLU B O 1
ATOM 2782 N N . GLY B 1 110 ? -6.531 -16.5 9.836 1 97.75 110 GLY B N 1
ATOM 2783 C CA . GLY B 1 110 ? -5.543 -17.141 10.688 1 97.75 110 GLY B CA 1
ATOM 2784 C C . GLY B 1 110 ? -5.246 -16.344 11.953 1 97.75 110 GLY B C 1
ATOM 2785 O O . GLY B 1 110 ? -5.82 -15.281 12.172 1 97.75 110 GLY B O 1
ATOM 2786 N N . PRO B 1 111 ? -4.441 -16.906 12.773 1 98.56 111 PRO B N 1
ATOM 2787 C CA . PRO B 1 111 ? -4.02 -16.172 13.961 1 98.56 111 PRO B CA 1
ATOM 2788 C C . PRO B 1 111 ? -3.137 -14.969 13.625 1 98.56 111 PRO B C 1
ATOM 2790 O O . PRO B 1 111 ? -2.512 -14.938 12.562 1 98.56 111 PRO B O 1
ATOM 2793 N N . GLY B 1 112 ? -3.152 -14.008 14.453 1 98.75 112 GLY B N 1
ATOM 2794 C CA . GLY B 1 112 ? -2.312 -12.844 14.227 1 98.75 112 GLY B CA 1
ATOM 2795 C C . GLY B 1 112 ? -2.559 -11.727 15.219 1 98.75 112 GLY B C 1
ATOM 2796 O O . GLY B 1 112 ? -2.822 -11.977 16.391 1 98.75 112 GLY B O 1
ATOM 2797 N N . ILE B 1 113 ? -2.324 -10.523 14.727 1 98.88 113 ILE B N 1
ATOM 2798 C CA . ILE B 1 113 ? -2.52 -9.383 15.617 1 98.88 113 ILE B CA 1
ATOM 2799 C C . ILE B 1 113 ? -3.27 -8.273 14.883 1 98.88 113 ILE B C 1
ATOM 2801 O O . ILE B 1 113 ? -3.314 -8.258 13.656 1 98.88 113 ILE B O 1
ATOM 2805 N N . ILE B 1 114 ? -3.895 -7.469 15.648 1 98.88 114 ILE B N 1
ATOM 2806 C CA . ILE B 1 114 ? -4.543 -6.242 15.203 1 98.88 114 ILE B CA 1
ATOM 2807 C C . ILE B 1 114 ? -3.877 -5.039 15.867 1 98.88 114 ILE B C 1
ATOM 2809 O O . ILE B 1 114 ? -3.809 -4.957 17.094 1 98.88 114 ILE B O 1
ATOM 2813 N N . VAL B 1 115 ? -3.365 -4.176 15.078 1 98.88 115 VAL B N 1
ATOM 2814 C CA . VAL B 1 115 ? -2.719 -2.955 15.547 1 98.88 115 VAL B CA 1
ATOM 2815 C C . VAL B 1 115 ? -3.594 -1.748 15.219 1 98.88 115 VAL B C 1
ATOM 2817 O O . VAL B 1 115 ? -3.928 -1.517 14.055 1 98.88 115 VAL B O 1
ATOM 2820 N N . THR B 1 116 ? -3.979 -1.041 16.203 1 98.75 116 THR B N 1
ATOM 2821 C CA . THR B 1 116 ? -4.734 0.194 16.016 1 98.75 116 THR B CA 1
ATOM 2822 C C . THR B 1 116 ? -3.855 1.411 16.297 1 98.75 116 THR B C 1
ATOM 2824 O O . THR B 1 116 ? -3.287 1.539 17.375 1 98.75 116 THR B O 1
ATOM 2827 N N . LEU B 1 117 ? -3.699 2.246 15.312 1 98.06 117 LEU B N 1
ATOM 2828 C CA . LEU B 1 117 ? -2.914 3.471 15.422 1 98.06 117 LEU B CA 1
ATOM 2829 C C . LEU B 1 117 ? -3.807 4.703 15.32 1 98.06 117 LEU B C 1
ATOM 2831 O O . LEU B 1 117 ? -4.617 4.812 14.398 1 98.06 117 LEU B O 1
ATOM 2835 N N . ASN B 1 118 ? -3.635 5.598 16.219 1 95.94 118 ASN B N 1
ATOM 2836 C CA . ASN B 1 118 ? -4.391 6.848 16.203 1 95.94 118 ASN B CA 1
ATOM 2837 C C . ASN B 1 118 ? -3.492 8.047 16.5 1 95.94 118 ASN B C 1
ATOM 2839 O O . ASN B 1 118 ? -2.463 7.91 17.156 1 95.94 118 ASN B O 1
ATOM 2843 N N . ASP B 1 119 ? -3.965 9.203 15.969 1 92.62 119 ASP B N 1
ATOM 2844 C CA . ASP B 1 119 ? -3.227 10.438 16.234 1 92.62 119 ASP B CA 1
ATOM 2845 C C . ASP B 1 119 ? -3.178 10.734 17.734 1 92.62 119 ASP B C 1
ATOM 2847 O O . ASP B 1 119 ? -3.994 10.227 18.5 1 92.62 119 ASP B O 1
ATOM 2851 N N . SER B 1 120 ? -2.174 11.555 17.984 1 91.44 120 SER B N 1
ATOM 2852 C CA . SER B 1 120 ? -2.066 11.992 19.375 1 91.44 120 SER B CA 1
ATOM 2853 C C . SER B 1 120 ? -3.264 12.844 19.781 1 91.44 120 SER B C 1
ATOM 2855 O O . SER B 1 120 ? -3.736 13.672 19 1 91.44 120 SER B O 1
ATOM 2857 N N . LYS B 1 121 ? -3.721 12.625 20.969 1 86.19 121 LYS B N 1
ATOM 2858 C CA . LYS B 1 121 ? -4.805 13.445 21.5 1 86.19 121 LYS B CA 1
ATOM 2859 C C . LYS B 1 121 ? -4.266 14.586 22.359 1 86.19 121 LYS B C 1
ATOM 2861 O O . LYS B 1 121 ? -5.027 15.43 22.828 1 86.19 121 LYS B O 1
ATOM 2866 N N . ILE B 1 122 ? -2.994 14.539 22.547 1 79.62 122 ILE B N 1
ATOM 2867 C CA . ILE B 1 122 ? -2.377 15.57 23.359 1 79.62 122 ILE B CA 1
ATOM 2868 C C . ILE B 1 122 ? -2.217 16.859 22.547 1 79.62 122 ILE B C 1
ATOM 2870 O O . ILE B 1 122 ? -1.765 16.828 21.406 1 79.62 122 ILE B O 1
ATOM 2874 N N . PRO B 1 123 ? -2.742 17.906 23.156 1 69.06 123 PRO B N 1
ATOM 2875 C CA . PRO B 1 123 ? -2.631 19.188 22.453 1 69.06 123 PRO B CA 1
ATOM 2876 C C . PRO B 1 123 ? -1.193 19.516 22.062 1 69.06 123 PRO B C 1
ATOM 2878 O O . PRO B 1 123 ? -0.258 19.188 22.797 1 69.06 123 PRO B O 1
ATOM 2881 N N . SER B 1 124 ? -1.105 19.891 20.797 1 67.25 124 SER B N 1
ATOM 2882 C CA . SER B 1 124 ? 0.195 20.281 20.266 1 67.25 124 SER B CA 1
ATOM 2883 C C . SER B 1 124 ? 0.914 21.25 21.203 1 67.25 124 SER B C 1
ATOM 2885 O O . SER B 1 124 ? 0.283 22.109 21.812 1 67.25 124 SER B O 1
ATOM 2887 N N . GLN B 1 125 ? 2.025 20.844 21.609 1 68.38 125 GLN B N 1
ATOM 2888 C CA . GLN B 1 125 ? 2.854 21.75 22.406 1 68.38 125 GLN B CA 1
ATOM 2889 C C . GLN B 1 125 ? 3.379 22.891 21.547 1 68.38 125 GLN B C 1
ATOM 2891 O O . GLN B 1 125 ? 3.615 22.734 20.359 1 68.38 125 GLN B O 1
ATOM 2896 N N . SER B 1 126 ? 3.334 24.062 22.078 1 67.94 126 SER B N 1
ATOM 2897 C CA . SER B 1 126 ? 3.643 25.297 21.391 1 67.94 126 SER B CA 1
ATOM 2898 C C . SER B 1 126 ? 4.945 25.203 20.609 1 67.94 126 SER B C 1
ATOM 2900 O O . SER B 1 126 ? 5.102 25.828 19.562 1 67.94 126 SER B O 1
ATOM 2902 N N . ASN B 1 127 ? 5.902 24.328 21.031 1 76.19 127 ASN B N 1
ATOM 2903 C CA . ASN B 1 127 ? 7.215 24.375 20.391 1 76.19 127 ASN B CA 1
ATOM 2904 C C . ASN B 1 127 ? 7.43 23.172 19.469 1 76.19 127 ASN B C 1
ATOM 2906 O O . ASN B 1 127 ? 8.555 22.906 19.031 1 76.19 127 ASN B O 1
ATOM 2910 N N . VAL B 1 128 ? 6.328 22.547 19.312 1 73.31 128 VAL B N 1
ATOM 2911 C CA . VAL B 1 128 ? 6.504 21.375 18.453 1 73.31 128 VAL B CA 1
ATOM 2912 C C . VAL B 1 128 ? 5.578 21.469 17.25 1 73.31 128 VAL B C 1
ATOM 2914 O O . VAL B 1 128 ? 4.465 21.984 17.344 1 73.31 128 VAL B O 1
ATOM 2917 N N . ASP B 1 129 ? 6.16 21.172 16.141 1 77.75 129 ASP B N 1
ATOM 2918 C CA . ASP B 1 129 ? 5.363 21.125 14.922 1 77.75 129 ASP B CA 1
ATOM 2919 C C . ASP B 1 129 ? 4.105 20.281 15.117 1 77.75 129 ASP B C 1
ATOM 2921 O O . ASP B 1 129 ? 4.195 19.094 15.438 1 77.75 129 ASP B O 1
ATOM 2925 N N . PRO B 1 130 ? 2.945 20.953 15.055 1 77.31 130 PRO B N 1
ATOM 2926 C CA . PRO B 1 130 ? 1.696 20.203 15.258 1 77.31 130 PRO B CA 1
ATOM 2927 C C . PRO B 1 130 ? 1.602 18.969 14.375 1 77.31 130 PRO B C 1
ATOM 2929 O O . PRO B 1 130 ? 0.913 18 14.734 1 77.31 130 PRO B O 1
ATOM 2932 N N . ASN B 1 131 ? 2.33 18.938 13.297 1 79.44 131 ASN B N 1
ATOM 2933 C CA . ASN B 1 131 ? 2.305 17.812 12.367 1 79.44 131 ASN B CA 1
ATOM 2934 C C . ASN B 1 131 ? 3.02 16.594 12.945 1 79.44 131 ASN B C 1
ATOM 2936 O O . ASN B 1 131 ? 2.852 15.477 12.453 1 79.44 131 ASN B O 1
ATOM 2940 N N . SER B 1 132 ? 3.742 16.812 13.984 1 78.5 132 SER B N 1
ATOM 2941 C CA . SER B 1 132 ? 4.496 15.719 14.602 1 78.5 132 SER B CA 1
ATOM 2942 C C . SER B 1 132 ? 3.584 14.797 15.406 1 78.5 132 SER B C 1
ATOM 2944 O O . SER B 1 132 ? 3.967 13.68 15.742 1 78.5 132 SER B O 1
ATOM 2946 N N . PHE B 1 133 ? 2.389 15.258 15.641 1 80.62 133 PHE B N 1
ATOM 2947 C CA . PHE B 1 133 ? 1.472 14.508 16.484 1 80.62 133 PHE B CA 1
ATOM 2948 C C . PHE B 1 133 ? 0.46 13.742 15.648 1 80.62 133 PHE B C 1
ATOM 2950 O O . PHE B 1 133 ? -0.488 13.164 16.188 1 80.62 133 PHE B O 1
ATOM 2957 N N . LEU B 1 134 ? 0.715 13.75 14.344 1 88.81 134 LEU B N 1
ATOM 2958 C CA . LEU B 1 134 ? -0.123 13.039 13.391 1 88.81 134 LEU B CA 1
ATOM 2959 C C . LEU B 1 134 ? 0.611 11.828 12.82 1 88.81 134 LEU B C 1
ATOM 2961 O O . LEU B 1 134 ? 1.836 11.852 12.68 1 88.81 134 LEU B O 1
ATOM 2965 N N . LEU B 1 135 ? -0.127 10.789 12.594 1 93.38 135 LEU B N 1
ATOM 2966 C CA . LEU B 1 135 ? 0.404 9.633 11.875 1 93.38 135 LEU B CA 1
ATOM 2967 C C . LEU B 1 135 ? 0.747 10.008 10.438 1 93.38 135 LEU B C 1
ATOM 2969 O O . LEU B 1 135 ? -0.001 10.734 9.781 1 93.38 135 LEU B O 1
ATOM 2973 N N . HIS B 1 136 ? 1.829 9.547 9.984 1 93.25 136 HIS B N 1
ATOM 2974 C CA . HIS B 1 136 ? 2.256 9.758 8.602 1 93.25 136 HIS B CA 1
ATOM 2975 C C . HIS B 1 136 ? 2.41 8.438 7.863 1 93.25 136 HIS B C 1
ATOM 2977 O O . HIS B 1 136 ? 2.486 7.375 8.484 1 93.25 136 HIS B O 1
ATOM 2983 N N . ASP B 1 137 ? 2.516 8.516 6.539 1 95.88 137 ASP B N 1
ATOM 2984 C CA . ASP B 1 137 ? 2.686 7.336 5.691 1 95.88 137 ASP B CA 1
ATOM 2985 C C . ASP B 1 137 ? 3.926 6.543 6.098 1 95.88 137 ASP B C 1
ATOM 2987 O O . ASP B 1 137 ? 3.875 5.312 6.207 1 95.88 137 ASP B O 1
ATOM 2991 N N . SER B 1 138 ? 5.016 7.25 6.402 1 94.69 138 SER B N 1
ATOM 2992 C CA . SER B 1 138 ? 6.266 6.594 6.762 1 94.69 138 SER B CA 1
ATOM 2993 C C . SER B 1 138 ? 6.102 5.73 8.008 1 94.69 138 SER B C 1
ATOM 2995 O O . SER B 1 138 ? 6.746 4.688 8.133 1 94.69 138 SER B O 1
ATOM 2997 N N . ASP B 1 139 ? 5.258 6.172 8.93 1 96.12 139 ASP B N 1
ATOM 2998 C CA . ASP B 1 139 ? 5 5.395 10.141 1 96.12 139 ASP B CA 1
ATOM 2999 C C . ASP B 1 139 ? 4.336 4.062 9.812 1 96.12 139 ASP B C 1
ATOM 3001 O O . ASP B 1 139 ? 4.762 3.012 10.289 1 96.12 139 ASP B O 1
ATOM 3005 N N . ILE B 1 140 ? 3.359 4.16 8.969 1 97.75 140 ILE B N 1
ATOM 3006 C CA . ILE B 1 140 ? 2.611 2.969 8.57 1 97.75 140 ILE B CA 1
ATOM 3007 C C . ILE B 1 140 ? 3.521 2.02 7.797 1 97.75 140 ILE B C 1
ATOM 3009 O O . ILE B 1 140 ? 3.51 0.809 8.031 1 97.75 140 ILE B O 1
ATOM 3013 N N . LEU B 1 141 ? 4.336 2.582 6.902 1 97.94 141 LEU B N 1
ATOM 3014 C CA . LEU B 1 141 ? 5.266 1.773 6.121 1 97.94 141 LEU B CA 1
ATOM 3015 C C . LEU B 1 141 ? 6.23 1.023 7.031 1 97.94 141 LEU B C 1
ATOM 3017 O O . LEU B 1 141 ? 6.531 -0.15 6.797 1 97.94 141 LEU B O 1
ATOM 3021 N N . GLN B 1 142 ? 6.672 1.688 8.07 1 97.38 142 GLN B N 1
ATOM 3022 C CA . GLN B 1 142 ? 7.617 1.058 8.984 1 97.38 142 GLN B CA 1
ATOM 3023 C C . GLN B 1 142 ? 6.949 -0.044 9.797 1 97.38 142 GLN B C 1
ATOM 3025 O O . GLN B 1 142 ? 7.559 -1.08 10.07 1 97.38 142 GLN B O 1
ATOM 3030 N N . VAL B 1 143 ? 5.738 0.197 10.211 1 98.44 143 VAL B N 1
ATOM 3031 C CA . VAL B 1 143 ? 5.004 -0.821 10.953 1 98.44 143 VAL B CA 1
ATOM 3032 C C . VAL B 1 143 ? 4.816 -2.062 10.086 1 98.44 143 VAL B C 1
ATOM 3034 O O . VAL B 1 143 ? 5.078 -3.184 10.531 1 98.44 143 VAL B O 1
ATOM 3037 N N . ILE B 1 144 ? 4.402 -1.879 8.82 1 98.62 144 ILE B N 1
ATOM 3038 C CA . ILE B 1 144 ? 4.203 -2.982 7.891 1 98.62 144 ILE B CA 1
ATOM 3039 C C . ILE B 1 144 ? 5.523 -3.721 7.676 1 98.62 144 ILE B C 1
ATOM 3041 O O . ILE B 1 144 ? 5.555 -4.953 7.648 1 98.62 144 ILE B O 1
ATOM 3045 N N . ASN B 1 145 ? 6.578 -2.947 7.496 1 98.31 145 ASN B N 1
ATOM 3046 C CA . ASN B 1 145 ? 7.898 -3.537 7.285 1 98.31 145 ASN B CA 1
ATOM 3047 C C . ASN B 1 145 ? 8.32 -4.402 8.469 1 98.31 145 ASN B C 1
ATOM 3049 O O . ASN B 1 145 ? 8.859 -5.492 8.289 1 98.31 145 ASN B O 1
ATOM 3053 N N . GLU B 1 146 ? 8.078 -3.904 9.68 1 98 146 GLU B N 1
ATOM 3054 C CA . GLU B 1 146 ? 8.406 -4.668 10.883 1 98 146 GLU B CA 1
ATOM 3055 C C . GLU B 1 146 ? 7.594 -5.957 10.953 1 98 146 GLU B C 1
ATOM 3057 O O . GLU B 1 146 ? 8.125 -7.012 11.32 1 98 146 GLU B O 1
ATOM 3062 N N . LEU B 1 147 ? 6.344 -5.906 10.609 1 98.62 147 LEU B N 1
ATOM 3063 C CA . LEU B 1 147 ? 5.48 -7.086 10.609 1 98.62 147 LEU B CA 1
ATOM 3064 C C . LEU B 1 147 ? 5.965 -8.109 9.594 1 98.62 147 LEU B C 1
ATOM 3066 O O . LEU B 1 147 ? 5.996 -9.312 9.875 1 98.62 147 LEU B O 1
ATOM 3070 N N . ARG B 1 148 ? 6.355 -7.625 8.445 1 97.5 148 ARG B N 1
ATOM 3071 C CA . ARG B 1 148 ? 6.918 -8.516 7.438 1 97.5 148 ARG B CA 1
ATOM 3072 C C . ARG B 1 148 ? 8.18 -9.203 7.961 1 97.5 148 ARG B C 1
ATOM 3074 O O . ARG B 1 148 ? 8.328 -10.422 7.824 1 97.5 148 ARG B O 1
ATOM 3081 N N . ALA B 1 149 ? 9.016 -8.398 8.516 1 96.12 149 ALA B N 1
ATOM 3082 C CA . ALA B 1 149 ? 10.266 -8.93 9.062 1 96.12 149 ALA B CA 1
ATOM 3083 C C . ALA B 1 149 ? 9.992 -9.984 10.133 1 96.12 149 ALA B C 1
ATOM 3085 O O . ALA B 1 149 ? 10.766 -10.93 10.281 1 96.12 149 ALA B O 1
ATOM 3086 N N . ALA B 1 150 ? 8.898 -9.828 10.82 1 96.94 150 ALA B N 1
ATOM 3087 C CA . ALA B 1 150 ? 8.547 -10.734 11.914 1 96.94 150 ALA B CA 1
ATOM 3088 C C . ALA B 1 150 ? 7.828 -11.977 11.391 1 96.94 150 ALA B C 1
ATOM 3090 O O . ALA B 1 150 ? 7.496 -12.875 12.164 1 96.94 150 ALA B O 1
ATOM 3091 N N . GLY B 1 151 ? 7.535 -12.023 10.125 1 95.69 151 GLY B N 1
ATOM 3092 C CA . GLY B 1 151 ? 7.004 -13.242 9.547 1 95.69 151 GLY B CA 1
ATOM 3093 C C . GLY B 1 151 ? 5.527 -13.148 9.203 1 95.69 151 GLY B C 1
ATOM 3094 O O . GLY B 1 151 ? 4.863 -14.172 9.016 1 95.69 151 GLY B O 1
ATOM 3095 N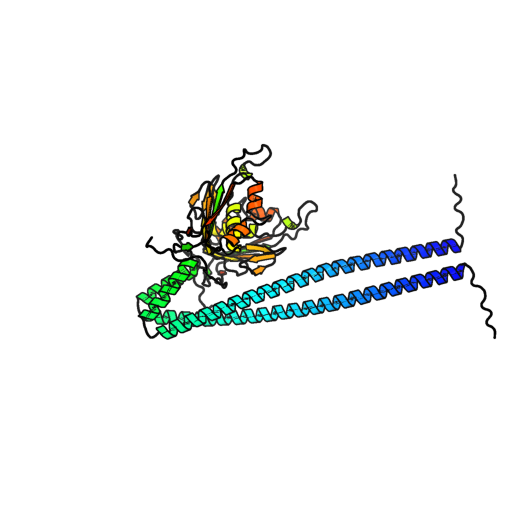 N . ALA B 1 152 ? 4.992 -11.898 9.18 1 97.75 152 ALA B N 1
ATOM 3096 C CA . ALA B 1 152 ? 3.6 -11.766 8.758 1 97.75 152 ALA B CA 1
ATOM 3097 C C . ALA B 1 152 ? 3.396 -12.312 7.352 1 97.75 152 ALA B C 1
ATOM 3099 O O . ALA B 1 152 ? 4.184 -12.031 6.445 1 97.75 152 ALA B O 1
ATOM 3100 N N . GLU B 1 153 ? 2.342 -13.062 7.203 1 96.75 153 GLU B N 1
ATOM 3101 C CA . GLU B 1 153 ? 2.078 -13.742 5.938 1 96.75 153 GLU B CA 1
ATOM 3102 C C . GLU B 1 153 ? 1.073 -12.961 5.09 1 96.75 153 GLU B C 1
ATOM 3104 O O . GLU B 1 153 ? 1.057 -13.086 3.865 1 96.75 153 GLU B O 1
ATOM 3109 N N . ALA B 1 154 ? 0.208 -12.281 5.707 1 97.62 154 ALA B N 1
ATOM 3110 C CA . ALA B 1 154 ? -0.792 -11.422 5.086 1 97.62 154 ALA B CA 1
ATOM 3111 C C . ALA B 1 154 ? -1.077 -10.195 5.953 1 97.62 154 ALA B C 1
ATOM 3113 O O . ALA B 1 154 ? -1.157 -10.305 7.18 1 97.62 154 ALA B O 1
ATOM 3114 N N . ILE B 1 155 ? -1.181 -9.07 5.34 1 98.62 155 ILE B N 1
ATOM 3115 C CA . ILE B 1 155 ? -1.407 -7.82 6.051 1 98.62 155 ILE B CA 1
ATOM 3116 C C . ILE B 1 155 ? -2.496 -7.016 5.344 1 98.62 155 ILE B C 1
ATOM 3118 O O . ILE B 1 155 ? -2.594 -7.035 4.117 1 98.62 155 ILE B O 1
ATOM 3122 N N . ALA B 1 156 ? -3.299 -6.379 6.121 1 98.56 156 ALA B N 1
ATOM 3123 C CA . ALA B 1 156 ? -4.25 -5.395 5.605 1 98.56 156 ALA B CA 1
ATOM 3124 C C . ALA B 1 156 ? -4.23 -4.121 6.449 1 98.56 156 ALA B C 1
ATOM 3126 O O . ALA B 1 156 ? -3.992 -4.172 7.656 1 98.56 156 ALA B O 1
ATOM 3127 N N . ILE B 1 157 ? -4.348 -3.033 5.801 1 98.56 157 ILE B N 1
ATOM 3128 C CA . ILE B 1 157 ? -4.527 -1.741 6.453 1 98.56 157 ILE B CA 1
ATOM 3129 C C . ILE B 1 157 ? -5.93 -1.207 6.164 1 98.56 157 ILE B C 1
ATOM 3131 O O . ILE B 1 157 ? -6.266 -0.913 5.016 1 98.56 157 ILE B O 1
ATOM 3135 N N . ASN B 1 158 ? -6.777 -1.082 7.215 1 96 158 ASN B N 1
ATOM 3136 C CA . ASN B 1 158 ? -8.172 -0.696 7.047 1 96 158 ASN B CA 1
ATOM 3137 C C . ASN B 1 158 ? -8.859 -1.526 5.965 1 96 158 ASN B C 1
ATOM 3139 O O . ASN B 1 158 ? -9.492 -0.977 5.062 1 96 158 ASN B O 1
ATOM 3143 N N . ASP B 1 159 ? -8.578 -2.793 5.941 1 92.62 159 ASP B N 1
ATOM 3144 C CA . ASP B 1 159 ? -9.203 -3.83 5.121 1 92.62 159 ASP B CA 1
ATOM 3145 C C . ASP B 1 159 ? -8.719 -3.752 3.676 1 92.62 159 ASP B C 1
ATOM 3147 O O . ASP B 1 159 ? -9.266 -4.422 2.797 1 92.62 159 ASP B O 1
ATOM 3151 N N . GLN B 1 160 ? -7.754 -2.855 3.482 1 94.81 160 GLN B N 1
ATOM 3152 C CA . GLN B 1 160 ? -7.031 -2.898 2.215 1 94.81 160 GLN B CA 1
ATOM 3153 C C . GLN B 1 160 ? -5.895 -3.914 2.264 1 94.81 160 GLN B C 1
ATOM 3155 O O . GLN B 1 160 ? -4.961 -3.771 3.057 1 94.81 160 GLN B O 1
ATOM 3160 N N . ARG B 1 161 ? -6.027 -4.883 1.412 1 96.81 161 ARG B N 1
ATOM 3161 C CA . ARG B 1 161 ? -4.977 -5.898 1.363 1 96.81 161 ARG B CA 1
ATOM 3162 C C . ARG B 1 161 ? -3.656 -5.297 0.895 1 96.81 161 ARG B C 1
ATOM 3164 O O . ARG B 1 161 ? -3.627 -4.512 -0.054 1 96.81 161 ARG B O 1
ATOM 3171 N N . VAL B 1 162 ? -2.578 -5.566 1.646 1 97.69 162 VAL B N 1
ATOM 3172 C CA . VAL B 1 162 ? -1.248 -5.141 1.225 1 97.69 162 VAL B CA 1
ATOM 3173 C C . VAL B 1 162 ? -0.665 -6.16 0.248 1 97.69 162 VAL B C 1
ATOM 3175 O O . VAL B 1 162 ? -0.465 -7.324 0.601 1 97.69 162 VAL B O 1
ATOM 3178 N N . VAL B 1 163 ? -0.457 -5.758 -0.961 1 96.25 163 VAL B N 1
ATOM 3179 C CA . VAL B 1 163 ? 0.16 -6.594 -1.984 1 96.25 163 VAL B CA 1
ATOM 3180 C C . VAL B 1 163 ? 1.461 -5.953 -2.463 1 96.25 163 VAL B C 1
ATOM 3182 O O . VAL B 1 163 ? 1.914 -4.953 -1.895 1 96.25 163 VAL B O 1
ATOM 3185 N N . SER B 1 164 ? 2.105 -6.488 -3.443 1 94.62 164 SER B N 1
ATOM 3186 C CA . SER B 1 164 ? 3.438 -6.059 -3.861 1 94.62 164 SER B CA 1
ATOM 3187 C C . SER B 1 164 ? 3.416 -4.633 -4.395 1 94.62 164 SER B C 1
ATOM 3189 O O . SER B 1 164 ? 4.434 -3.936 -4.363 1 94.62 164 SER B O 1
ATOM 3191 N N . THR B 1 165 ? 2.223 -4.141 -4.828 1 94.5 165 THR B N 1
ATOM 3192 C CA . THR B 1 165 ? 2.145 -2.826 -5.457 1 94.5 165 THR B CA 1
ATOM 3193 C C . THR B 1 165 ? 1.44 -1.83 -4.539 1 94.5 165 THR B C 1
ATOM 3195 O O . THR B 1 165 ? 1.154 -0.701 -4.941 1 94.5 165 THR B O 1
ATOM 3198 N N . THR B 1 166 ? 1.165 -2.266 -3.322 1 96.38 166 THR B N 1
ATOM 3199 C CA . THR B 1 166 ? 0.48 -1.378 -2.391 1 96.38 166 THR B CA 1
ATOM 3200 C C . THR B 1 166 ? 1.353 -0.173 -2.049 1 96.38 166 THR B C 1
ATOM 3202 O O . THR B 1 166 ? 2.549 -0.32 -1.79 1 96.38 166 THR B O 1
ATOM 3205 N N . GLU B 1 167 ? 0.758 0.958 -2.143 1 96.31 167 GLU B N 1
ATOM 3206 C CA . GLU B 1 167 ? 1.395 2.207 -1.732 1 96.31 167 GLU B CA 1
ATOM 3207 C C . GLU B 1 167 ? 0.644 2.854 -0.572 1 96.31 167 GLU B C 1
ATOM 3209 O O . GLU B 1 167 ? -0.573 2.695 -0.447 1 96.31 167 GLU B O 1
ATOM 3214 N N . VAL B 1 168 ? 1.366 3.51 0.271 1 97.31 168 VAL B N 1
ATOM 3215 C CA . VAL B 1 168 ? 0.861 4.297 1.392 1 97.31 168 VAL B CA 1
ATOM 3216 C C . VAL B 1 168 ? 1.395 5.723 1.304 1 97.31 168 VAL B C 1
ATOM 3218 O O . VAL B 1 168 ? 2.607 5.941 1.346 1 97.31 168 VAL B O 1
ATOM 3221 N N . ARG B 1 169 ? 0.447 6.703 1.218 1 94.5 169 ARG B N 1
ATOM 3222 C CA . ARG B 1 169 ? 0.914 8.07 1.005 1 94.5 169 ARG B CA 1
ATOM 3223 C C . ARG B 1 169 ? 0.075 9.062 1.799 1 94.5 169 ARG B C 1
ATOM 3225 O O . ARG B 1 169 ? -1.145 8.914 1.9 1 94.5 169 ARG B O 1
ATOM 3232 N N . CYS B 1 170 ? 0.749 10.047 2.256 1 90.69 170 CYS B N 1
ATOM 3233 C CA . CYS B 1 170 ? 0.012 11.133 2.895 1 90.69 170 CYS B CA 1
ATOM 3234 C C . CYS B 1 170 ? -0.761 11.945 1.865 1 90.69 170 CYS B C 1
ATOM 3236 O O . CYS B 1 170 ? -0.262 12.203 0.767 1 90.69 170 CYS B O 1
ATOM 3238 N N . ALA B 1 171 ? -1.936 12.258 2.135 1 83.12 171 ALA B N 1
ATOM 3239 C CA . ALA B 1 171 ? -2.801 13.172 1.392 1 83.12 171 ALA B CA 1
ATOM 3240 C C . ALA B 1 171 ? -3.455 14.188 2.322 1 83.12 171 ALA B C 1
ATOM 3242 O O . ALA B 1 171 ? -4.605 14.016 2.729 1 83.12 171 ALA B O 1
ATOM 3243 N N . GLY B 1 172 ? -2.662 15.25 2.604 1 79.25 172 GLY B N 1
ATOM 3244 C CA . GLY B 1 172 ? -3.107 16.156 3.658 1 79.25 172 GLY B CA 1
ATOM 3245 C C . GLY B 1 172 ? -3.123 15.5 5.027 1 79.25 172 GLY B C 1
ATOM 3246 O O . GLY B 1 172 ? -2.129 14.906 5.453 1 79.25 172 GLY B O 1
ATOM 3247 N N . PRO B 1 173 ? -4.293 15.672 5.688 1 78.88 173 PRO B N 1
ATOM 3248 C CA . PRO B 1 173 ? -4.387 15.062 7.016 1 78.88 173 PRO B CA 1
ATOM 3249 C C . PRO B 1 173 ? -4.742 13.578 6.969 1 78.88 173 PRO B C 1
ATOM 3251 O O . PRO B 1 173 ? -4.883 12.938 8.016 1 78.88 173 PRO B O 1
ATOM 3254 N N . THR B 1 174 ? -4.887 13.047 5.777 1 88.75 174 THR B N 1
ATOM 3255 C CA . THR B 1 174 ? -5.285 11.656 5.605 1 88.75 174 THR B CA 1
ATOM 3256 C C . THR B 1 174 ? -4.164 10.852 4.949 1 88.75 174 THR B C 1
ATOM 3258 O O . THR B 1 174 ? -3.164 11.422 4.504 1 88.75 174 THR B O 1
ATOM 3261 N N . ILE B 1 175 ? -4.285 9.602 5.078 1 93.81 175 ILE B N 1
ATOM 3262 C CA . ILE B 1 175 ? -3.35 8.695 4.418 1 93.81 175 ILE B CA 1
ATOM 3263 C C . ILE B 1 175 ? -4.09 7.844 3.393 1 93.81 175 ILE B C 1
ATOM 3265 O O . ILE B 1 175 ? -5.16 7.301 3.684 1 93.81 175 ILE B O 1
ATOM 3269 N N . SER B 1 176 ? -3.557 7.844 2.229 1 93.19 176 SER B N 1
ATOM 3270 C CA . SER B 1 176 ? -4.094 7.016 1.155 1 93.19 176 SER B CA 1
ATOM 3271 C C . SER B 1 176 ? -3.436 5.641 1.138 1 93.19 176 SER B C 1
ATOM 3273 O O . SER B 1 176 ? -2.217 5.527 1.272 1 93.19 176 SER B O 1
ATOM 3275 N N . ILE B 1 177 ? -4.246 4.578 1.066 1 94.62 177 ILE B N 1
ATOM 3276 C CA . ILE B 1 177 ? -3.812 3.193 0.93 1 94.62 177 ILE B CA 1
ATOM 3277 C C . ILE B 1 177 ? -4.449 2.572 -0.312 1 94.62 177 ILE B C 1
ATOM 3279 O O . ILE B 1 177 ? -5.672 2.457 -0.399 1 94.62 177 ILE B O 1
ATOM 3283 N N . ASN B 1 178 ? -3.621 2.102 -1.26 1 91.56 178 ASN B N 1
ATOM 3284 C CA . ASN B 1 178 ? -4.148 1.592 -2.521 1 91.56 178 ASN B CA 1
ATOM 3285 C C . ASN B 1 178 ? -5.125 2.574 -3.16 1 91.56 178 ASN B C 1
ATOM 3287 O O . ASN B 1 178 ? -6.215 2.188 -3.58 1 91.56 178 ASN B O 1
ATOM 3291 N N . ASN B 1 179 ? -4.77 3.832 -3.029 1 85.06 179 ASN B N 1
ATOM 3292 C CA . ASN B 1 179 ? -5.5 4.926 -3.656 1 85.06 179 ASN B CA 1
ATOM 3293 C C . ASN B 1 179 ? -6.84 5.172 -2.967 1 85.06 179 ASN B C 1
ATOM 3295 O O . ASN B 1 179 ? -7.738 5.781 -3.547 1 85.06 179 ASN B O 1
ATOM 3299 N N . THR B 1 180 ? -6.984 4.641 -1.748 1 86.5 180 THR B N 1
ATOM 3300 C CA . THR B 1 180 ? -8.148 4.918 -0.914 1 86.5 180 THR B CA 1
ATOM 3301 C C . THR B 1 180 ? -7.746 5.719 0.322 1 86.5 180 THR B C 1
ATOM 3303 O O . THR B 1 180 ? -6.844 5.32 1.062 1 86.5 180 THR B O 1
ATOM 3306 N N . ARG B 1 181 ? -8.453 6.793 0.562 1 86.75 181 ARG B N 1
ATOM 3307 C CA . ARG B 1 181 ? -8.07 7.715 1.627 1 86.75 181 ARG B CA 1
ATOM 3308 C C . ARG B 1 181 ? -8.742 7.336 2.943 1 86.75 181 ARG B C 1
ATOM 3310 O O . ARG B 1 181 ? -9.922 6.984 2.967 1 86.75 181 ARG B O 1
ATOM 3317 N N . TYR B 1 182 ? -8 7.316 3.973 1 90.06 182 TYR B N 1
ATOM 3318 C CA . TYR B 1 182 ? -8.484 7.031 5.32 1 90.06 182 TYR B CA 1
ATOM 3319 C C . TYR B 1 182 ? -8.031 8.109 6.301 1 90.06 182 TYR B C 1
ATOM 3321 O O . TYR B 1 182 ? -6.996 8.742 6.098 1 90.06 182 TYR B O 1
ATOM 3329 N N . SER B 1 183 ? -8.844 8.352 7.25 1 89.75 183 SER B N 1
ATOM 3330 C CA . SER B 1 183 ? -8.43 9.109 8.43 1 89.75 183 SER B CA 1
ATOM 3331 C C . SER B 1 183 ? -8.203 8.188 9.625 1 89.75 183 SER B C 1
ATOM 3333 O O . SER B 1 183 ? -8.703 7.062 9.648 1 89.75 183 SER B O 1
ATOM 3335 N N . ALA B 1 184 ? -7.379 8.68 10.547 1 91.69 184 ALA B N 1
ATOM 3336 C CA . ALA B 1 184 ? -7.137 7.883 11.75 1 91.69 184 ALA B CA 1
ATOM 3337 C C . ALA B 1 184 ? -8.445 7.562 12.469 1 91.69 184 ALA B C 1
ATOM 3339 O O . ALA B 1 184 ? -9.391 8.359 12.438 1 91.69 184 ALA B O 1
ATOM 3340 N N . PRO B 1 185 ? -8.625 6.422 13.055 1 96.81 185 PRO B N 1
ATOM 3341 C CA . PRO B 1 185 ? -7.559 5.457 13.344 1 96.81 185 PRO B CA 1
ATOM 3342 C C . PRO B 1 185 ? -7.273 4.527 12.164 1 96.81 185 PRO B C 1
ATOM 3344 O O . PRO B 1 185 ? -8.156 4.281 11.336 1 96.81 185 PRO B O 1
ATOM 3347 N N . TYR B 1 186 ? -6.094 4.062 12.117 1 97.69 186 TYR B N 1
ATOM 3348 C CA . TYR B 1 186 ? -5.676 3.055 11.148 1 97.69 186 TYR B CA 1
ATOM 3349 C C . TYR B 1 186 ? -5.574 1.68 11.797 1 97.69 186 TYR B C 1
ATOM 3351 O O . TYR B 1 186 ? -4.914 1.52 12.828 1 97.69 186 TYR B O 1
ATOM 3359 N N . ILE B 1 187 ? -6.23 0.754 11.188 1 98.69 187 ILE B N 1
ATOM 3360 C CA . ILE B 1 187 ? -6.262 -0.606 11.711 1 98.69 187 ILE B CA 1
ATOM 3361 C C . ILE B 1 187 ? -5.438 -1.526 10.812 1 98.69 187 ILE B C 1
ATOM 3363 O O . ILE B 1 187 ? -5.777 -1.728 9.641 1 98.69 187 ILE B O 1
ATOM 3367 N N . ILE B 1 188 ? -4.398 -2.082 11.367 1 98.88 188 ILE B N 1
ATOM 3368 C CA . ILE B 1 188 ? -3.52 -3 10.656 1 98.88 188 ILE B CA 1
ATOM 3369 C C . ILE B 1 188 ? -3.721 -4.418 11.18 1 98.88 188 ILE B C 1
ATOM 3371 O O . ILE B 1 188 ? -3.531 -4.684 12.367 1 98.88 188 ILE B O 1
ATOM 3375 N N . LYS B 1 189 ? -4.16 -5.254 10.312 1 98.88 189 LYS B N 1
ATOM 3376 C CA . LYS B 1 189 ? -4.285 -6.676 10.617 1 98.88 189 LYS B CA 1
ATOM 3377 C C . LYS B 1 189 ? -3.148 -7.477 9.992 1 98.88 189 LYS B C 1
ATOM 3379 O O . LYS B 1 189 ? -2.795 -7.254 8.828 1 98.88 189 LYS B O 1
ATOM 3384 N N . ALA B 1 190 ? -2.578 -8.352 10.75 1 98.81 190 ALA B N 1
ATOM 3385 C CA . ALA B 1 190 ? -1.488 -9.188 10.258 1 98.81 190 ALA B CA 1
ATOM 3386 C C . ALA B 1 190 ? -1.652 -10.633 10.719 1 98.81 190 ALA B C 1
ATOM 3388 O O . ALA B 1 190 ? -1.837 -10.891 11.906 1 98.81 190 ALA B O 1
ATOM 3389 N N . ILE B 1 191 ? -1.602 -11.508 9.766 1 98.62 191 ILE B N 1
ATOM 3390 C CA . ILE B 1 191 ? -1.666 -12.93 10.078 1 98.62 191 ILE B CA 1
ATOM 3391 C C . ILE B 1 191 ? -0.254 -13.484 10.25 1 98.62 191 ILE B C 1
ATOM 3393 O O . ILE B 1 191 ? 0.632 -13.211 9.438 1 98.62 191 ILE B O 1
ATOM 3397 N N . GLY B 1 192 ? 0.046 -14.234 11.258 1 98.19 192 GLY B N 1
ATOM 3398 C CA . GLY B 1 192 ? 1.296 -14.859 11.664 1 98.19 192 GLY B CA 1
ATOM 3399 C C . GLY B 1 192 ? 1.29 -15.328 13.102 1 98.19 192 GLY B C 1
ATOM 3400 O O . GLY B 1 192 ? 0.227 -15.477 13.711 1 98.19 192 GLY B O 1
ATOM 3401 N N . ASP B 1 193 ? 2.406 -15.625 13.609 1 98.06 193 ASP B N 1
ATOM 3402 C CA . ASP B 1 193 ? 2.504 -15.938 15.031 1 98.06 193 ASP B CA 1
ATOM 3403 C C . ASP B 1 193 ? 2.246 -14.703 15.891 1 98.06 193 ASP B C 1
ATOM 3405 O O . ASP B 1 193 ? 3.051 -13.766 15.891 1 98.06 193 ASP B O 1
ATOM 3409 N N . PRO B 1 194 ? 1.157 -14.766 16.625 1 98.62 194 PRO B N 1
ATOM 3410 C CA . PRO B 1 194 ? 0.762 -13.539 17.312 1 98.62 194 PRO B CA 1
ATOM 3411 C C . PRO B 1 194 ? 1.834 -13.039 18.281 1 98.62 194 PRO B C 1
ATOM 3413 O O . PRO B 1 194 ? 2.104 -11.836 18.344 1 98.62 194 PRO B O 1
ATOM 3416 N N . LYS B 1 195 ? 2.434 -13.891 18.969 1 98.38 195 LYS B N 1
ATOM 3417 C CA . LYS B 1 195 ? 3.43 -13.492 19.969 1 98.38 195 LYS B CA 1
ATOM 3418 C C . LYS B 1 195 ? 4.668 -12.906 19.297 1 98.38 195 LYS B C 1
ATOM 3420 O O . LYS B 1 195 ? 5.203 -11.891 19.75 1 98.38 195 LYS B O 1
ATOM 3425 N N . ILE B 1 196 ? 5.113 -13.516 18.234 1 98.25 196 ILE B N 1
ATOM 3426 C CA . ILE B 1 196 ? 6.293 -13.047 17.516 1 98.25 196 ILE B CA 1
ATOM 3427 C C . ILE B 1 196 ? 6.012 -11.68 16.906 1 98.25 196 ILE B C 1
ATOM 3429 O O . ILE B 1 196 ? 6.836 -10.766 17.016 1 98.25 196 ILE B O 1
ATOM 3433 N N . LEU B 1 197 ? 4.84 -11.508 16.297 1 98.69 197 LEU B N 1
ATOM 3434 C CA . LEU B 1 197 ? 4.453 -10.242 15.68 1 98.69 197 LEU B CA 1
ATOM 3435 C C . LEU B 1 197 ? 4.375 -9.133 16.719 1 98.69 197 LEU B C 1
ATOM 3437 O O . LEU B 1 197 ? 4.926 -8.047 16.516 1 98.69 197 LEU B O 1
ATOM 3441 N N . LYS B 1 198 ? 3.725 -9.422 17.812 1 98.62 198 LYS B N 1
ATOM 3442 C CA . LYS B 1 198 ? 3.561 -8.422 18.859 1 98.62 198 LYS B CA 1
ATOM 3443 C C . LYS B 1 198 ? 4.906 -8.031 19.469 1 98.62 198 LYS B C 1
ATOM 3445 O O . LYS B 1 198 ? 5.199 -6.848 19.625 1 98.62 198 LYS B O 1
ATOM 3450 N N . ASN B 1 199 ? 5.727 -8.992 19.766 1 98.25 199 ASN B N 1
ATOM 3451 C CA . ASN B 1 199 ? 7.035 -8.734 20.359 1 98.25 199 ASN B CA 1
ATOM 3452 C C . ASN B 1 199 ? 7.918 -7.91 19.422 1 98.25 199 ASN B C 1
ATOM 3454 O O . ASN B 1 199 ? 8.672 -7.047 19.875 1 98.25 199 ASN B O 1
ATOM 3458 N N . SER B 1 200 ? 7.82 -8.227 18.156 1 97.81 200 SER B N 1
ATOM 3459 C CA . SER B 1 200 ? 8.625 -7.496 17.172 1 97.81 200 SER B CA 1
ATOM 3460 C C . SER B 1 200 ? 8.266 -6.016 17.156 1 97.81 200 SER B C 1
ATOM 3462 O O . SER B 1 200 ? 9.141 -5.156 17.078 1 97.81 200 SER B O 1
ATOM 3464 N N . LEU B 1 201 ? 7.016 -5.727 17.266 1 98.12 201 LEU B N 1
ATOM 3465 C CA . LEU B 1 201 ? 6.559 -4.344 17.266 1 98.12 201 LEU B CA 1
ATOM 3466 C C . LEU B 1 201 ? 6.93 -3.641 18.562 1 98.12 201 LEU B C 1
ATOM 3468 O O . LEU B 1 201 ? 7.195 -2.436 18.562 1 98.12 201 LEU B O 1
ATOM 3472 N N . GLU B 1 202 ? 7.023 -4.406 19.625 1 97.06 202 GLU B N 1
ATOM 3473 C CA . GLU B 1 202 ? 7.207 -3.814 20.938 1 97.06 202 GLU B CA 1
ATOM 3474 C C . GLU B 1 202 ? 8.672 -3.867 21.375 1 97.06 202 GLU B C 1
ATOM 3476 O O . GLU B 1 202 ? 8.992 -3.594 22.531 1 97.06 202 GLU B O 1
ATOM 3481 N N . MET B 1 203 ? 9.445 -4.234 20.484 1 95.88 203 MET B N 1
ATOM 3482 C CA . MET B 1 203 ? 10.867 -4.262 20.812 1 95.88 203 MET B CA 1
ATOM 3483 C C . MET B 1 203 ? 11.344 -2.883 21.25 1 95.88 203 MET B C 1
ATOM 3485 O O . MET B 1 203 ? 10.914 -1.866 20.719 1 95.88 203 MET B O 1
ATOM 3489 N N . ARG B 1 204 ? 12.312 -2.885 22.109 1 94.75 204 ARG B N 1
ATOM 3490 C CA . ARG B 1 204 ? 12.867 -1.632 22.609 1 94.75 204 ARG B CA 1
ATOM 3491 C C . ARG B 1 204 ? 13.555 -0.856 21.484 1 94.75 204 ARG B C 1
ATOM 3493 O O . ARG B 1 204 ? 14.328 -1.428 20.719 1 94.75 204 ARG B O 1
A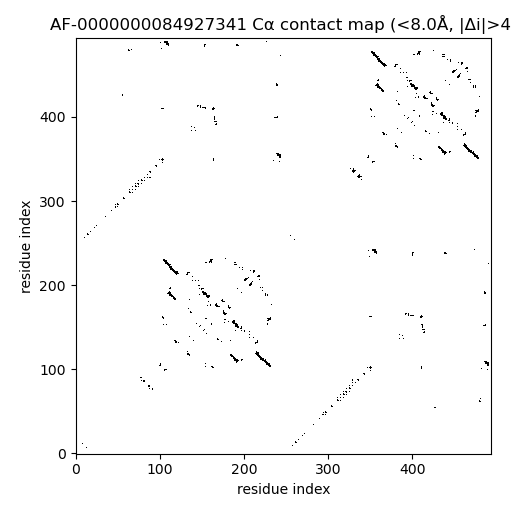TOM 3500 N N . GLY B 1 205 ? 13.219 0.392 21.375 1 93.12 205 GLY B N 1
ATOM 3501 C CA . GLY B 1 205 ? 13.812 1.25 20.359 1 93.12 205 GLY B CA 1
ATOM 3502 C C . GLY B 1 205 ? 13.195 1.068 18.984 1 93.12 205 GLY B C 1
ATOM 3503 O O . GLY B 1 205 ? 13.648 1.67 18.016 1 93.12 205 GLY B O 1
ATOM 3504 N N . GLY B 1 206 ? 12.172 0.235 18.938 1 94.25 206 GLY B N 1
ATOM 3505 C CA . GLY B 1 206 ? 11.523 -0.035 17.672 1 94.25 206 GLY B CA 1
ATOM 3506 C C . GLY B 1 206 ? 10.469 0.995 17.312 1 94.25 206 GLY B C 1
ATOM 3507 O O . GLY B 1 206 ? 10.391 2.057 17.938 1 94.25 206 GLY B O 1
ATOM 3508 N N . ILE B 1 207 ? 9.766 0.716 16.312 1 95.38 207 ILE B N 1
ATOM 3509 C CA . ILE B 1 207 ? 8.852 1.664 15.688 1 95.38 207 ILE B CA 1
ATOM 3510 C C . ILE B 1 207 ? 7.781 2.088 16.688 1 95.38 207 ILE B C 1
ATOM 3512 O O . ILE B 1 207 ? 7.391 3.256 16.734 1 95.38 207 ILE B O 1
ATOM 3516 N N . ILE B 1 208 ? 7.281 1.181 17.531 1 97.12 208 ILE B N 1
ATOM 3517 C CA . ILE B 1 208 ? 6.219 1.526 18.469 1 97.12 208 ILE B CA 1
ATOM 3518 C C . ILE B 1 208 ? 6.75 2.498 19.516 1 97.12 208 ILE B C 1
ATOM 3520 O O . ILE B 1 208 ? 6.059 3.443 19.906 1 97.12 208 ILE B O 1
ATOM 3524 N N . ASP B 1 209 ? 7.949 2.293 20 1 96.25 209 ASP B N 1
ATOM 3525 C CA . ASP B 1 209 ? 8.578 3.234 20.922 1 96.25 209 ASP B CA 1
ATOM 3526 C C . ASP B 1 209 ? 8.68 4.625 20.297 1 96.25 209 ASP B C 1
ATOM 3528 O O . ASP B 1 209 ? 8.422 5.629 20.969 1 96.25 209 ASP B O 1
ATOM 3532 N N . LEU B 1 210 ? 9.078 4.645 19.062 1 93.12 210 LEU B N 1
ATOM 3533 C CA . LEU B 1 210 ? 9.203 5.918 18.344 1 93.12 210 LEU B CA 1
ATOM 3534 C C . LEU B 1 210 ? 7.852 6.617 18.25 1 93.12 210 LEU B C 1
ATOM 3536 O O . LEU B 1 210 ? 7.754 7.824 18.484 1 93.12 210 LEU B O 1
ATOM 3540 N N . LEU B 1 211 ? 6.82 5.891 17.938 1 95.44 211 LEU B N 1
ATOM 3541 C CA . LEU B 1 211 ? 5.477 6.453 17.828 1 95.44 211 LEU B CA 1
ATOM 3542 C C . LEU B 1 211 ? 5 6.984 19.172 1 95.44 211 LEU B C 1
ATOM 3544 O O . LEU B 1 211 ? 4.375 8.039 19.25 1 95.44 211 LEU B O 1
ATOM 3548 N N . LYS B 1 212 ? 5.305 6.277 20.188 1 94.06 212 LYS B N 1
ATOM 3549 C CA . LYS B 1 212 ? 4.867 6.66 21.531 1 94.06 212 LYS B CA 1
ATOM 3550 C C . LYS B 1 212 ? 5.57 7.93 22 1 94.06 212 LYS B C 1
ATOM 3552 O O . LYS B 1 212 ? 5.023 8.695 22.797 1 94.06 212 LYS B O 1
ATOM 3557 N N . GLU B 1 213 ? 6.785 8.148 21.531 1 90.25 213 GLU B N 1
ATOM 3558 C CA . GLU B 1 213 ? 7.5 9.383 21.859 1 90.25 213 GLU B CA 1
ATOM 3559 C C . GLU B 1 213 ? 6.719 10.609 21.391 1 90.25 213 GLU B C 1
ATOM 3561 O O . GLU B 1 213 ? 6.805 11.672 22 1 90.25 213 GLU B O 1
ATOM 3566 N N . PHE B 1 214 ? 5.957 10.438 20.391 1 89.12 214 PHE B N 1
ATOM 3567 C CA . PHE B 1 214 ? 5.172 11.547 19.859 1 89.12 214 PHE B CA 1
ATOM 3568 C C . PHE B 1 214 ? 3.719 11.445 20.312 1 89.12 214 PHE B C 1
ATOM 3570 O O . PHE B 1 214 ? 2.836 12.078 19.734 1 89.12 214 PHE B O 1
ATOM 3577 N N . SER B 1 215 ? 3.469 10.586 21.219 1 91.81 215 SER B N 1
ATOM 3578 C CA . SER B 1 215 ? 2.172 10.391 21.859 1 91.81 215 SER B CA 1
ATOM 3579 C C . SER B 1 215 ? 1.137 9.867 20.875 1 91.81 215 SER B C 1
ATOM 3581 O O . SER B 1 215 ? -0.055 10.156 21 1 91.81 215 SER B O 1
ATOM 3583 N N . ILE B 1 216 ? 1.647 9.234 19.875 1 94.31 216 ILE B N 1
ATOM 3584 C CA . ILE B 1 216 ? 0.746 8.5 19 1 94.31 216 ILE B CA 1
ATOM 3585 C C . ILE B 1 216 ? 0.12 7.336 19.766 1 94.31 216 ILE B C 1
ATOM 3587 O O . ILE B 1 216 ? 0.805 6.637 20.516 1 94.31 216 ILE B O 1
ATOM 3591 N N . GLU B 1 217 ? -1.18 7.18 19.609 1 96.19 217 GLU B N 1
ATOM 3592 C CA . GLU B 1 217 ? -1.864 6.094 20.312 1 96.19 217 GLU B CA 1
ATOM 3593 C C . GLU B 1 217 ? -1.687 4.766 19.578 1 96.19 217 GLU B C 1
ATOM 3595 O O . GLU B 1 217 ? -1.955 4.672 18.375 1 96.19 217 GLU B O 1
ATOM 3600 N N . VAL B 1 218 ? -1.256 3.75 20.328 1 97.88 218 VAL B N 1
ATOM 3601 C CA . VAL B 1 218 ? -1.025 2.426 19.766 1 97.88 218 VAL B CA 1
ATOM 3602 C C . VAL B 1 218 ? -1.714 1.368 20.625 1 97.88 218 VAL B C 1
ATOM 3604 O O . VAL B 1 218 ? -1.538 1.34 21.844 1 97.88 218 VAL B O 1
ATOM 3607 N N . LYS B 1 219 ? -2.555 0.618 20.031 1 98.44 219 LYS B N 1
ATOM 3608 C CA . LYS B 1 219 ? -3.15 -0.559 20.656 1 98.44 219 LYS B CA 1
ATOM 3609 C C . LYS B 1 219 ? -2.844 -1.821 19.844 1 98.44 219 LYS B C 1
ATOM 3611 O O . LYS B 1 219 ? -3.068 -1.864 18.641 1 98.44 219 LYS B O 1
ATOM 3616 N N . ILE B 1 220 ? -2.293 -2.854 20.5 1 98.75 220 ILE B N 1
ATOM 3617 C CA . ILE B 1 220 ? -1.967 -4.117 19.844 1 98.75 220 ILE B CA 1
ATOM 3618 C C . ILE B 1 220 ? -2.707 -5.262 20.531 1 98.75 220 ILE B C 1
ATOM 3620 O O . ILE B 1 220 ? -2.568 -5.457 21.75 1 98.75 220 ILE B O 1
ATOM 3624 N N . GLU B 1 221 ? -3.432 -5.988 19.781 1 98.62 221 GLU B N 1
ATOM 3625 C CA . GLU B 1 221 ? -4.195 -7.117 20.312 1 98.62 221 GLU B CA 1
ATOM 3626 C C . GLU B 1 221 ? -3.883 -8.398 19.547 1 98.62 221 GLU B C 1
ATOM 3628 O O . GLU B 1 221 ? -3.783 -8.391 18.312 1 98.62 221 GLU B O 1
ATOM 3633 N N . GLU B 1 222 ? -3.68 -9.438 20.328 1 98.62 222 GLU B N 1
ATOM 3634 C CA . GLU B 1 222 ? -3.561 -10.75 19.719 1 98.62 222 GLU B CA 1
ATOM 3635 C C . GLU B 1 222 ? -4.934 -11.352 19.422 1 98.62 222 GLU B C 1
ATOM 3637 O O . GLU B 1 222 ? -5.887 -11.125 20.172 1 98.62 222 GLU B O 1
ATOM 3642 N N . ALA B 1 223 ? -5.012 -12.016 18.328 1 98.19 223 ALA B N 1
ATOM 3643 C CA . ALA B 1 223 ? -6.262 -12.68 17.969 1 98.19 223 ALA B CA 1
ATOM 3644 C C . ALA B 1 223 ? -6 -14.07 17.391 1 98.19 223 ALA B C 1
ATOM 3646 O O . ALA B 1 223 ? -5.043 -14.273 16.641 1 98.19 223 ALA B O 1
ATOM 3647 N N . SER B 1 224 ? -6.812 -15.016 17.75 1 97.5 224 SER B N 1
ATOM 3648 C CA . SER B 1 224 ? -6.672 -16.391 17.25 1 97.5 224 SER B CA 1
ATOM 3649 C C . SER B 1 224 ? -7.164 -16.516 15.82 1 97.5 224 SER B C 1
ATOM 3651 O O . SER B 1 224 ? -6.789 -17.453 15.109 1 97.5 224 SER B O 1
ATOM 3653 N N . LYS B 1 225 ? -8.031 -15.586 15.508 1 97.62 225 LYS B N 1
ATOM 3654 C CA . LYS B 1 225 ? -8.555 -15.602 14.141 1 97.62 225 LYS B CA 1
ATOM 3655 C C . LYS B 1 225 ? -8.805 -14.188 13.633 1 97.62 225 LYS B C 1
ATOM 3657 O O . LYS B 1 225 ? -9.609 -13.445 14.203 1 97.62 225 LYS B O 1
ATOM 3662 N N . ILE B 1 226 ? -8.102 -13.914 12.602 1 97.56 226 ILE B N 1
ATOM 3663 C CA . ILE B 1 226 ? -8.289 -12.656 11.875 1 97.56 226 ILE B CA 1
ATOM 3664 C C . ILE B 1 226 ? -8.617 -12.953 10.414 1 97.56 226 ILE B C 1
ATOM 3666 O O . ILE B 1 226 ? -8.109 -13.922 9.836 1 97.56 226 ILE B O 1
ATOM 3670 N N . VAL B 1 227 ? -9.516 -12.133 9.898 1 97.31 227 VAL B N 1
ATOM 3671 C CA . VAL B 1 227 ? -9.852 -12.242 8.484 1 97.31 227 VAL B CA 1
ATOM 3672 C C . VAL B 1 227 ? -9.242 -11.07 7.711 1 97.31 227 VAL B C 1
ATOM 3674 O O . VAL B 1 227 ? -9.391 -9.914 8.102 1 97.31 227 VAL B O 1
ATOM 3677 N N . ILE B 1 228 ? -8.492 -11.391 6.703 1 97.12 228 ILE B N 1
ATOM 3678 C CA . ILE B 1 228 ? -7.918 -10.383 5.812 1 97.12 228 ILE B CA 1
ATOM 3679 C C . ILE B 1 228 ? -8.484 -10.562 4.402 1 97.12 228 ILE B C 1
ATOM 3681 O O . ILE B 1 228 ? -8.289 -11.602 3.777 1 97.12 228 ILE B O 1
ATOM 3685 N N . PRO B 1 229 ? -9.195 -9.523 3.951 1 94.06 229 PRO B N 1
ATOM 3686 C CA . PRO B 1 229 ? -9.797 -9.633 2.619 1 94.06 229 PRO B CA 1
ATOM 3687 C C . PRO B 1 229 ? -8.75 -9.656 1.504 1 94.06 229 PRO B C 1
ATOM 3689 O O . PRO B 1 229 ? -7.621 -9.211 1.706 1 94.06 229 PRO B O 1
ATOM 3692 N N . ARG B 1 230 ? -9.141 -10.18 0.386 1 92.19 230 ARG B N 1
ATOM 3693 C CA . ARG B 1 230 ? -8.305 -10.18 -0.81 1 92.19 230 ARG B CA 1
ATOM 3694 C C . ARG B 1 230 ? -8.148 -8.766 -1.362 1 92.19 230 ARG B C 1
ATOM 3696 O O . ARG B 1 230 ? -8.914 -7.867 -1.007 1 92.19 230 ARG B O 1
ATOM 3703 N N . TYR B 1 231 ? -7.141 -8.602 -2.15 1 93.06 231 TYR B N 1
ATOM 3704 C CA . TYR B 1 231 ? -6.98 -7.359 -2.896 1 93.06 231 TYR B CA 1
ATOM 3705 C C . TYR B 1 231 ? -8.062 -7.219 -3.959 1 93.06 231 TYR B C 1
ATOM 3707 O O . TYR B 1 231 ? -8.336 -8.156 -4.707 1 93.06 231 TYR B O 1
ATOM 3715 N N . THR B 1 232 ? -8.672 -6.07 -3.998 1 81.38 232 THR B N 1
ATOM 3716 C CA . THR B 1 232 ? -9.797 -5.914 -4.918 1 81.38 232 THR B CA 1
ATOM 3717 C C . THR B 1 232 ? -9.484 -4.859 -5.977 1 81.38 232 THR B C 1
ATOM 3719 O O . THR B 1 232 ? -10.336 -4.523 -6.797 1 81.38 232 THR B O 1
ATOM 3722 N N . GLY B 1 233 ? -8.312 -4.309 -5.934 1 78.19 233 GLY B N 1
ATOM 3723 C CA . GLY B 1 233 ? -7.945 -3.33 -6.945 1 78.19 233 GLY B CA 1
ATOM 3724 C C . GLY B 1 233 ? -7.645 -3.953 -8.297 1 78.19 233 GLY B C 1
ATOM 3725 O O . GLY B 1 233 ? -7.66 -5.18 -8.438 1 78.19 233 GLY B O 1
ATOM 3726 N N . VAL B 1 234 ? -7.434 -3.082 -9.266 1 70.56 234 VAL B N 1
ATOM 3727 C CA . VAL B 1 234 ? -7.117 -3.541 -10.617 1 70.56 234 VAL B CA 1
ATOM 3728 C C . VAL B 1 234 ? -5.637 -3.898 -10.711 1 70.56 234 VAL B C 1
ATOM 3730 O O . VAL B 1 234 ? -4.777 -3.117 -10.297 1 70.56 234 VAL B O 1
ATOM 3733 N N . LEU B 1 235 ? -5.375 -5.164 -10.906 1 72.12 235 LEU B N 1
ATOM 3734 C CA . LEU B 1 235 ? -3.998 -5.605 -11.109 1 72.12 235 LEU B CA 1
ATOM 3735 C C . LEU B 1 235 ? -3.678 -5.73 -12.594 1 72.12 235 LEU B C 1
ATOM 3737 O O . LEU B 1 235 ? -3.98 -6.754 -13.211 1 72.12 235 LEU B O 1
ATOM 3741 N N . LYS B 1 236 ? -3.277 -4.621 -13.242 1 72.5 236 LYS B N 1
ATOM 3742 C CA . LYS B 1 236 ? -2.93 -4.625 -14.656 1 72.5 236 LYS B CA 1
ATOM 3743 C C . LYS B 1 236 ? -1.433 -4.406 -14.859 1 72.5 236 LYS B C 1
ATOM 3745 O O . LYS B 1 236 ? -0.826 -3.574 -14.18 1 72.5 236 LYS B O 1
ATOM 3750 N N . PHE B 1 237 ? -0.884 -5.273 -15.641 1 82.88 237 PHE B N 1
ATOM 3751 C CA . PHE B 1 237 ? 0.499 -5.129 -16.078 1 82.88 237 PHE B CA 1
ATOM 3752 C C . PHE B 1 237 ? 0.562 -4.574 -17.5 1 82.88 237 PHE B C 1
ATOM 3754 O O . PHE B 1 237 ? 0.366 -5.309 -18.469 1 82.88 237 PHE B O 1
ATOM 3761 N N . ASN B 1 238 ? 0.816 -3.336 -17.609 1 89.06 238 ASN B N 1
ATOM 3762 C CA . ASN B 1 238 ? 0.902 -2.684 -18.906 1 89.06 238 ASN B CA 1
ATOM 3763 C C . ASN B 1 238 ? 2.324 -2.715 -19.453 1 89.06 238 ASN B C 1
ATOM 3765 O O . ASN B 1 238 ? 2.525 -2.67 -20.672 1 89.06 238 ASN B O 1
ATOM 3769 N N . TYR B 1 239 ? 3.227 -2.916 -18.609 1 94.06 239 TYR B N 1
ATOM 3770 C CA . TYR B 1 239 ? 4.621 -2.756 -19 1 94.06 239 TYR B CA 1
ATOM 3771 C C . TYR B 1 239 ? 5.402 -4.043 -18.781 1 94.06 239 TYR B C 1
ATOM 3773 O O . TYR B 1 239 ? 6.219 -4.441 -19.609 1 94.06 239 TYR B O 1
ATOM 3781 N N . ALA B 1 240 ? 5.164 -4.688 -17.719 1 93.19 240 ALA B N 1
ATOM 3782 C CA . ALA B 1 240 ? 5.883 -5.918 -17.375 1 93.19 240 ALA B CA 1
ATOM 3783 C C . ALA B 1 240 ? 5.387 -7.086 -18.219 1 93.19 240 ALA B C 1
ATOM 3785 O O . ALA B 1 240 ? 4.18 -7.309 -18.344 1 93.19 240 ALA B O 1
ATOM 3786 N N . LYS B 1 241 ? 6.27 -7.816 -18.828 1 92.06 241 LYS B N 1
ATOM 3787 C CA . LYS B 1 241 ? 6 -9.039 -19.578 1 92.06 241 LYS B CA 1
ATOM 3788 C C . LYS B 1 241 ? 6.867 -10.188 -19.078 1 92.06 241 LYS B C 1
ATOM 3790 O O . LYS B 1 241 ? 7.961 -9.969 -18.547 1 92.06 241 LYS B O 1
ATOM 3795 N N . ILE B 1 242 ? 6.328 -11.375 -19.25 1 89.81 242 ILE B N 1
ATOM 3796 C CA . ILE B 1 242 ? 7.125 -12.547 -18.891 1 89.81 242 ILE B CA 1
ATOM 3797 C C . ILE B 1 242 ? 8.406 -12.57 -19.719 1 89.81 242 ILE B C 1
ATOM 3799 O O . ILE B 1 242 ? 8.375 -12.352 -20.938 1 89.81 242 ILE B O 1
ATOM 3803 N N . LYS B 1 243 ? 9.484 -12.664 -18.984 1 87.69 243 LYS B N 1
ATOM 3804 C CA . LYS B 1 243 ? 10.75 -12.758 -19.703 1 87.69 243 LYS B CA 1
ATOM 3805 C C . LYS B 1 243 ? 10.828 -14.031 -20.531 1 87.69 243 LYS B C 1
ATOM 3807 O O . LYS B 1 243 ? 10.578 -15.125 -20.016 1 87.69 243 LYS B O 1
ATOM 3812 N N . SER B 1 244 ? 10.969 -13.906 -21.891 1 74.94 244 SER B N 1
ATOM 3813 C CA . SER B 1 244 ? 11.094 -15.062 -22.781 1 74.94 244 SER B CA 1
ATOM 3814 C C . SER B 1 244 ? 12.414 -15.789 -22.547 1 74.94 244 SER B C 1
ATOM 3816 O O . SER B 1 244 ? 13.422 -15.164 -22.203 1 74.94 244 SER B O 1
ATOM 3818 N N . GLU B 1 245 ? 12.5 -17.047 -22.141 1 59.53 245 GLU B N 1
ATOM 3819 C CA . GLU B 1 245 ? 13.703 -17.859 -22 1 59.53 245 GLU B CA 1
ATOM 3820 C C . GLU B 1 245 ? 14.641 -17.641 -23.188 1 59.53 245 GLU B C 1
ATOM 3822 O O . GLU B 1 245 ? 15.836 -17.938 -23.094 1 59.53 245 GLU B O 1
ATOM 3827 N N . GLY B 1 246 ? 14.25 -17.312 -24.422 1 42.72 246 GLY B N 1
ATOM 3828 C CA . GLY B 1 246 ? 15.148 -17.484 -25.562 1 42.72 246 GLY B CA 1
ATOM 3829 C C . GLY B 1 246 ? 16.328 -16.516 -25.531 1 42.72 246 GLY B C 1
ATOM 3830 O O . GLY B 1 246 ? 17.281 -16.688 -26.281 1 42.72 246 GLY B O 1
ATOM 3831 N N . SER B 1 247 ? 16.25 -15.188 -25.094 1 35.81 247 SER B N 1
ATOM 3832 C CA . SER B 1 247 ? 17.5 -14.539 -25.5 1 35.81 247 SER B CA 1
ATOM 3833 C C . SER B 1 247 ? 18.641 -14.914 -24.562 1 35.81 247 SER B C 1
ATOM 3835 O O . SER B 1 247 ? 18.438 -15.117 -23.359 1 35.81 247 SER B O 1
#

Nearest PDB structures (foldseek):
  3gmg-assembly1_B  TM=8.494E-01  e=2.589E-14  Mycobacterium tuberculosis
  8c46-assembly1_B  TM=3.726E-01  e=4.894E-03  Agrobacterium tumefaciens
  5tp4-assembly1_A  TM=3.544E-01  e=5.518E-03  Burkholderia ambifaria MC40-6
  5tp4-assembly1_B  TM=3.545E-01  e=5.197E-03  Burkholderia ambifaria MC40-6
  7ui9-assembly1_r  TM=2.141E-01  e=3.584E+00  Saccharomyces cerevisiae S288C

Foldseek 3Di:
DPPPPPDDDPVRVVVVVVVVVVVVVVVVVVVVVVVVVVVVVVVVVVVVVVVVVVVVVVVVVVVVVVVVVVVVVLVVQCVVCVVPPVSNVVSVVVVVVVVCLQQLAAKDKFWAKKKKWFFAPDPDDPPDDPCLRADFQVLVVQLVVLLVVLPFSWKDKVLATDGPPWGWHDDDSWIATPNRTDHDTIMMTTHDDHVSSVCSCVPPPGSVVVSVVSRIDMDMGTDGMDIRHGHDDDDDDPDDDDDDPPD/DPPPPPDDDPVRVVVVVVVVVVVVVVVVVVVVVVVVVVVVVVVVVVVVVVVVVVVVVVVVVVVVVVVVVVVVVVVVVVLVVVCVVDVVSVVVVVVVVVVCLQQLAAKDKFWAKKKKWFFAPDPDDPPDDPCLRADFQVLVVQLVVLLVVLPFSWKDKVLATDGPPWGWHDDDRWIATPNRTDHDTIMMTTHDDHVSSVCSCVPPPGSVVVSVVSRIDMDMGTDGMDIRHGHDDDDDDPDDDDDDVPD

Secondary structure (DSSP, 8-state):
-----PPPPHHHHHHHHHHHHHHHHHHHHHHHHHHHHHHHHHHHHHHHHHHHHHHHHHHHHHHHHHHHHHHHHHHHHHHHHTT-HHHHHHHHHHHHHHHHHHTT-S-EEEEEEEEEEE---SPPPTTS-GGGGS--HHHHHHHHHHHHHTT-SEEEETTEE--TT--EEEETTEEEETTEEE-SPEEEEEES-HHHHHHHHTSTTSHHHHHHHTT-EEEEEEEEEEEEPPP-S----SS-EE--TT-/-----PPPPHHHHHHHHHHHHHHHHHHHHHHHHHHHHHHHHHHHHHHHHHHHHHHHHHHHHHHHHHHHHHHHHHHHHHHHHHHTT-HHHHHHHHHHHHHHHHTT-S-EEEEEEEEEEE---SPPPTTS-GGGGS--HHHHHHHHHHHHHTT-SEEEETTEE--TT--EEEETTEEEETTEEEPSPEEEEEES-HHHHHHHHTSTTSHHHHHHHTT-EEEEEEEEEEEEPPP-S----SS-EEPPTT-

Organism: Caldicellulosiruptor owensensis (strain ATCC 700167 / DSM 13100 / OL) (NCBI:txid632518)